Protein 9JOC (pdb70)

InterPro domains:
  IPR029455 Hypothetical glycosyl hydrolase family 15 [PF14885] (112-393)

Radius of gyration: 20.1 Å; Cα contacts (8 Å, |Δi|>4): 739; chains: 1; bounding box: 51×43×49 Å

Sequence (366 aa):
IDYSNYPEFSWDTMPLYMHVRKNTAYTDEEINYLASFPLITLEKSQAQNTYGSTEEGTLATASAIKLKNNNKAKVLYYRNVVINWGNYKNDDEFISKNPSALLKNQNNELVYMPNGSTPFFDITKSFVQEYWLKSVEDMVATPNIDGTFIDANIKVLVPSFFSSKVGVNKQAEIENSYFSMMSRRLKESLSNNLILANIIRVRPEFEENGLEYLGYFNGSYLEGFDSEAFGMSNAEYLVEGIEATQKAAQSGKIITMTLGLGEAIDNNTGIDDQREDVDLNDEELNKRVDYLLAIFLICAEKYSYVYLHDGYLATNSAVWLHQFDQYKKALGAPLGKAIKNGYIYTRKFENLDVWLNLETQTATLTWK

Foldseek 3Di:
DDCPLAWDFDLFFAQAEAEFAALAADDLLLLLVLLVHREYEYDANHRCNHQVARLRNLVVSLVSSCVNPVRRAYAYEDEPWWQDDRHVVSVVVCVVCVVQWDAAPVRDFDADPPDRTTIGLLLDVVNLVVRLCVQLVSCPDDRHQYYEYEDPVCLQVQCNCCVPHRNVSSVSSNVSVVVSLQVCLVSNVRGFYEYAFAFDDPSDPLRRPVPPVSGLAYEYACQQPDAPPDDSLVSNVSSLVSLLVRQVVRGAYEYEDELAAFDDDRPRDDTDGDADDDDPVVSVFSVLLVVLSQVLRHDTNYHYHHWRDRHLVRTPCRVHDDPSRVATRAAWPDHWDDDPSWIWTDHPFWIKIYHSVVSGIDIDGD

Structure (mmCIF, N/CA/C/O backbone):
data_9JOC
#
_entry.id   9JOC
#
_cell.length_a   84.449
_cell.length_b   84.449
_cell.length_c   93.114
_cell.angle_alpha   90.00
_cell.angle_beta   90.00
_cell.angle_gamma   120.00
#
_symmetry.space_group_name_H-M   'P 63'
#
loop_
_entity.id
_entity.type
_entity.pdbx_description
1 polymer endo-1.3-fucanase
2 water water
#
loop_
_atom_site.group_PDB
_atom_site.id
_atom_site.type_symbol
_atom_site.label_atom_id
_atom_site.label_alt_id
_atom_site.label_comp_id
_atom_site.label_asym_id
_atom_site.label_entity_id
_atom_site.label_seq_id
_atom_site.pdbx_PDB_ins_code
_atom_site.Cartn_x
_atom_site.Cartn_y
_atom_site.Cartn_z
_atom_site.occupancy
_atom_site.B_iso_or_equiv
_atom_site.auth_seq_id
_atom_site.auth_comp_id
_atom_site.auth_asym_id
_atom_site.auth_atom_id
_atom_site.pdbx_PDB_model_num
ATOM 1 N N . ILE A 1 23 ? 37.443 22.939 -1.363 1.00 54.09 23 ILE A N 1
ATOM 2 C CA . ILE A 1 23 ? 37.044 21.734 -2.088 1.00 52.50 23 ILE A CA 1
ATOM 3 C C . ILE A 1 23 ? 36.187 22.109 -3.297 1.00 53.52 23 ILE A C 1
ATOM 4 O O . ILE A 1 23 ? 35.291 22.959 -3.213 1.00 51.89 23 ILE A O 1
ATOM 19 N N . ASP A 1 24 ? 36.501 21.470 -4.421 1.00 48.21 24 ASP A N 1
ATOM 20 C CA . ASP A 1 24 ? 35.699 21.548 -5.635 1.00 45.36 24 ASP A CA 1
ATOM 21 C C . ASP A 1 24 ? 34.547 20.559 -5.571 1.00 42.64 24 ASP A C 1
ATOM 22 O O . ASP A 1 24 ? 34.770 19.342 -5.554 1.00 40.64 24 ASP A O 1
ATOM 31 N N . TYR A 1 25 ? 33.318 21.074 -5.576 1.00 37.89 25 TYR A N 1
ATOM 32 C CA . TYR A 1 25 ? 32.120 20.243 -5.506 1.00 33.42 25 TYR A CA 1
ATOM 33 C C . TYR A 1 25 ? 31.415 20.074 -6.851 1.00 31.49 25 TYR A C 1
ATOM 34 O O . TYR A 1 25 ? 30.348 19.457 -6.896 1.00 29.79 25 TYR A O 1
ATOM 52 N N . SER A 1 26 ? 32.005 20.561 -7.951 1.00 30.39 26 SER A N 1
ATOM 53 C CA . SER A 1 26 ? 31.270 20.636 -9.218 1.00 31.53 26 SER A CA 1
ATOM 54 C C . SER A 1 26 ? 30.849 19.266 -9.759 1.00 29.33 26 SER A C 1
ATOM 55 O O . SER A 1 26 ? 29.826 19.164 -10.444 1.00 32.43 26 SER A O 1
ATOM 63 N N . ASN A 1 27 ? 31.598 18.208 -9.467 1.00 29.33 27 ASN A N 1
ATOM 64 C CA . ASN A 1 27 ? 31.297 16.885 -10.010 1.00 27.20 27 ASN A CA 1
ATOM 65 C C . ASN A 1 27 ? 30.563 15.993 -9.021 1.00 21.91 27 ASN A C 1
ATOM 66 O O . ASN A 1 27 ? 30.362 14.800 -9.293 1.00 21.36 27 ASN A O 1
ATOM 77 N N . TYR A 1 28 ? 30.152 16.551 -7.890 1.00 22.18 28 TYR A N 1
ATOM 78 C CA . TYR A 1 28 ? 29.548 15.771 -6.841 1.00 18.70 28 TYR A CA 1
ATOM 79 C C . TYR A 1 28 ? 28.104 15.409 -7.202 1.00 17.45 28 TYR A C 1
ATOM 80 O O . TYR A 1 28 ? 27.463 16.067 -8.038 1.00 19.00 28 TYR A O 1
ATOM 98 N N . PRO A 1 29 ? 27.569 14.386 -6.560 1.00 15.81 29 PRO A N 1
ATOM 99 C CA . PRO A 1 29 ? 26.171 13.986 -6.775 1.00 15.20 29 PRO A CA 1
ATOM 100 C C . PRO A 1 29 ? 25.202 15.009 -6.186 1.00 15.28 29 PRO A C 1
ATOM 101 O O . PRO A 1 29 ? 25.565 15.904 -5.416 1.00 16.71 29 PRO A O 1
ATOM 112 N N . GLU A 1 30 ? 23.941 14.885 -6.610 1.00 15.64 30 GLU A N 1
ATOM 113 C CA . GLU A 1 30 ? 22.881 15.660 -5.977 1.00 14.82 30 GLU A CA 1
ATOM 114 C C . GLU A 1 30 ? 22.813 15.268 -4.506 1.00 14.14 30 GLU A C 1
ATOM 115 O O . GLU A 1 30 ? 23.093 14.131 -4.142 1.00 14.44 30 GLU A O 1
ATOM 127 N N . PHE A 1 31 ? 22.402 16.228 -3.690 1.00 14.99 31 PHE A N 1
ATOM 128 C CA . PHE A 1 31 ? 22.216 15.975 -2.275 1.00 14.29 31 PHE A CA 1
ATOM 129 C C . PHE A 1 31 ? 21.114 16.872 -1.744 1.00 17.02 31 PHE A C 1
ATOM 130 O O . PHE A 1 31 ? 21.093 18.065 -2.003 1.00 17.75 31 PHE A O 1
ATOM 147 N N . SER A 1 32 ? 20.244 16.278 -0.925 1.00 16.97 32 SER A N 1
ATOM 148 C CA . SER A 1 32 ? 19.218 17.021 -0.220 1.00 17.47 32 SER A CA 1
ATOM 149 C C . SER A 1 32 ? 19.006 16.384 1.137 1.00 15.93 32 SER A C 1
ATOM 150 O O . SER A 1 32 ? 19.037 15.170 1.266 1.00 17.13 32 SER A O 1
ATOM 158 N N . TRP A 1 33 ? 18.768 17.228 2.130 1.00 15.98 33 TRP A N 1
ATOM 159 C CA . TRP A 1 33 ? 18.346 16.767 3.457 1.00 15.82 33 TRP A CA 1
ATOM 160 C C . TRP A 1 33 ? 16.842 16.536 3.546 1.00 17.67 33 TRP A C 1
ATOM 161 O O . TRP A 1 33 ? 16.349 16.165 4.620 1.00 17.31 33 TRP A O 1
ATOM 182 N N . ASP A 1 34 ? 16.084 16.780 2.475 1.00 16.29 34 ASP A N 1
ATOM 183 C CA . ASP A 1 34 ? 14.626 16.765 2.601 1.00 18.00 34 ASP A CA 1
ATOM 184 C C . ASP A 1 34 ? 14.121 15.428 3.127 1.00 17.03 34 ASP A C 1
ATOM 185 O O . ASP A 1 34 ? 13.211 15.396 3.967 1.00 16.98 34 ASP A O 1
ATOM 194 N N . THR A 1 35 ? 14.682 14.325 2.628 1.00 16.69 35 THR A N 1
ATOM 195 C CA . THR A 1 35 ? 14.425 12.970 3.114 1.00 15.33 35 THR A CA 1
ATOM 196 C C . THR A 1 35 ? 15.767 12.240 3.139 1.00 14.66 35 THR A C 1
ATOM 197 O O . THR A 1 35 ? 16.780 12.770 2.689 1.00 15.49 35 THR A O 1
ATOM 208 N N . MET A 1 36 ? 15.777 11.016 3.636 1.00 13.97 36 MET A N 1
ATOM 209 C CA . MET A 1 36 ? 17.023 10.270 3.798 1.00 14.10 36 MET A CA 1
ATOM 210 C C . MET A 1 36 ? 17.887 10.291 2.538 1.00 13.27 36 MET A C 1
ATOM 211 O O . MET A 1 36 ? 17.402 9.927 1.460 1.00 14.79 36 MET A O 1
ATOM 225 N N . PRO A 1 37 ? 19.160 10.681 2.631 1.00 12.76 37 PRO A N 1
ATOM 226 C CA . PRO A 1 37 ? 20.056 10.584 1.463 1.00 12.12 37 PRO A CA 1
ATOM 227 C C . PRO A 1 37 ? 20.538 9.157 1.295 1.00 12.18 37 PRO A C 1
ATOM 228 O O . PRO A 1 37 ? 21.176 8.609 2.191 1.00 13.01 37 PRO A O 1
ATOM 239 N N . LEU A 1 38 ? 20.242 8.550 0.137 1.00 12.86 38 LEU A N 1
ATOM 240 C CA . LEU A 1 38 ? 20.418 7.114 -0.090 1.00 11.72 38 LEU A CA 1
ATOM 241 C C . LEU A 1 38 ? 21.511 6.809 -1.109 1.00 13.02 38 LEU A C 1
ATOM 242 O O . LEU A 1 38 ? 21.647 7.514 -2.116 1.00 14.00 38 LEU A O 1
ATOM 258 N N . TYR A 1 39 ? 22.227 5.712 -0.852 1.00 11.85 39 TYR A N 1
ATOM 259 C CA . TYR A 1 39 ? 23.285 5.177 -1.736 1.00 11.33 39 TYR A CA 1
ATOM 260 C C . TYR A 1 39 ? 22.803 3.815 -2.232 1.00 13.00 39 TYR A C 1
ATOM 261 O O . TYR A 1 39 ? 22.111 3.134 -1.494 1.00 12.83 39 TYR A O 1
ATOM 279 N N . MET A 1 40 ? 23.186 3.444 -3.444 1.00 11.21 40 MET A N 1
ATOM 280 C CA . MET A 1 40 ? 22.875 2.106 -3.990 1.00 11.89 40 MET A CA 1
ATOM 281 C C . MET A 1 40 ? 24.191 1.475 -4.421 1.00 10.93 40 MET A C 1
ATOM 282 O O . MET A 1 40 ? 24.990 2.177 -4.885 1.00 12.62 40 MET A O 1
ATOM 296 N N . HIS A 1 41 ? 24.388 0.199 -4.149 1.00 11.45 41 HIS A N 1
ATOM 297 C CA . HIS A 1 41 ? 25.643 -0.549 -4.405 1.00 10.62 41 HIS A CA 1
ATOM 298 C C . HIS A 1 41 ? 25.132 -1.929 -4.766 1.00 11.99 41 HIS A C 1
ATOM 299 O O . HIS A 1 41 ? 24.703 -2.616 -3.895 1.00 12.36 41 HIS A O 1
ATOM 313 N N . VAL A 1 42 ? 25.236 -2.316 -6.027 1.00 11.36 42 VAL A N 1
ATOM 314 C CA . VAL A 1 42 ? 24.446 -3.488 -6.475 1.00 11.85 42 VAL A CA 1
ATOM 315 C C . VAL A 1 42 ? 25.006 -4.210 -7.678 1.00 11.18 42 VAL A C 1
ATOM 316 O O . VAL A 1 42 ? 25.647 -3.595 -8.449 1.00 11.78 42 VAL A O 1
ATOM 329 N N . ARG A 1 43 ? 24.664 -5.469 -7.784 1.00 11.64 43 ARG A N 1
ATOM 330 C CA . ARG A 1 43 ? 24.991 -6.262 -8.971 1.00 11.51 43 ARG A CA 1
ATOM 331 C C . ARG A 1 43 ? 23.820 -7.200 -9.199 1.00 12.15 43 ARG A C 1
ATOM 332 O O . ARG A 1 43 ? 23.031 -7.312 -8.363 1.00 12.20 43 ARG A O 1
ATOM 353 N N . LYS A 1 44 ? 23.761 -7.808 -10.351 1.00 12.47 44 LYS A N 1
ATOM 354 C CA . LYS A 1 44 ? 22.738 -8.745 -10.775 1.00 13.46 44 LYS A CA 1
ATOM 355 C C . LYS A 1 44 ? 23.391 -9.601 -11.849 1.00 12.32 44 LYS A C 1
ATOM 356 O O . LYS A 1 44 ? 24.266 -9.116 -12.580 1.00 14.20 44 LYS A O 1
ATOM 375 N N . ASN A 1 45 ? 23.028 -10.878 -11.917 1.00 14.23 45 ASN A N 1
ATOM 376 C CA . ASN A 1 45 ? 23.671 -11.746 -12.907 1.00 15.41 45 ASN A CA 1
ATOM 377 C C . ASN A 1 45 ? 23.150 -11.520 -14.311 1.00 14.05 45 ASN A C 1
ATOM 378 O O . ASN A 1 45 ? 23.818 -11.914 -15.281 1.00 16.23 45 ASN A O 1
ATOM 389 N N . THR A 1 46 ? 21.984 -10.913 -14.451 1.00 15.98 46 THR A N 1
ATOM 390 C CA . THR A 1 46 ? 21.360 -10.635 -15.745 1.00 16.85 46 THR A CA 1
ATOM 391 C C . THR A 1 46 ? 21.001 -9.156 -15.790 1.00 15.25 46 THR A C 1
ATOM 392 O O . THR A 1 46 ? 21.116 -8.432 -14.790 1.00 15.73 46 THR A O 1
ATOM 403 N N . ALA A 1 47 ? 20.511 -8.704 -16.943 1.00 17.51 47 ALA A N 1
ATOM 404 C CA . ALA A 1 47 ? 20.158 -7.301 -17.093 1.00 16.41 47 ALA A CA 1
ATOM 405 C C . ALA A 1 47 ? 19.049 -6.900 -16.123 1.00 16.56 47 ALA A C 1
ATOM 406 O O . ALA A 1 47 ? 18.171 -7.697 -15.782 1.00 17.83 47 ALA A O 1
ATOM 413 N N . TYR A 1 48 ? 19.071 -5.631 -15.714 1.00 17.45 48 TYR A N 1
ATOM 414 C CA . TYR A 1 48 ? 17.986 -5.080 -14.905 1.00 17.28 48 TYR A CA 1
ATOM 415 C C . TYR A 1 48 ? 16.725 -4.916 -15.757 1.00 19.72 48 TYR A C 1
ATOM 416 O O . TYR A 1 48 ? 16.793 -4.593 -16.947 1.00 19.83 48 TYR A O 1
ATOM 434 N N . THR A 1 49 ? 15.550 -5.124 -15.146 1.00 19.38 49 THR A N 1
ATOM 435 C CA . THR A 1 49 ? 14.297 -4.832 -15.833 1.00 17.92 49 THR A CA 1
ATOM 436 C C . THR A 1 49 ? 14.096 -3.320 -15.925 1.00 19.24 49 THR A C 1
ATOM 437 O O . THR A 1 49 ? 14.770 -2.541 -15.258 1.00 19.13 49 THR A O 1
ATOM 448 N N . ASP A 1 50 ? 13.121 -2.896 -16.733 1.00 21.24 50 ASP A N 1
ATOM 449 C CA . ASP A 1 50 ? 12.808 -1.469 -16.801 1.00 22.53 50 ASP A CA 1
ATOM 450 C C . ASP A 1 50 ? 12.439 -0.921 -15.423 1.00 22.22 50 ASP A C 1
ATOM 451 O O . ASP A 1 50 ? 12.870 0.173 -15.047 1.00 20.50 50 ASP A O 1
ATOM 460 N N . GLU A 1 51 ? 11.635 -1.670 -14.656 1.00 20.35 51 GLU A N 1
ATOM 461 C CA . GLU A 1 51 ? 11.278 -1.255 -13.303 1.00 19.86 51 GLU A CA 1
ATOM 462 C C . GLU A 1 51 ? 12.522 -1.101 -12.434 1.00 19.29 51 GLU A C 1
ATOM 463 O O . GLU A 1 51 ? 12.628 -0.152 -11.633 1.00 19.07 51 GLU A O 1
ATOM 475 N N . GLU A 1 52 ? 13.463 -2.039 -12.549 1.00 18.95 52 GLU A N 1
ATOM 476 C CA . GLU A 1 52 ? 14.696 -1.971 -11.769 1.00 16.64 52 GLU A CA 1
ATOM 477 C C . GLU A 1 52 ? 15.554 -0.785 -12.185 1.00 15.57 52 GLU A C 1
ATOM 478 O O . GLU A 1 52 ? 16.149 -0.126 -11.331 1.00 15.41 52 GLU A O 1
ATOM 490 N N . ILE A 1 53 ? 15.629 -0.489 -13.485 1.00 18.08 53 ILE A N 1
ATOM 491 C CA . ILE A 1 53 ? 16.357 0.698 -13.924 1.00 17.73 53 ILE A CA 1
ATOM 492 C C . ILE A 1 53 ? 15.719 1.965 -13.356 1.00 19.02 53 ILE A C 1
ATOM 493 O O . ILE A 1 53 ? 16.422 2.882 -12.905 1.00 17.15 53 ILE A O 1
ATOM 509 N N . ASN A 1 54 ? 14.393 2.039 -13.361 1.00 19.38 54 ASN A N 1
ATOM 510 C CA . ASN A 1 54 ? 13.743 3.204 -12.760 1.00 19.73 54 ASN A CA 1
ATOM 511 C C . ASN A 1 54 ? 14.086 3.337 -11.287 1.00 17.87 54 ASN A C 1
ATOM 512 O O . ASN A 1 54 ? 14.324 4.444 -10.792 1.00 20.38 54 ASN A O 1
ATOM 523 N N . TYR A 1 55 ? 14.130 2.214 -10.576 1.00 16.88 55 TYR A N 1
ATOM 524 C CA . TYR A 1 55 ? 14.517 2.222 -9.177 1.00 17.63 55 TYR A CA 1
ATOM 525 C C . TYR A 1 55 ? 15.947 2.725 -9.020 1.00 17.56 55 TYR A C 1
ATOM 526 O O . TYR A 1 55 ? 16.216 3.627 -8.227 1.00 16.61 55 TYR A O 1
ATOM 544 N N . LEU A 1 56 ? 16.885 2.174 -9.786 1.00 15.91 56 LEU A N 1
ATOM 545 C CA . LEU A 1 56 ? 18.263 2.630 -9.697 1.00 15.20 56 LEU A CA 1
ATOM 546 C C . LEU A 1 56 ? 18.375 4.131 -9.952 1.00 17.02 56 LEU A C 1
ATOM 547 O O . LEU A 1 56 ? 19.119 4.835 -9.261 1.00 15.46 56 LEU A O 1
ATOM 563 N N . ALA A 1 57 ? 17.695 4.629 -10.977 1.00 17.14 57 ALA A N 1
ATOM 564 C CA . ALA A 1 57 ? 17.797 6.026 -11.374 1.00 16.77 57 ALA A CA 1
ATOM 565 C C . ALA A 1 57 ? 17.256 6.980 -10.322 1.00 18.62 57 ALA A C 1
ATOM 566 O O . ALA A 1 57 ? 17.506 8.189 -10.418 1.00 20.18 57 ALA A O 1
ATOM 573 N N . SER A 1 58 ? 16.534 6.470 -9.326 1.00 17.38 58 SER A N 1
ATOM 574 C CA . SER A 1 58 ? 16.019 7.301 -8.249 1.00 18.39 58 SER A CA 1
ATOM 575 C C . SER A 1 58 ? 17.048 7.580 -7.163 1.00 15.97 58 SER A C 1
ATOM 576 O O . SER A 1 58 ? 16.771 8.389 -6.266 1.00 19.46 58 SER A O 1
ATOM 584 N N . PHE A 1 59 ? 18.214 6.920 -7.183 1.00 15.19 59 PHE A N 1
ATOM 585 C CA . PHE A 1 59 ? 19.293 7.137 -6.225 1.00 16.61 59 PHE A CA 1
ATOM 586 C C . PHE A 1 59 ? 20.263 8.196 -6.729 1.00 15.55 59 PHE A C 1
ATOM 587 O O . PHE A 1 59 ? 20.589 8.232 -7.937 1.00 17.63 59 PHE A O 1
ATOM 604 N N . PRO A 1 60 ? 20.766 9.071 -5.855 1.00 14.09 60 PRO A N 1
ATOM 605 C CA . PRO A 1 60 ? 21.706 10.104 -6.327 1.00 14.56 60 PRO A CA 1
ATOM 606 C C . PRO A 1 60 ? 23.068 9.545 -6.685 1.00 13.44 60 PRO A C 1
ATOM 607 O O . PRO A 1 60 ? 23.773 10.145 -7.513 1.00 15.39 60 PRO A O 1
ATOM 618 N N . LEU A 1 61 ? 23.454 8.413 -6.102 1.00 13.77 61 LEU A N 1
ATOM 619 C CA . LEU A 1 61 ? 24.790 7.859 -6.270 1.00 13.18 61 LEU A CA 1
ATOM 620 C C . LEU A 1 61 ? 24.645 6.346 -6.246 1.00 14.29 61 LEU A C 1
ATOM 621 O O . LEU A 1 61 ? 24.110 5.771 -5.288 1.00 13.40 61 LEU A O 1
ATOM 637 N N . ILE A 1 62 ? 25.161 5.705 -7.291 1.00 13.05 62 ILE A N 1
ATOM 638 C CA . ILE A 1 62 ? 25.030 4.278 -7.540 1.00 12.64 62 ILE A CA 1
ATOM 639 C C . ILE A 1 62 ? 26.403 3.740 -7.894 1.00 12.62 62 ILE A C 1
ATOM 640 O O . ILE A 1 62 ? 27.029 4.240 -8.846 1.00 14.33 62 ILE A O 1
ATOM 656 N N . THR A 1 63 ? 26.845 2.702 -7.203 1.00 11.62 63 THR A N 1
ATOM 657 C CA . THR A 1 63 ? 28.003 1.934 -7.610 1.00 10.64 63 THR A CA 1
ATOM 658 C C . THR A 1 63 ? 27.549 0.622 -8.214 1.00 11.65 63 THR A C 1
ATOM 659 O O . THR A 1 63 ? 26.782 -0.141 -7.603 1.00 11.94 63 THR A O 1
ATOM 670 N N . LEU A 1 64 ? 28.016 0.361 -9.435 1.00 10.84 64 LEU A N 1
ATOM 671 C CA . LEU A 1 64 ? 27.794 -0.924 -10.099 1.00 11.18 64 LEU A CA 1
ATOM 672 C C . LEU A 1 64 ? 28.940 -1.847 -9.731 1.00 11.42 64 LEU A C 1
ATOM 673 O O . LEU A 1 64 ? 30.088 -1.607 -10.112 1.00 12.82 64 LEU A O 1
ATOM 689 N N . GLU A 1 65 ? 28.620 -2.865 -8.932 1.00 10.71 65 GLU A N 1
ATOM 690 C CA . GLU A 1 65 ? 29.580 -3.827 -8.426 1.00 11.39 65 GLU A CA 1
ATOM 691 C C . GLU A 1 65 ? 30.154 -4.723 -9.531 1.00 10.68 65 GLU A C 1
ATOM 692 O O . GLU A 1 65 ? 29.746 -4.682 -10.707 1.00 11.76 65 GLU A O 1
ATOM 704 N N . LYS A 1 66 ? 31.103 -5.581 -9.131 1.00 10.88 66 LYS A N 1
ATOM 705 C CA . LYS A 1 66 ? 31.696 -6.592 -9.997 1.00 12.04 66 LYS A CA 1
ATOM 706 C C . LYS A 1 66 ? 30.627 -7.564 -10.482 1.00 11.22 66 LYS A C 1
ATOM 707 O O . LYS A 1 66 ? 29.502 -7.603 -9.975 1.00 12.07 66 LYS A O 1
ATOM 726 N N . SER A 1 67 ? 30.973 -8.345 -11.500 1.00 12.06 67 SER A N 1
ATOM 727 C CA . SER A 1 67 ? 30.078 -9.339 -12.091 1.00 12.76 67 SER A CA 1
ATOM 728 C C . SER A 1 67 ? 28.730 -8.704 -12.374 1.00 12.14 67 SER A C 1
ATOM 729 O O . SER A 1 67 ? 27.694 -9.035 -11.799 1.00 14.22 67 SER A O 1
ATOM 737 N N . GLN A 1 68 ? 28.763 -7.725 -13.270 1.00 12.67 68 GLN A N 1
ATOM 738 C CA . GLN A 1 68 ? 27.621 -6.859 -13.533 1.00 12.68 68 GLN A CA 1
ATOM 739 C C . GLN A 1 68 ? 26.872 -7.324 -14.772 1.00 13.86 68 GLN A C 1
ATOM 740 O O . GLN A 1 68 ? 27.277 -7.031 -15.898 1.00 14.43 68 GLN A O 1
ATOM 754 N N . ALA A 1 69 ? 25.752 -8.009 -14.553 1.00 13.88 69 ALA A N 1
ATOM 755 C CA . ALA A 1 69 ? 24.869 -8.492 -15.622 1.00 15.82 69 ALA A CA 1
ATOM 756 C C . ALA A 1 69 ? 25.631 -9.338 -16.631 1.00 15.93 69 ALA A C 1
ATOM 757 O O . ALA A 1 69 ? 25.313 -9.370 -17.824 1.00 16.08 69 ALA A O 1
ATOM 764 N N . GLN A 1 70 ? 26.617 -10.085 -16.134 1.00 16.92 70 GLN A N 1
ATOM 765 C CA . GLN A 1 70 ? 27.531 -10.767 -17.032 1.00 16.64 70 GLN A CA 1
ATOM 766 C C . GLN A 1 70 ? 26.880 -11.921 -17.770 1.00 18.80 70 GLN A C 1
ATOM 767 O O . GLN A 1 70 ? 27.328 -12.267 -18.860 1.00 18.76 70 GLN A O 1
ATOM 781 N N . ASN A 1 71 ? 25.859 -12.557 -17.200 1.00 17.10 71 ASN A N 1
ATOM 782 C CA . ASN A 1 71 ? 25.225 -13.665 -17.918 1.00 17.16 71 ASN A CA 1
ATOM 783 C C . ASN A 1 71 ? 24.376 -13.180 -19.090 1.00 19.54 71 ASN A C 1
ATOM 784 O O . ASN A 1 71 ? 24.089 -13.974 -20.000 1.00 18.99 71 ASN A O 1
ATOM 795 N N . THR A 1 72 ? 23.981 -11.905 -19.112 1.00 18.77 72 THR A N 1
ATOM 796 C CA . THR A 1 72 ? 23.259 -11.320 -20.235 1.00 20.04 72 THR A CA 1
ATOM 797 C C . THR A 1 72 ? 24.190 -10.686 -21.269 1.00 20.30 72 THR A C 1
ATOM 798 O O . THR A 1 72 ? 24.009 -10.879 -22.479 1.00 21.87 72 THR A O 1
ATOM 809 N N . TYR A 1 73 ? 25.197 -9.947 -20.824 1.00 19.66 73 TYR A N 1
ATOM 810 C CA . TYR A 1 73 ? 26.028 -9.182 -21.730 1.00 20.35 73 TYR A CA 1
ATOM 811 C C . TYR A 1 73 ? 27.366 -9.836 -22.023 1.00 18.70 73 TYR A C 1
ATOM 812 O O . TYR A 1 73 ? 28.070 -9.379 -22.934 1.00 22.96 73 TYR A O 1
ATOM 830 N N . GLY A 1 74 ? 27.707 -10.904 -21.313 1.00 18.67 74 GLY A N 1
ATOM 831 C CA . GLY A 1 74 ? 28.927 -11.638 -21.553 1.00 18.33 74 GLY A CA 1
ATOM 832 C C . GLY A 1 74 ? 30.110 -11.220 -20.717 1.00 19.28 74 GLY A C 1
ATOM 833 O O . GLY A 1 74 ? 31.111 -11.952 -20.680 1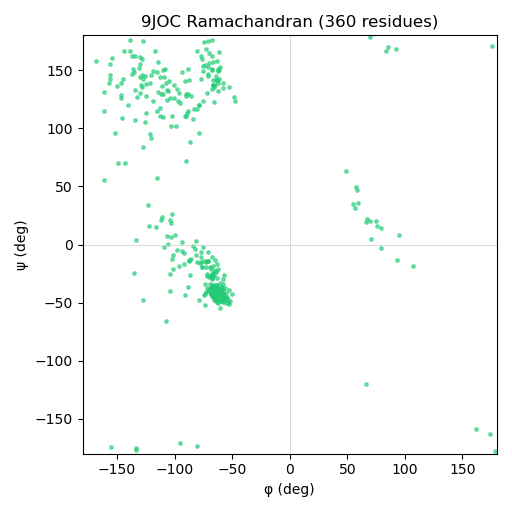.00 22.01 74 GLY A O 1
ATOM 837 N N . SER A 1 75 ? 30.031 -10.073 -20.052 1.00 16.64 75 SER A N 1
ATOM 838 C CA . SER A 1 75 ? 31.165 -9.526 -19.309 1.00 16.63 75 SER A CA 1
ATOM 839 C C . SER A 1 75 ? 30.649 -8.392 -18.439 1.00 15.47 75 SER A C 1
ATOM 840 O O . SER A 1 75 ? 29.640 -7.750 -18.742 1.00 15.34 75 SER A O 1
ATOM 848 N N . THR A 1 76 ? 31.411 -8.109 -17.400 1.00 13.83 76 THR A N 1
ATOM 849 C CA . THR A 1 76 ? 31.129 -6.964 -16.542 1.00 13.74 76 THR A CA 1
ATOM 850 C C . THR A 1 76 ? 31.297 -5.655 -17.295 1.00 13.06 76 THR A C 1
ATOM 851 O O . THR A 1 76 ? 30.544 -4.702 -17.061 1.00 13.15 76 THR A O 1
ATOM 862 N N . GLU A 1 77 ? 32.284 -5.573 -18.189 1.00 13.00 77 GLU A N 1
ATOM 863 C CA . GLU A 1 77 ? 32.494 -4.310 -18.888 1.00 14.59 77 GLU A CA 1
ATOM 864 C C . GLU A 1 77 ? 31.258 -3.956 -19.711 1.00 15.76 77 GLU A C 1
ATOM 865 O O . GLU A 1 77 ? 30.741 -2.831 -19.646 1.00 15.87 77 GLU A O 1
ATOM 877 N N . GLU A 1 78 ? 30.742 -4.926 -20.461 1.00 16.42 78 GLU A N 1
ATOM 878 C CA . GLU A 1 78 ? 29.569 -4.654 -21.281 1.00 15.94 78 GLU A CA 1
ATOM 879 C C . GLU A 1 78 ? 28.310 -4.493 -20.447 1.00 17.08 78 GLU A C 1
ATOM 880 O O . GLU A 1 78 ? 27.472 -3.642 -20.755 1.00 17.39 78 GLU A O 1
ATOM 892 N N . GLY A 1 79 ? 28.158 -5.275 -19.384 1.00 15.43 79 GLY A N 1
ATOM 893 C CA . GLY A 1 79 ? 26.978 -5.121 -18.549 1.00 15.11 79 GLY A CA 1
ATOM 894 C C . GLY A 1 79 ? 26.940 -3.789 -17.828 1.00 16.27 79 GLY A C 1
ATOM 895 O O . GLY A 1 79 ? 25.875 -3.208 -17.634 1.00 15.49 79 GLY A O 1
ATOM 899 N N . THR A 1 80 ? 28.105 -3.290 -17.424 1.00 13.80 80 THR A N 1
ATOM 900 C CA . THR A 1 80 ? 28.209 -1.972 -16.811 1.00 15.18 80 THR A CA 1
ATOM 901 C C . THR A 1 80 ? 27.798 -0.896 -17.803 1.00 14.45 80 THR A C 1
ATOM 902 O O . THR A 1 80 ? 27.022 0.004 -17.463 1.00 15.28 80 THR A O 1
ATOM 913 N N . LEU A 1 81 ? 28.334 -0.957 -19.024 1.00 15.50 81 LEU A N 1
ATOM 914 C CA . LEU A 1 81 ? 28.005 0.050 -20.028 1.00 15.82 81 LEU A CA 1
ATOM 915 C C . LEU A 1 81 ? 26.521 0.055 -20.341 1.00 16.55 81 LEU A C 1
ATOM 916 O O . LEU A 1 81 ? 25.904 1.123 -20.426 1.00 18.40 81 LEU A O 1
ATOM 932 N N . ALA A 1 82 ? 25.914 -1.122 -20.459 1.00 15.78 82 ALA A N 1
ATOM 933 C CA . ALA A 1 82 ? 24.493 -1.183 -20.79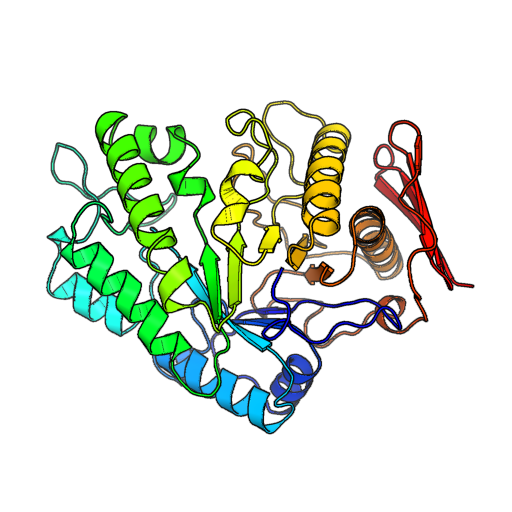1 1.00 17.77 82 ALA A CA 1
ATOM 934 C C . ALA A 1 82 ? 23.648 -0.653 -19.649 1.00 16.93 82 ALA A C 1
ATOM 935 O O . ALA A 1 82 ? 22.682 0.083 -19.876 1.00 18.68 82 ALA A O 1
ATOM 942 N N . THR A 1 83 ? 23.990 -1.032 -18.415 1.00 15.40 83 THR A N 1
ATOM 943 C CA . THR A 1 83 ? 23.230 -0.590 -17.251 1.00 16.45 83 THR A CA 1
ATOM 944 C C . THR A 1 83 ? 23.342 0.922 -17.088 1.00 15.95 83 THR A C 1
ATOM 945 O O . THR A 1 83 ? 22.337 1.610 -16.850 1.00 16.13 83 THR A O 1
ATOM 956 N N . ALA A 1 84 ? 24.565 1.453 -17.205 1.00 15.29 84 ALA A N 1
ATOM 957 C CA . ALA A 1 84 ? 24.756 2.885 -17.006 1.00 16.74 84 ALA A CA 1
ATOM 958 C C . ALA A 1 84 ? 23.993 3.678 -18.048 1.00 16.47 84 ALA A C 1
ATOM 959 O O . ALA A 1 84 ? 23.405 4.714 -17.737 1.00 16.54 84 ALA A O 1
ATOM 966 N N . SER A 1 85 ? 24.007 3.220 -19.300 1.00 16.18 85 SER A N 1
ATOM 967 C CA . SER A 1 85 ? 23.245 3.895 -20.345 1.00 19.27 85 SER A CA 1
ATOM 968 C C . SER A 1 85 ? 21.767 3.950 -20.001 1.00 17.82 85 SER A C 1
ATOM 969 O O . SER A 1 85 ? 21.122 4.996 -20.148 1.00 19.21 85 SER A O 1
ATOM 977 N N . ALA A 1 86 ? 21.211 2.827 -19.543 1.00 17.67 86 ALA A N 1
ATOM 978 C CA . ALA A 1 86 ? 19.785 2.786 -19.239 1.00 18.63 86 ALA A CA 1
ATOM 979 C C . ALA A 1 86 ? 19.436 3.693 -18.056 1.00 17.87 86 ALA A C 1
ATOM 980 O O . ALA A 1 86 ? 18.402 4.370 -18.079 1.00 19.77 86 ALA A O 1
ATOM 987 N N . ILE A 1 87 ? 20.275 3.715 -17.013 1.00 16.67 87 ILE A N 1
ATOM 988 C CA . ILE A 1 87 ? 20.056 4.613 -15.881 1.00 17.55 87 ILE A CA 1
ATOM 989 C C . ILE A 1 87 ? 20.028 6.060 -16.344 1.00 17.84 87 ILE A C 1
ATOM 990 O O . ILE A 1 87 ? 19.136 6.837 -15.978 1.00 18.42 87 ILE A O 1
ATOM 1006 N N . LYS A 1 88 ? 21.016 6.454 -17.145 1.00 18.04 88 LYS A N 1
ATOM 1007 C CA . LYS A 1 88 ? 21.131 7.854 -17.520 1.00 18.72 88 LYS A CA 1
ATOM 1008 C C . LYS A 1 88 ? 19.976 8.277 -18.407 1.00 22.12 88 LYS A C 1
ATOM 1009 O O . LYS A 1 88 ? 19.577 9.443 -18.389 1.00 22.94 88 LYS A O 1
ATOM 1028 N N . LEU A 1 89 ? 19.421 7.356 -19.185 1.00 20.97 89 LEU A N 1
ATOM 1029 C CA . LEU A 1 89 ? 18.284 7.730 -20.012 1.00 21.39 89 LEU A CA 1
ATOM 1030 C C . LEU A 1 89 ? 17.064 8.037 -19.156 1.00 24.79 89 LEU A C 1
ATOM 1031 O O . LEU A 1 89 ? 16.187 8.791 -19.591 1.00 26.87 89 LEU A O 1
ATOM 1047 N N . LYS A 1 90 ? 16.980 7.474 -17.952 1.00 24.18 90 LYS A N 1
ATOM 1048 C CA . LYS A 1 90 ? 15.862 7.763 -17.052 1.00 22.55 90 LYS A CA 1
ATOM 1049 C C . LYS A 1 90 ? 16.131 8.973 -16.170 1.00 25.75 90 LYS A C 1
ATOM 1050 O O . LYS A 1 90 ? 15.215 9.747 -15.879 1.00 29.16 90 LYS A O 1
ATOM 1069 N N . ASN A 1 91 ? 17.370 9.149 -15.738 1.00 23.88 91 ASN A N 1
ATOM 1070 C CA . ASN A 1 91 ? 17.780 10.262 -14.880 1.00 22.33 91 ASN A CA 1
ATOM 1071 C C . ASN A 1 91 ? 19.244 10.586 -15.127 1.00 22.11 91 ASN A C 1
ATOM 1072 O O . ASN A 1 91 ? 20.112 9.936 -14.567 1.00 20.70 91 ASN A O 1
ATOM 1083 N N . ASN A 1 92 ? 19.467 11.567 -15.992 1.00 21.12 92 ASN A N 1
ATOM 1084 C CA A ASN A 1 92 ? 20.877 11.982 -16.254 0.70 22.69 92 ASN A CA 1
ATOM 1085 C CA B ASN A 1 92 ? 20.867 11.988 -16.265 0.30 22.58 92 ASN A CA 1
ATOM 1086 C C . ASN A 1 92 ? 21.663 12.635 -15.080 1.00 22.49 92 ASN A C 1
ATOM 1087 O O . ASN A 1 92 ? 22.962 12.758 -15.057 1.00 25.66 92 ASN A O 1
ATOM 1108 N N . LYS A 1 93 ? 20.897 12.957 -14.009 1.00 21.77 93 LYS A N 1
ATOM 1109 C CA . LYS A 1 93 ? 21.551 13.554 -12.855 1.00 21.93 93 LYS A CA 1
ATOM 1110 C C . LYS A 1 93 ? 22.076 12.515 -11.876 1.00 22.73 93 LYS A C 1
ATOM 1111 O O . LYS A 1 93 ? 22.860 12.877 -10.991 1.00 21.87 93 LYS A O 1
ATOM 1130 N N . ALA A 1 94 ? 21.661 11.254 -11.987 1.00 17.49 94 ALA A N 1
ATOM 1131 C CA . ALA A 1 94 ? 22.199 10.204 -11.138 1.00 17.69 94 ALA A CA 1
ATOM 1132 C C . ALA A 1 94 ? 23.664 9.973 -11.460 1.00 17.46 94 ALA A C 1
ATOM 1133 O O . ALA A 1 94 ? 24.055 9.953 -12.631 1.00 20.11 94 ALA A O 1
ATOM 1140 N N . LYS A 1 95 ? 24.494 9.811 -10.435 1.00 14.50 95 LYS A N 1
ATOM 1141 C CA . LYS A 1 95 ? 25.905 9.543 -10.619 1.00 14.75 95 LYS A CA 1
ATOM 1142 C C . LYS A 1 95 ? 26.151 8.042 -10.544 1.00 15.44 95 LYS A C 1
ATOM 1143 O O . LYS A 1 95 ? 25.715 7.390 -9.584 1.00 15.54 95 LYS A O 1
ATOM 1162 N N . VAL A 1 96 ? 26.873 7.503 -11.521 1.00 14.13 96 VAL A N 1
ATOM 1163 C CA . VAL A 1 96 ? 27.111 6.073 -11.652 1.00 13.88 96 VAL A CA 1
ATOM 1164 C C . VAL A 1 96 ? 28.606 5.821 -11.567 1.00 14.18 96 VAL A C 1
ATOM 1165 O O . VAL A 1 96 ? 29.392 6.383 -12.345 1.00 14.50 96 VAL A O 1
ATOM 1178 N N . LEU A 1 97 ? 29.014 4.972 -10.631 1.00 11.92 97 LEU A N 1
ATOM 1179 C CA . LEU A 1 97 ? 30.415 4.627 -10.437 1.00 11.79 97 LEU A CA 1
ATOM 1180 C C . LEU A 1 97 ? 30.704 3.202 -10.876 1.00 11.57 97 LEU A C 1
ATOM 1181 O O . LEU A 1 97 ? 29.902 2.288 -10.657 1.00 13.10 97 LEU A O 1
ATOM 1197 N N . TYR A 1 98 ? 31.885 3.005 -11.433 1.00 12.17 98 TYR A N 1
ATOM 1198 C CA . TYR A 1 98 ? 32.375 1.689 -11.840 1.00 11.16 98 TYR A CA 1
ATOM 1199 C C . TYR A 1 98 ? 33.238 1.086 -10.743 1.00 11.18 98 TYR A C 1
ATOM 1200 O O . TYR A 1 98 ? 34.283 1.640 -10.391 1.00 12.37 98 TYR A O 1
ATOM 1218 N N . TYR A 1 99 ? 32.854 -0.088 -10.257 1.00 11.40 99 TYR A N 1
ATOM 1219 C CA . TYR A 1 99 ? 33.679 -0.819 -9.283 1.00 10.41 99 TYR A CA 1
ATOM 1220 C C . TYR A 1 99 ? 34.999 -1.228 -9.923 1.00 11.30 99 TYR A C 1
ATOM 1221 O O . TYR A 1 99 ? 35.029 -1.743 -11.046 1.00 11.08 99 TYR A O 1
ATOM 1239 N N . ARG A 1 100 ? 36.095 -1.075 -9.194 1.00 10.72 100 ARG A N 1
ATOM 1240 C CA . ARG A 1 100 ? 37.335 -1.715 -9.605 1.00 10.70 100 ARG A CA 1
ATOM 1241 C C . ARG A 1 100 ? 38.141 -2.130 -8.392 1.00 10.85 100 ARG A C 1
ATOM 1242 O O . ARG A 1 100 ? 38.369 -1.328 -7.477 1.00 11.36 100 ARG A O 1
ATOM 1263 N N . ASN A 1 101 ? 38.550 -3.380 -8.354 1.00 10.22 101 ASN A N 1
ATOM 1264 C CA . ASN A 1 101 ? 39.387 -3.895 -7.267 1.00 9.93 101 ASN A CA 1
ATOM 1265 C C . ASN A 1 101 ? 40.840 -3.652 -7.634 1.00 9.99 101 ASN A C 1
ATOM 1266 O O . ASN A 1 101 ? 41.270 -4.019 -8.732 1.00 11.18 101 ASN A O 1
ATOM 1277 N N . VAL A 1 102 ? 41.612 -3.053 -6.733 1.00 10.53 102 VAL A N 1
ATOM 1278 C CA . 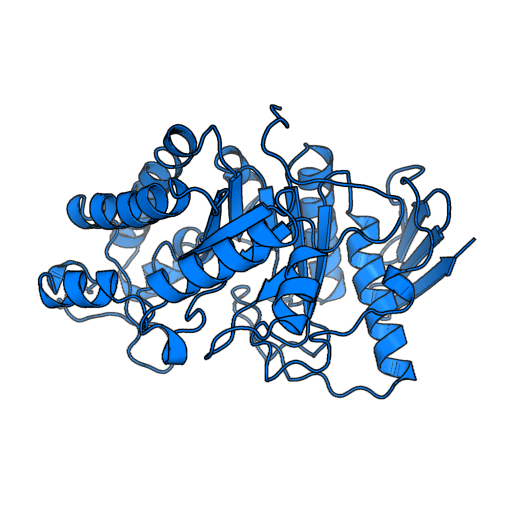VAL A 1 102 ? 42.981 -2.651 -7.048 1.00 11.02 102 VAL A CA 1
ATOM 1279 C C . VAL A 1 102 ? 43.947 -3.823 -7.060 1.00 11.31 102 VAL A C 1
ATOM 1280 O O . VAL A 1 102 ? 45.028 -3.698 -7.650 1.00 12.68 102 VAL A O 1
ATOM 1293 N N . VAL A 1 103 ? 43.607 -4.947 -6.432 1.00 10.94 103 VAL A N 1
ATOM 1294 C CA . VAL A 1 103 ? 44.538 -6.072 -6.380 1.00 10.76 103 VAL A CA 1
ATOM 1295 C C . VAL A 1 103 ? 43.950 -7.443 -6.663 1.00 11.81 103 VAL A C 1
ATOM 1296 O O . VAL A 1 103 ? 44.713 -8.341 -7.033 1.00 12.62 103 VAL A O 1
ATOM 1309 N N . ILE A 1 104 ? 42.655 -7.678 -6.457 1.00 11.26 104 ILE A N 1
ATOM 1310 C CA . ILE A 1 104 ? 42.088 -9.012 -6.621 1.00 11.65 104 ILE A CA 1
ATOM 1311 C C . ILE A 1 104 ? 41.626 -9.186 -8.062 1.00 11.53 104 ILE A C 1
ATOM 1312 O O . ILE A 1 104 ? 40.869 -8.362 -8.591 1.00 12.31 104 ILE A O 1
ATOM 1328 N N . ASN A 1 105 ? 42.053 -10.289 -8.694 1.00 11.67 105 ASN A N 1
ATOM 1329 C CA . ASN A 1 105 ? 41.705 -10.628 -10.081 1.00 11.36 105 ASN A CA 1
ATOM 1330 C C . ASN A 1 105 ? 40.432 -11.473 -10.098 1.00 11.32 105 ASN A C 1
ATOM 1331 O O . ASN A 1 105 ? 40.460 -12.668 -10.322 1.00 13.07 105 ASN A O 1
ATOM 1342 N N . TRP A 1 106 ? 39.293 -10.822 -9.811 1.00 11.85 106 TRP A N 1
ATOM 1343 C CA . TRP A 1 106 ? 38.008 -11.487 -9.894 1.00 11.98 106 TRP A CA 1
ATOM 1344 C C . TRP A 1 106 ? 37.707 -11.940 -11.323 1.00 12.79 106 TRP A C 1
ATOM 1345 O O . TRP A 1 106 ? 38.249 -11.399 -12.294 1.00 13.46 106 TRP A O 1
ATOM 1366 N N . GLY A 1 107 ? 36.830 -12.916 -11.442 1.00 13.60 107 GLY A N 1
ATOM 1367 C CA . GLY A 1 107 ? 36.325 -13.321 -12.744 1.00 13.75 107 GLY A CA 1
ATOM 1368 C C . GLY A 1 107 ? 35.332 -12.345 -13.331 1.00 14.61 107 GLY A C 1
ATOM 1369 O O . GLY A 1 107 ? 34.951 -11.336 -12.748 1.00 15.09 107 GLY A O 1
ATOM 1373 N N . ASN A 1 108 ? 34.954 -12.644 -14.563 1.00 13.37 108 ASN A N 1
ATOM 1374 C CA . ASN A 1 108 ? 33.869 -12.005 -15.303 1.00 14.50 108 ASN A CA 1
ATOM 1375 C C . ASN A 1 108 ? 34.242 -10.662 -15.914 1.00 13.78 108 ASN A C 1
ATOM 1376 O O . ASN A 1 108 ? 33.342 -9.943 -16.402 1.00 17.04 108 ASN A O 1
ATOM 1387 N N . TYR A 1 109 ? 35.504 -10.320 -15.986 1.00 12.43 109 TYR A N 1
ATOM 1388 C CA . TYR A 1 109 ? 35.981 -9.195 -16.795 1.00 12.22 109 TYR A CA 1
ATOM 1389 C C . TYR A 1 109 ? 36.603 -9.774 -18.071 1.00 12.69 109 TYR A C 1
ATOM 1390 O O . TYR A 1 109 ? 37.658 -10.412 -18.014 1.00 13.83 109 TYR A O 1
ATOM 1408 N N . LYS A 1 110 ? 35.969 -9.564 -19.216 1.00 13.20 110 LYS A N 1
ATOM 1409 C CA . LYS A 1 110 ? 36.507 -10.155 -20.434 1.00 14.39 110 LYS A CA 1
ATOM 1410 C C . LYS A 1 110 ? 37.913 -9.646 -20.729 1.00 14.40 110 LYS A C 1
ATOM 1411 O O . LYS A 1 110 ? 38.769 -10.411 -21.198 1.00 14.52 110 LYS A O 1
ATOM 1430 N N . ASN A 1 111 ? 38.176 -8.371 -20.476 1.00 13.17 111 ASN A N 1
ATOM 1431 C CA . ASN A 1 111 ? 39.478 -7.837 -20.834 1.00 13.61 111 ASN A CA 1
ATOM 1432 C C . ASN A 1 111 ? 40.541 -8.345 -19.885 1.00 12.28 111 ASN A C 1
ATOM 1433 O O . ASN A 1 111 ? 41.685 -8.592 -20.291 1.00 13.20 111 ASN A O 1
ATOM 1444 N N . ASP A 1 112 ? 40.179 -8.546 -18.614 1.00 12.70 112 ASP A N 1
ATOM 1445 C CA . ASP A 1 112 ? 41.143 -9.073 -17.658 1.00 11.81 112 ASP A CA 1
ATOM 1446 C C . ASP A 1 112 ? 41.476 -10.520 -17.981 1.00 12.35 112 ASP A C 1
ATOM 1447 O O . ASP A 1 112 ? 42.640 -10.922 -17.921 1.00 12.89 112 ASP A O 1
ATOM 1456 N N . ASP A 1 113 ? 40.463 -11.303 -18.342 1.00 13.22 113 ASP A N 1
ATOM 1457 C CA . ASP A 1 113 ? 40.699 -12.698 -18.685 1.00 14.21 113 ASP A CA 1
ATOM 1458 C C . ASP A 1 113 ? 41.662 -12.786 -19.865 1.00 14.08 113 ASP A C 1
ATOM 1459 O O . ASP A 1 113 ? 42.582 -13.609 -19.883 1.00 14.91 113 ASP A O 1
ATOM 1468 N N . GLU A 1 114 ? 41.462 -11.942 -20.875 1.00 14.11 114 GLU A N 1
ATOM 1469 C CA . GLU A 1 114 ? 42.350 -11.952 -22.024 1.00 13.46 114 GLU A CA 1
ATOM 1470 C C . GLU A 1 114 ? 43.764 -11.513 -21.640 1.00 13.39 114 GLU A C 1
ATOM 1471 O O . GLU A 1 114 ? 44.748 -12.139 -22.061 1.00 14.82 114 GLU A O 1
ATOM 1483 N N . PHE A 1 115 ? 43.881 -10.444 -20.864 1.00 13.47 115 PHE A N 1
ATOM 1484 C CA . PHE A 1 115 ? 45.177 -9.950 -20.415 1.00 12.66 115 PHE A CA 1
ATOM 1485 C C . PHE A 1 115 ? 45.957 -10.999 -19.626 1.00 13.58 115 PHE A C 1
ATOM 1486 O O . PHE A 1 115 ? 47.151 -11.230 -19.867 1.00 13.44 115 PHE A O 1
ATOM 1503 N N . ILE A 1 116 ? 45.296 -11.652 -18.670 1.00 12.28 116 ILE A N 1
ATOM 1504 C CA . ILE A 1 116 ? 45.953 -12.667 -17.862 1.00 12.75 116 ILE A CA 1
ATOM 1505 C C . ILE A 1 116 ? 46.325 -13.894 -18.684 1.00 13.87 116 ILE A C 1
ATOM 1506 O O . ILE A 1 116 ? 47.395 -14.492 -18.478 1.00 15.37 116 ILE A O 1
ATOM 1522 N N . SER A 1 117 ? 45.475 -14.287 -19.628 1.00 14.29 117 SER A N 1
ATOM 1523 C CA . SER A 1 117 ? 45.794 -15.429 -20.488 1.00 15.57 117 SER A CA 1
ATOM 1524 C C . SER A 1 117 ? 47.086 -15.198 -21.267 1.00 16.61 117 SER A C 1
ATOM 1525 O O . SER A 1 117 ? 47.854 -16.136 -21.498 1.00 18.73 117 SER A O 1
ATOM 1533 N N . LYS A 1 118 ? 47.338 -13.963 -21.692 1.00 15.08 118 LYS A N 1
ATOM 1534 C CA . LYS A 1 118 ? 48.538 -13.643 -22.452 1.00 16.01 118 LYS A CA 1
ATOM 1535 C C . LYS A 1 118 ? 49.731 -13.333 -21.569 1.00 14.39 118 LYS A C 1
ATOM 1536 O O . LYS A 1 118 ? 50.866 -13.293 -22.056 1.00 16.41 118 LYS A O 1
ATOM 1555 N N . ASN A 1 119 ? 49.510 -13.132 -20.276 1.00 13.43 119 ASN A N 1
ATOM 1556 C CA . ASN A 1 119 ? 50.529 -12.644 -19.352 1.00 14.54 119 ASN A CA 1
ATOM 1557 C C . ASN A 1 119 ? 50.375 -13.328 -17.995 1.00 14.44 119 ASN A C 1
ATOM 1558 O O . ASN A 1 119 ? 50.019 -12.686 -17.004 1.00 13.93 119 ASN A O 1
ATOM 1569 N N . PRO A 1 120 ? 50.685 -14.622 -17.909 1.00 14.27 120 PRO A N 1
ATOM 1570 C CA . PRO A 1 120 ? 50.623 -15.300 -16.602 1.00 17.45 120 PRO A CA 1
ATOM 1571 C C . PRO A 1 120 ? 51.501 -14.638 -15.566 1.00 15.45 120 PRO A C 1
ATOM 1572 O O . PRO A 1 120 ? 51.191 -14.708 -14.362 1.00 16.09 120 PRO A O 1
ATOM 1583 N N . SER A 1 121 ? 52.572 -13.946 -15.961 1.00 16.17 121 SER A N 1
ATOM 1584 C CA . SER A 1 121 ? 53.436 -13.248 -15.028 1.00 16.92 121 SER A CA 1
ATOM 1585 C C . SER A 1 121 ? 52.788 -12.012 -14.404 1.00 16.70 121 SER A C 1
ATOM 1586 O O . SER A 1 121 ? 53.383 -11.395 -13.528 1.00 18.85 121 SER A O 1
ATOM 1594 N N . ALA A 1 122 ? 51.597 -11.618 -14.850 1.00 12.93 122 ALA A N 1
ATOM 1595 C CA . ALA A 1 122 ? 50.925 -10.463 -14.289 1.00 12.47 122 ALA A CA 1
ATOM 1596 C C . ALA A 1 122 ? 50.338 -10.731 -12.909 1.00 13.11 122 ALA A C 1
ATOM 1597 O O . ALA A 1 122 ? 49.930 -9.781 -12.237 1.00 14.64 122 ALA A O 1
ATOM 1604 N N . LEU A 1 123 ? 50.238 -11.989 -12.510 1.00 12.37 123 LEU A N 1
ATOM 1605 C CA . LEU A 1 123 ? 49.659 -12.388 -11.239 1.00 12.22 123 LEU A CA 1
ATOM 1606 C C . LEU A 1 123 ? 50.736 -12.541 -10.169 1.00 13.00 123 LEU A C 1
ATOM 1607 O O . LEU A 1 123 ? 51.887 -12.891 -10.457 1.00 14.36 123 LEU A O 1
ATOM 1623 N N . LEU A 1 124 ? 50.349 -12.258 -8.931 1.00 12.03 124 LEU A N 1
ATOM 1624 C CA . LEU A 1 124 ? 51.269 -12.281 -7.811 1.00 12.52 124 LEU A CA 1
ATOM 1625 C C . LEU A 1 124 ? 51.662 -13.698 -7.430 1.00 11.57 124 LEU A C 1
ATOM 1626 O O . LEU A 1 124 ? 50.817 -14.563 -7.221 1.00 12.55 124 LEU A O 1
ATOM 1642 N N . LYS A 1 125 ? 52.957 -13.921 -7.300 1.00 12.95 125 LYS A N 1
ATOM 1643 C CA . LYS A 1 125 ? 53.531 -15.207 -6.964 1.00 13.46 125 LYS A CA 1
ATOM 1644 C C . LYS A 1 125 ? 54.536 -15.068 -5.837 1.00 16.02 125 LYS A C 1
ATOM 1645 O O . LYS A 1 125 ? 55.163 -14.015 -5.665 1.00 16.66 125 LYS A O 1
ATOM 1664 N N . ASN A 1 126 ? 54.684 -16.140 -5.076 1.00 14.78 126 ASN A N 1
ATOM 1665 C CA . ASN A 1 126 ? 55.644 -16.197 -3.977 1.00 15.22 126 ASN A CA 1
ATOM 1666 C C . ASN A 1 126 ? 57.052 -16.488 -4.489 1.00 16.45 126 ASN A C 1
ATOM 1667 O O . ASN A 1 126 ? 57.330 -16.507 -5.693 1.00 16.02 126 ASN A O 1
ATOM 1678 N N . GLN A 1 127 ? 57.996 -16.700 -3.559 1.00 18.23 127 GLN A N 1
ATOM 1679 C CA . GLN A 1 127 ? 59.389 -16.886 -3.944 1.00 19.84 127 GLN A CA 1
ATOM 1680 C C . GLN A 1 127 ? 59.625 -18.194 -4.667 1.00 18.19 127 GLN A C 1
ATOM 1681 O O . GLN A 1 127 ? 60.658 -18.336 -5.342 1.00 19.11 127 GLN A O 1
ATOM 1695 N N . ASN A 1 128 ? 58.721 -19.175 -4.530 1.00 19.44 128 ASN A N 1
ATOM 1696 C CA . ASN A 1 128 ? 58.735 -20.391 -5.333 1.00 21.62 128 ASN A CA 1
ATOM 1697 C C . ASN A 1 128 ? 58.096 -20.203 -6.691 1.00 21.10 128 ASN A C 1
ATOM 1698 O O . ASN A 1 128 ? 58.001 -21.165 -7.475 1.00 22.54 128 ASN A O 1
ATOM 1709 N N . ASN A 1 129 ? 57.679 -18.979 -6.989 1.00 18.02 129 ASN A N 1
ATOM 1710 C CA . ASN A 1 129 ? 56.962 -18.637 -8.206 1.00 17.76 129 ASN A CA 1
ATOM 1711 C C . ASN A 1 129 ? 55.651 -19.400 -8.351 1.00 17.19 129 ASN A C 1
ATOM 1712 O O . ASN A 1 129 ? 55.224 -19.717 -9.460 1.00 20.61 129 ASN A O 1
ATOM 1723 N N . GLU A 1 130 ? 54.984 -19.641 -7.246 1.00 18.87 130 GLU A N 1
ATOM 1724 C CA . GLU A 1 130 ? 53.626 -20.172 -7.320 1.00 20.65 130 GLU A CA 1
ATOM 1725 C C . GLU A 1 130 ? 52.618 -19.112 -6.884 1.00 16.92 130 GLU A C 1
ATOM 1726 O O . GLU A 1 130 ? 52.898 -18.217 -6.084 1.00 15.75 130 GLU A O 1
ATOM 1738 N N . LEU A 1 131 ? 51.442 -19.216 -7.461 1.00 14.57 131 LEU A N 1
ATOM 1739 C CA . LEU A 1 131 ? 50.404 -18.250 -7.217 1.00 14.53 131 LEU A CA 1
ATOM 1740 C C . LEU A 1 131 ? 49.962 -18.266 -5.766 1.00 14.09 131 LEU A C 1
ATOM 1741 O O . LEU A 1 131 ? 49.929 -19.314 -5.115 1.00 16.55 131 LEU A O 1
ATOM 1757 N N . VAL A 1 132 ? 49.634 -17.086 -5.270 1.00 14.67 132 VAL A N 1
ATOM 1758 C CA . VAL A 1 132 ? 48.986 -16.925 -3.975 1.00 15.63 132 VAL A CA 1
ATOM 1759 C C . VAL A 1 132 ? 47.554 -16.506 -4.245 1.00 16.34 132 VAL A C 1
ATOM 1760 O O . VAL A 1 132 ? 47.246 -15.886 -5.261 1.00 14.87 132 VAL A O 1
ATOM 1773 N N . TYR A 1 133 ? 46.661 -16.876 -3.334 1.00 16.50 133 TYR A N 1
ATOM 1774 C CA . TYR A 1 133 ? 45.241 -16.757 -3.599 1.00 16.68 133 TYR A CA 1
ATOM 1775 C C . TYR A 1 133 ? 44.461 -16.208 -2.416 1.00 18.96 133 TYR A C 1
ATOM 1776 O O . TYR A 1 133 ? 44.924 -16.213 -1.278 1.00 19.75 133 TYR A O 1
ATOM 1794 N N . MET A 1 134 ? 43.257 -15.739 -2.729 1.00 17.25 134 MET A N 1
ATOM 1795 C CA . MET A 1 134 ? 42.235 -15.491 -1.720 1.00 18.65 134 MET A CA 1
ATOM 1796 C C . MET A 1 134 ? 41.780 -16.800 -1.095 1.00 21.07 134 MET A C 1
ATOM 1797 O O . MET A 1 134 ? 41.936 -17.874 -1.680 1.00 21.71 134 MET A O 1
ATOM 1811 N N . PRO A 1 135 ? 41.225 -16.739 0.115 1.00 25.08 135 PRO A N 1
ATOM 1812 C CA . PRO A 1 135 ? 40.812 -17.969 0.790 1.00 25.53 135 PRO A CA 1
ATOM 1813 C C . PRO A 1 135 ? 39.766 -18.716 -0.019 1.00 25.77 135 PRO A C 1
ATOM 1814 O O . PRO A 1 135 ? 38.987 -18.121 -0.770 1.00 31.72 135 PRO A O 1
ATOM 1825 N N . ASN A 1 136 ? 39.733 -20.032 0.177 1.00 37.04 136 ASN A N 1
ATOM 1826 C CA . ASN A 1 136 ? 38.636 -20.873 -0.305 1.00 46.03 136 ASN A CA 1
ATOM 1827 C C . ASN A 1 136 ? 38.457 -20.771 -1.812 1.00 44.46 136 ASN A C 1
ATOM 1828 O O . ASN A 1 136 ? 37.346 -20.617 -2.323 1.00 49.18 136 ASN A O 1
ATOM 1839 N N . GLY A 1 137 ? 39.564 -20.859 -2.529 1.00 33.50 137 GLY A N 1
ATOM 1840 C CA . GLY A 1 137 ? 39.451 -20.974 -3.960 1.00 37.54 137 GLY A CA 1
ATOM 1841 C C . GLY A 1 137 ? 40.747 -20.613 -4.647 1.00 36.12 137 GLY A C 1
ATOM 1842 O O . GLY A 1 137 ? 41.823 -20.658 -4.060 1.00 34.29 137 GLY A O 1
ATOM 1846 N N . SER A 1 138 ? 40.601 -20.274 -5.910 1.00 28.08 138 SER A N 1
ATOM 1847 C CA . SER A 1 138 ? 41.719 -19.982 -6.770 1.00 26.16 138 SER A CA 1
ATOM 1848 C C . SER A 1 138 ? 41.600 -18.587 -7.362 1.00 17.84 138 SER A C 1
ATOM 1849 O O . SER A 1 138 ? 41.994 -18.382 -8.502 1.00 21.86 138 SER A O 1
ATOM 1857 N N . THR A 1 139 ? 41.041 -17.622 -6.620 1.00 19.17 139 THR A N 1
ATOM 1858 C CA . THR A 1 139 ? 41.051 -16.230 -7.078 1.00 17.49 139 THR A CA 1
ATOM 1859 C C . THR A 1 139 ? 42.414 -15.616 -6.762 1.00 16.26 139 THR A C 1
ATOM 1860 O O . THR A 1 139 ? 42.788 -15.527 -5.579 1.00 16.36 139 THR A O 1
ATOM 1871 N N . PRO A 1 140 ? 43.178 -15.224 -7.756 1.00 13.94 140 PRO A N 1
ATOM 1872 C CA . PRO A 1 140 ? 44.524 -14.692 -7.524 1.00 13.36 140 PRO A CA 1
ATOM 1873 C C . PRO A 1 140 ? 44.541 -13.170 -7.468 1.00 11.85 140 PRO A C 1
ATOM 1874 O O . PRO A 1 140 ? 43.480 -12.529 -7.492 1.00 13.20 140 PRO A O 1
ATOM 1885 N N . PHE A 1 141 ? 45.740 -12.589 -7.453 1.00 11.96 141 PHE A N 1
ATOM 1886 C CA . PHE A 1 141 ? 45.928 -11.158 -7.317 1.00 11.27 141 PHE A CA 1
ATOM 1887 C C . PHE A 1 141 ? 46.779 -10.622 -8.457 1.00 11.55 141 PHE A C 1
ATOM 1888 O O . PHE A 1 141 ? 47.700 -11.293 -8.949 1.00 12.22 141 PHE A O 1
ATOM 1905 N N . PHE A 1 142 ? 46.480 -9.409 -8.901 1.00 11.84 142 PHE A N 1
ATOM 1906 C CA . PHE A 1 142 ? 47.381 -8.703 -9.798 1.00 11.88 142 PHE A CA 1
ATOM 1907 C C . PHE A 1 142 ? 48.673 -8.348 -9.077 1.00 12.40 142 PHE A C 1
ATOM 1908 O O . PHE A 1 142 ? 48.638 -7.836 -7.965 1.00 14.15 142 PHE A O 1
ATOM 1925 N N . ASP A 1 143 ? 49.808 -8.526 -9.726 1.00 11.20 143 ASP A N 1
ATOM 1926 C CA . ASP A 1 143 ? 51.084 -8.034 -9.200 1.00 10.92 143 ASP A CA 1
ATOM 1927 C C . ASP A 1 143 ? 51.259 -6.604 -9.651 1.00 11.23 143 ASP A C 1
ATOM 1928 O O . ASP A 1 143 ? 51.841 -6.309 -10.691 1.00 11.46 143 ASP A O 1
ATOM 1937 N N . ILE A 1 144 ? 50.749 -5.687 -8.851 1.00 11.49 144 ILE A N 1
ATOM 1938 C CA . ILE A 1 144 ? 50.730 -4.281 -9.203 1.00 10.31 144 ILE A CA 1
ATOM 1939 C C . ILE A 1 144 ? 52.089 -3.631 -9.074 1.00 10.01 144 ILE A C 1
ATOM 1940 O O . ILE A 1 144 ? 52.240 -2.440 -9.380 1.00 12.54 144 ILE A O 1
ATOM 1956 N N . THR A 1 145 ? 53.107 -4.388 -8.618 1.00 11.54 145 THR A N 1
ATOM 1957 C CA . THR A 1 145 ? 54.462 -3.832 -8.661 1.00 11.92 145 THR A CA 1
ATOM 1958 C C . THR A 1 145 ? 55.031 -3.753 -10.078 1.00 11.44 145 THR A C 1
ATOM 1959 O O . THR A 1 145 ? 56.041 -3.090 -10.287 1.00 13.49 145 THR A O 1
ATOM 1970 N N . LYS A 1 146 ? 54.414 -4.43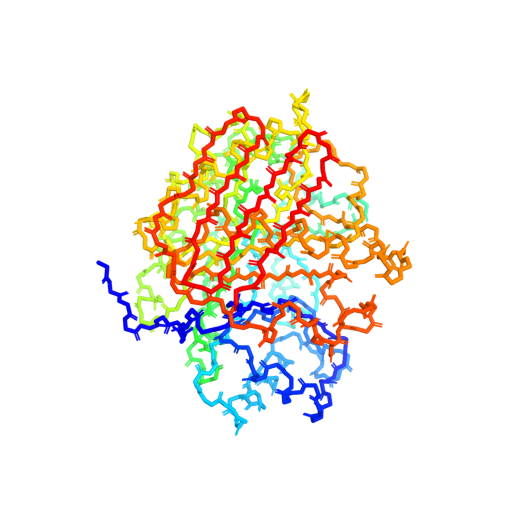1 -11.049 1.00 11.86 146 LYS A N 1
ATOM 1971 C CA . LYS A 1 146 ? 54.910 -4.464 -12.423 1.00 11.61 146 LYS A CA 1
ATOM 1972 C C . LYS A 1 146 ? 54.280 -3.317 -13.198 1.00 11.92 146 LYS A C 1
ATOM 1973 O O . LYS A 1 146 ? 53.056 -3.177 -13.231 1.00 11.85 146 LYS A O 1
ATOM 1992 N N . SER A 1 147 ? 55.110 -2.524 -13.849 1.00 12.72 147 SER A N 1
ATOM 1993 C CA . SER A 1 147 ? 54.584 -1.346 -14.527 1.00 12.86 147 SER A CA 1
ATOM 1994 C C . SER A 1 147 ? 53.549 -1.701 -15.605 1.00 12.22 147 SER A C 1
ATOM 1995 O O . SER A 1 147 ? 52.558 -0.984 -15.770 1.00 13.17 147 SER A O 1
ATOM 2003 N N . PHE A 1 148 ? 53.735 -2.809 -16.333 1.00 12.02 148 PHE A N 1
ATOM 2004 C CA . PHE A 1 148 ? 52.740 -3.141 -17.365 1.00 12.12 148 PHE A CA 1
ATOM 2005 C C . PHE A 1 148 ? 51.406 -3.520 -16.762 1.00 11.08 148 PHE A C 1
ATOM 2006 O O . PHE A 1 148 ? 50.352 -3.338 -17.382 1.00 11.89 148 PHE A O 1
ATOM 2023 N N . VAL A 1 149 ? 51.408 -4.040 -15.538 1.00 10.94 149 VAL A N 1
ATOM 2024 C CA . VAL A 1 149 ? 50.168 -4.336 -14.828 1.00 10.88 149 VAL A CA 1
ATOM 2025 C C . VAL A 1 149 ? 49.525 -3.052 -14.339 1.00 11.45 149 VAL A C 1
ATOM 2026 O O . VAL A 1 149 ? 48.309 -2.871 -14.468 1.00 11.65 149 VAL A O 1
ATOM 2039 N N . GLN A 1 150 ? 50.326 -2.136 -13.795 1.00 11.87 150 GLN A N 1
ATOM 2040 C CA . GLN A 1 150 ? 49.813 -0.818 -13.410 1.00 11.72 150 GLN A CA 1
ATOM 2041 C C . GLN A 1 150 ? 49.135 -0.140 -14.583 1.00 12.37 150 GLN A C 1
ATOM 2042 O O . GLN A 1 150 ? 48.026 0.391 -14.443 1.00 12.57 150 GLN A O 1
ATOM 2056 N N . GLU A 1 151 ? 49.784 -0.158 -15.751 1.00 12.79 151 GLU A N 1
ATOM 2057 C CA . GLU A 1 151 ? 49.242 0.544 -16.903 1.00 13.44 151 GLU A CA 1
ATOM 2058 C C . GLU A 1 151 ? 47.966 -0.125 -17.371 1.00 12.34 151 GLU A C 1
ATOM 2059 O O . GLU A 1 151 ? 46.977 0.551 -17.683 1.00 13.68 151 GLU A O 1
ATOM 207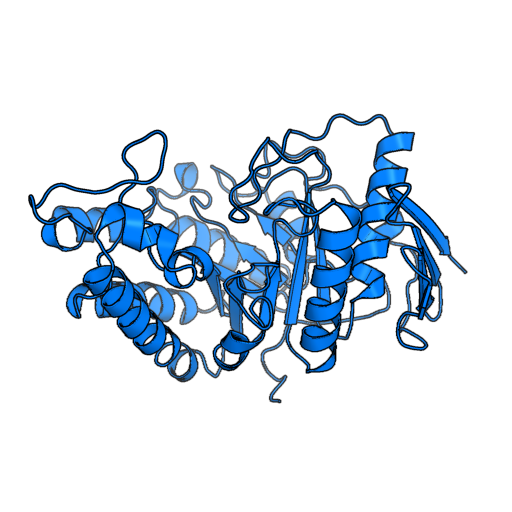1 N N . TYR A 1 152 ? 47.966 -1.464 -17.438 1.00 12.14 152 TYR A N 1
ATOM 2072 C CA . TYR A 1 152 ? 46.747 -2.193 -17.790 1.00 11.89 152 TYR A CA 1
ATOM 2073 C C . TYR A 1 152 ? 45.596 -1.767 -16.881 1.00 12.07 152 TYR A C 1
ATOM 2074 O O . TYR A 1 152 ? 44.500 -1.427 -17.347 1.00 12.98 152 TYR A O 1
ATOM 2092 N N . TRP A 1 153 ? 45.835 -1.795 -15.569 1.00 11.56 153 TRP A N 1
ATOM 2093 C CA . TRP A 1 153 ? 44.781 -1.528 -14.592 1.00 12.17 153 TRP A CA 1
ATOM 2094 C C . TRP A 1 153 ? 44.307 -0.089 -14.678 1.00 10.98 153 TRP A C 1
ATOM 2095 O O . TRP A 1 153 ? 43.101 0.185 -14.754 1.00 11.23 153 TRP A O 1
ATOM 2116 N N . LEU A 1 154 ? 45.239 0.850 -14.714 1.00 11.40 154 LEU A N 1
ATOM 2117 C CA . LEU A 1 154 ? 44.884 2.260 -14.787 1.00 11.29 154 LEU A CA 1
ATOM 2118 C C . LEU A 1 154 ? 44.046 2.545 -16.016 1.00 13.22 154 LEU A C 1
ATOM 2119 O O . LEU A 1 154 ? 43.026 3.240 -15.948 1.00 13.82 154 LEU A O 1
ATOM 2135 N N . LYS A 1 155 ? 44.485 2.060 -17.174 1.00 12.59 155 LYS A N 1
ATOM 2136 C CA . LYS A 1 155 ? 43.724 2.303 -18.393 1.00 14.07 155 LYS A CA 1
ATOM 2137 C C . LYS A 1 155 ? 42.359 1.642 -18.343 1.00 13.43 155 LYS A C 1
ATOM 2138 O O . LYS A 1 155 ? 41.396 2.190 -18.903 1.00 14.59 155 LYS A O 1
ATOM 2157 N N . SER A 1 156 ? 42.239 0.481 -17.719 1.00 13.05 156 SER A N 1
ATOM 2158 C CA . SER A 1 156 ? 40.931 -0.158 -17.635 1.00 13.72 156 SER A CA 1
ATOM 2159 C C . SER A 1 156 ? 39.949 0.753 -16.902 1.00 14.54 156 SER A C 1
ATOM 2160 O O . SER A 1 156 ? 38.797 0.935 -17.338 1.00 17.88 156 SER A O 1
ATOM 2168 N N . VAL A 1 157 ? 40.417 1.429 -15.862 1.00 12.74 157 VAL A N 1
ATOM 2169 C CA . VAL A 1 157 ? 39.566 2.358 -15.116 1.00 13.12 157 VAL A CA 1
ATOM 2170 C C . VAL A 1 157 ? 39.320 3.626 -15.916 1.00 13.79 157 VAL A C 1
ATOM 2171 O O . VAL A 1 157 ? 38.173 4.059 -16.108 1.00 13.95 157 VAL A O 1
ATOM 2184 N N . GLU A 1 158 ? 40.394 4.255 -16.403 1.00 13.47 158 GLU A N 1
ATOM 2185 C CA . GLU A 1 158 ? 40.269 5.514 -17.118 1.00 15.26 158 GLU A CA 1
ATOM 2186 C C . GLU A 1 158 ? 39.411 5.370 -18.363 1.00 14.93 158 GLU A C 1
ATOM 2187 O O . GLU A 1 158 ? 38.570 6.231 -18.658 1.00 15.50 158 GLU A O 1
ATOM 2199 N N . ASP A 1 159 ? 39.610 4.293 -19.116 1.00 14.50 159 ASP A N 1
ATOM 2200 C CA . ASP A 1 159 ? 38.849 4.122 -20.360 1.00 16.61 159 ASP A CA 1
ATOM 2201 C C . ASP A 1 159 ? 37.372 3.916 -20.050 1.00 16.12 159 ASP A C 1
ATOM 2202 O O . ASP A 1 159 ? 36.505 4.412 -20.784 1.00 18.72 159 ASP A O 1
ATOM 2211 N N . MET A 1 160 ? 37.042 3.237 -18.941 1.00 15.25 160 MET A N 1
ATOM 2212 C CA . MET A 1 160 ? 35.626 3.042 -18.626 1.00 14.42 160 MET A CA 1
ATOM 2213 C C . MET A 1 160 ? 35.021 4.362 -18.120 1.00 15.37 160 MET A C 1
ATOM 2214 O O . MET A 1 160 ? 33.906 4.729 -18.494 1.00 15.89 160 MET A O 1
ATOM 2228 N N . VAL A 1 161 ? 35.739 5.100 -17.263 1.00 14.74 161 VAL A N 1
ATOM 2229 C CA . VAL A 1 161 ? 35.199 6.357 -16.751 1.00 15.73 161 VAL A CA 1
ATOM 2230 C C . VAL A 1 161 ? 35.053 7.386 -17.867 1.00 15.94 161 VAL A C 1
ATOM 2231 O O . VAL A 1 161 ? 34.190 8.264 -17.793 1.00 17.52 161 VAL A O 1
ATOM 2244 N N . ALA A 1 162 ? 35.854 7.284 -18.931 1.00 15.63 162 ALA A N 1
ATOM 2245 C CA . ALA A 1 162 ? 35.782 8.243 -20.013 1.00 17.71 162 ALA A CA 1
ATOM 2246 C C . ALA A 1 162 ? 34.524 8.100 -20.846 1.00 17.50 162 ALA A C 1
ATOM 2247 O O . ALA A 1 162 ? 34.218 9.018 -21.616 1.00 20.22 162 ALA A O 1
ATOM 2254 N N . THR A 1 163 ? 33.791 6.991 -20.716 1.00 17.20 163 THR A N 1
ATOM 2255 C CA . THR A 1 163 ? 32.564 6.791 -21.483 1.00 18.45 163 THR A CA 1
ATOM 2256 C C . THR A 1 163 ? 31.437 7.677 -20.940 1.00 19.80 163 THR A C 1
ATOM 2257 O O . THR A 1 163 ? 31.498 8.178 -19.815 1.00 17.68 163 THR A O 1
ATOM 2268 N N . PRO A 1 164 ? 30.443 8.036 -21.779 1.00 20.17 164 PRO A N 1
ATOM 2269 C CA . PRO A 1 164 ? 29.516 9.094 -21.395 1.00 20.87 164 PRO A CA 1
ATOM 2270 C C . PRO A 1 164 ? 28.615 8.857 -20.190 1.00 19.72 164 PRO A C 1
ATOM 2271 O O . PRO A 1 164 ? 28.228 9.841 -19.646 1.00 24.51 164 PRO A O 1
ATOM 2282 N N . ASN A 1 165 ? 28.356 7.607 -19.816 1.00 17.57 165 ASN A N 1
ATOM 2283 C CA . ASN A 1 165 ? 27.371 7.339 -18.771 1.00 17.82 165 ASN A CA 1
ATOM 2284 C C . ASN A 1 165 ? 27.969 6.913 -17.448 1.00 16.37 165 ASN A C 1
ATOM 2285 O O . ASN A 1 165 ? 27.218 6.549 -16.543 1.00 17.01 165 ASN A O 1
ATOM 2296 N N . ILE A 1 166 ? 29.281 6.957 -17.305 1.00 15.14 166 ILE A N 1
ATOM 2297 C CA . ILE A 1 166 ? 29.964 6.615 -16.068 1.00 14.30 166 ILE A CA 1
ATOM 2298 C C . ILE A 1 166 ? 30.612 7.890 -15.547 1.00 15.32 166 ILE A C 1
ATOM 2299 O O . ILE A 1 166 ? 31.282 8.608 -16.306 1.00 15.57 166 ILE A O 1
ATOM 2315 N N . ASP A 1 167 ? 30.409 8.184 -14.256 1.00 14.35 167 ASP A N 1
ATOM 2316 C CA . ASP A 1 167 ? 30.875 9.427 -13.660 1.00 14.56 167 ASP A CA 1
ATOM 2317 C C . ASP A 1 167 ? 32.132 9.264 -12.834 1.00 14.17 167 ASP A C 1
ATOM 2318 O O . ASP A 1 167 ? 32.745 10.273 -12.467 1.00 15.61 167 ASP A O 1
ATOM 2327 N N . GLY A 1 168 ? 32.531 8.045 -12.528 1.00 13.57 168 GLY A N 1
ATOM 2328 C CA . GLY A 1 168 ? 33.695 7.841 -11.695 1.00 13.05 168 GLY A CA 1
ATOM 2329 C C . GLY A 1 168 ? 33.855 6.376 -11.359 1.00 12.79 168 GLY A C 1
ATOM 2330 O O . GLY A 1 168 ? 33.277 5.495 -12.015 1.00 12.43 168 GLY A O 1
ATOM 2334 N N . THR A 1 169 ? 34.668 6.132 -10.330 1.00 12.21 169 THR A N 1
ATOM 2335 C CA . THR A 1 169 ? 35.037 4.787 -9.967 1.00 12.27 169 THR A CA 1
ATOM 2336 C C . THR A 1 169 ? 34.954 4.621 -8.459 1.00 10.92 169 THR A C 1
ATOM 2337 O O . THR A 1 169 ? 35.124 5.582 -7.696 1.00 12.08 169 THR A O 1
ATOM 2348 N N . PHE A 1 170 ? 34.679 3.386 -8.050 1.00 10.90 170 PHE A N 1
ATOM 2349 C CA . PHE A 1 170 ? 34.761 2.978 -6.661 1.00 10.83 170 PHE A CA 1
ATOM 2350 C C . PHE A 1 170 ? 35.910 1.984 -6.587 1.00 11.17 170 PHE A C 1
ATOM 2351 O O . PHE A 1 170 ? 35.855 0.916 -7.208 1.00 11.51 170 PHE A O 1
ATOM 2368 N N . ILE A 1 171 ? 36.949 2.324 -5.832 1.00 10.45 171 ILE A N 1
ATOM 2369 C CA . ILE A 1 171 ? 38.147 1.519 -5.699 1.00 10.32 171 ILE A CA 1
ATOM 2370 C C . ILE A 1 171 ? 38.053 0.676 -4.443 1.00 10.39 171 ILE A C 1
ATOM 2371 O O . ILE A 1 171 ? 37.878 1.200 -3.337 1.00 11.14 171 ILE A O 1
ATOM 2387 N N . ASP A 1 172 ? 38.183 -0.631 -4.597 1.00 10.60 172 ASP A N 1
ATOM 2388 C CA . ASP A 1 172 ? 38.085 -1.593 -3.510 1.00 11.12 172 ASP A CA 1
ATOM 2389 C C . ASP A 1 172 ? 39.426 -2.283 -3.283 1.00 10.27 172 ASP A C 1
ATOM 2390 O O . ASP A 1 172 ? 40.286 -2.329 -4.153 1.00 10.32 172 ASP A O 1
ATOM 2399 N N . ALA A 1 173 ? 39.588 -2.793 -2.069 1.00 10.94 173 ALA A N 1
ATOM 2400 C CA . ALA A 1 173 ? 40.747 -3.534 -1.564 1.00 9.78 173 ALA A CA 1
ATOM 2401 C C . ALA A 1 173 ? 41.936 -2.654 -1.241 1.00 11.55 173 ALA A C 1
ATOM 2402 O O . ALA A 1 173 ? 43.057 -3.162 -1.014 1.00 11.99 173 ALA A O 1
ATOM 2409 N N . ASN A 1 174 ? 41.733 -1.351 -1.122 1.00 10.99 174 ASN A N 1
ATOM 2410 C CA . ASN A 1 174 ? 42.735 -0.484 -0.505 1.00 11.03 174 ASN A CA 1
ATOM 2411 C C . ASN A 1 174 ? 43.201 -1.031 0.836 1.00 11.68 174 ASN A C 1
ATOM 2412 O O . ASN A 1 174 ? 44.386 -0.971 1.161 1.00 12.35 174 ASN A O 1
ATOM 2423 N N . ILE A 1 175 ? 42.272 -1.524 1.643 1.00 11.20 175 ILE A N 1
ATOM 2424 C CA . ILE A 1 175 ? 42.602 -1.973 2.988 1.00 12.17 175 ILE A CA 1
ATOM 2425 C C . ILE A 1 175 ? 43.489 -3.203 2.935 1.00 11.77 175 ILE A C 1
ATOM 2426 O O . ILE A 1 175 ? 44.391 -3.368 3.750 1.00 12.54 175 ILE A O 1
ATOM 2442 N N . LYS A 1 176 ? 43.264 -4.076 1.960 1.00 12.14 176 LYS A N 1
ATOM 2443 C CA . LYS A 1 176 ? 44.122 -5.247 1.781 1.00 12.55 176 LYS A CA 1
ATOM 2444 C C . LYS A 1 176 ? 45.552 -4.862 1.425 1.00 11.99 176 LYS A C 1
ATOM 2445 O O . LYS A 1 176 ? 46.502 -5.530 1.859 1.00 13.87 176 LYS A O 1
ATOM 2464 N N . VAL A 1 177 ? 45.735 -3.790 0.654 1.00 11.71 177 VAL A N 1
ATOM 2465 C CA . VAL A 1 177 ? 47.077 -3.277 0.381 1.00 12.31 177 VAL A CA 1
ATOM 2466 C C . VAL A 1 177 ? 47.704 -2.681 1.624 1.00 13.00 177 VAL A C 1
ATOM 2467 O O . VAL A 1 177 ? 48.892 -2.883 1.882 1.00 13.73 177 VAL A O 1
ATOM 2480 N N . LEU A 1 178 ? 46.941 -1.917 2.393 1.00 12.11 178 LEU A N 1
ATOM 2481 C CA . LEU A 1 178 ? 47.486 -1.029 3.408 1.00 14.04 178 LEU A CA 1
ATOM 2482 C C . LEU A 1 178 ? 47.607 -1.656 4.788 1.00 14.22 178 LEU A C 1
ATOM 2483 O O . LEU A 1 178 ? 48.354 -1.124 5.619 1.00 15.92 178 LEU A O 1
ATOM 2499 N N . VAL A 1 179 ? 46.934 -2.774 5.058 1.00 13.44 179 VAL A N 1
ATOM 2500 C CA . VAL A 1 179 ? 47.147 -3.534 6.301 1.00 13.58 179 VAL A CA 1
ATOM 2501 C C . VAL A 1 179 ? 48.343 -4.436 6.029 1.00 14.43 179 VAL A C 1
ATOM 2502 O O . VAL A 1 179 ? 48.221 -5.354 5.201 1.00 14.02 179 VAL A O 1
ATOM 2515 N N . PRO A 1 180 ? 49.522 -4.187 6.602 1.00 14.97 180 PRO A N 1
ATOM 2516 C CA . PRO A 1 180 ? 50.717 -4.874 6.072 1.00 15.77 180 PRO A CA 1
ATOM 2517 C C . PRO A 1 180 ? 50.644 -6.385 6.153 1.00 17.11 180 PRO A C 1
ATOM 2518 O O . PRO A 1 180 ? 51.153 -7.059 5.251 1.00 16.38 180 PRO A O 1
ATOM 2529 N N . SER A 1 181 ? 50.002 -6.950 7.175 1.00 16.30 181 SER A N 1
ATOM 2530 C CA . SER A 1 181 ? 49.970 -8.398 7.308 1.00 15.90 181 SER A CA 1
ATOM 2531 C C . SER A 1 181 ? 49.202 -9.086 6.194 1.00 16.54 181 SER A C 1
ATOM 2532 O O . SER A 1 181 ? 49.424 -10.277 5.955 1.00 17.04 181 SER A O 1
ATOM 2540 N N . PHE A 1 182 ? 48.283 -8.396 5.511 1.00 14.75 182 PHE A N 1
ATOM 2541 C CA . PHE A 1 182 ? 47.473 -9.094 4.520 1.00 15.37 182 PHE A CA 1
ATOM 2542 C C . PHE A 1 182 ? 48.364 -9.689 3.433 1.00 14.73 182 PHE A C 1
ATOM 2543 O O . PHE A 1 182 ? 48.294 -10.886 3.138 1.00 15.55 182 PHE A O 1
ATOM 2560 N N . PHE A 1 183 ? 49.213 -8.863 2.799 1.00 13.73 183 PHE A N 1
ATOM 2561 C CA . PHE A 1 183 ? 50.160 -9.399 1.834 1.00 14.07 183 PHE A CA 1
ATOM 2562 C C . PHE A 1 183 ? 51.455 -9.888 2.451 1.00 13.52 183 PHE A C 1
ATOM 2563 O O . PHE A 1 183 ? 52.090 -10.791 1.894 1.00 13.57 183 PHE A O 1
ATOM 2580 N N . SER A 1 184 ? 51.886 -9.368 3.593 1.00 14.58 184 SER A N 1
ATOM 2581 C CA . SER A 1 184 ? 53.167 -9.859 4.097 1.00 15.75 184 SER A CA 1
ATOM 2582 C C . SER A 1 184 ? 53.055 -11.318 4.511 1.00 16.06 184 SER A C 1
ATOM 2583 O O . SER A 1 184 ? 54.021 -12.063 4.369 1.00 17.52 184 SER A O 1
ATOM 2591 N N . SER A 1 185 ? 51.873 -11.764 4.936 1.00 16.04 185 SER A N 1
ATOM 2592 C CA . SER A 1 185 ? 51.657 -13.167 5.253 1.00 18.02 185 SER A CA 1
ATOM 2593 C C . SER A 1 185 ? 51.644 -14.067 4.027 1.00 18.26 185 SER A C 1
ATOM 2594 O O . SER A 1 185 ? 51.750 -15.295 4.179 1.00 20.58 185 SER A O 1
ATOM 2602 N N . LYS A 1 186 ? 51.530 -13.505 2.830 1.00 16.51 186 LYS A N 1
ATOM 2603 C CA . LYS A 1 186 ? 51.492 -14.255 1.589 1.00 14.74 186 LYS A CA 1
ATOM 2604 C C . LYS A 1 186 ? 52.800 -14.184 0.823 1.00 15.43 186 LYS A C 1
ATOM 2605 O O . LYS A 1 186 ? 53.232 -15.191 0.250 1.00 17.92 186 LYS A O 1
ATOM 2624 N N . VAL A 1 187 ? 53.441 -13.013 0.787 1.00 14.45 187 VAL A N 1
ATOM 2625 C CA . VAL A 1 187 ? 54.587 -12.767 -0.083 1.00 14.48 187 VAL A CA 1
ATOM 2626 C C . VAL A 1 187 ? 55.731 -12.077 0.647 1.00 15.12 187 VAL A C 1
ATOM 2627 O O . VAL A 1 187 ? 56.733 -11.719 0.014 1.00 15.21 187 VAL A O 1
ATOM 2640 N N . GLY A 1 188 ? 55.615 -11.853 1.955 1.00 14.91 188 GLY A N 1
ATOM 2641 C CA . GLY A 1 188 ? 56.684 -11.286 2.746 1.00 14.69 188 GLY A CA 1
ATOM 2642 C C . GLY A 1 188 ? 56.630 -9.769 2.868 1.00 14.12 188 GLY A C 1
ATOM 2643 O O . GLY A 1 188 ? 55.915 -9.056 2.159 1.00 14.42 188 GLY A O 1
ATOM 2647 N N . VAL A 1 189 ? 57.454 -9.282 3.781 1.00 14.53 189 VAL A N 1
ATOM 2648 C CA . VAL A 1 189 ? 57.485 -7.877 4.134 1.00 15.45 189 VAL A CA 1
ATOM 2649 C C . VAL A 1 189 ? 57.980 -7.015 2.978 1.00 14.96 189 VAL A C 1
ATOM 2650 O O . VAL A 1 189 ? 57.409 -5.946 2.703 1.00 14.96 189 VAL A O 1
ATOM 2663 N N . ASN A 1 190 ? 59.054 -7.427 2.303 1.00 14.35 190 ASN A N 1
ATOM 2664 C CA . ASN A 1 190 ? 59.591 -6.603 1.219 1.00 14.53 190 ASN A CA 1
ATOM 2665 C C . ASN A 1 190 ? 58.570 -6.403 0.111 1.00 14.85 190 ASN A C 1
ATOM 2666 O O . ASN A 1 190 ? 58.361 -5.282 -0.383 1.00 14.66 190 ASN A O 1
ATOM 2677 N N . LYS A 1 191 ? 57.943 -7.493 -0.320 1.00 13.12 191 LYS A N 1
ATOM 2678 C CA . LYS A 1 191 ? 56.980 -7.413 -1.407 1.00 12.58 191 LYS A CA 1
ATOM 2679 C C . LYS A 1 191 ? 55.746 -6.635 -0.987 1.00 13.48 191 LYS A C 1
ATOM 2680 O O . LYS A 1 191 ? 55.206 -5.871 -1.789 1.00 12.73 191 LYS A O 1
ATOM 2699 N N . GLN A 1 192 ? 55.283 -6.780 0.255 1.00 13.07 192 GLN A N 1
ATOM 2700 C CA . GLN A 1 192 ? 54.160 -5.951 0.682 1.00 12.80 192 GLN A CA 1
ATOM 2701 C C . GLN A 1 192 ? 54.499 -4.470 0.563 1.00 12.67 192 GLN A C 1
ATOM 2702 O O . GLN A 1 192 ? 53.657 -3.657 0.144 1.00 12.56 192 GLN A O 1
ATOM 2716 N N . ALA A 1 193 ? 55.721 -4.094 0.944 1.00 13.65 193 ALA A N 1
ATOM 2717 C CA . ALA A 1 193 ? 56.089 -2.683 0.887 1.00 13.91 193 ALA A CA 1
ATOM 2718 C C . ALA A 1 193 ? 56.118 -2.188 -0.558 1.00 13.88 193 ALA A C 1
ATOM 2719 O O . ALA A 1 193 ? 55.710 -1.048 -0.838 1.00 14.28 193 ALA A O 1
ATOM 2726 N N . GLU A 1 194 ? 56.542 -3.041 -1.497 1.00 13.37 194 GLU A N 1
ATOM 2727 C CA . GLU A 1 194 ? 56.565 -2.671 -2.904 1.00 12.27 194 GLU A CA 1
ATOM 2728 C C . GLU A 1 194 ? 55.156 -2.572 -3.457 1.00 12.89 194 GLU A C 1
ATOM 2729 O O . GLU A 1 194 ? 54.843 -1.646 -4.218 1.00 13.05 194 GLU A O 1
ATOM 2741 N N . ILE A 1 195 ? 54.275 -3.492 -3.071 1.00 11.82 195 ILE A N 1
ATOM 2742 C CA . ILE A 1 195 ? 52.874 -3.394 -3.462 1.00 11.34 195 ILE A CA 1
ATOM 2743 C C . ILE A 1 195 ? 52.288 -2.068 -2.992 1.00 11.59 195 ILE A C 1
ATOM 2744 O O . ILE A 1 195 ? 51.584 -1.381 -3.738 1.00 12.54 195 ILE A O 1
ATOM 2760 N N . GLU A 1 196 ? 52.540 -1.702 -1.737 1.00 12.02 196 GLU A N 1
ATOM 2761 C CA . GLU A 1 196 ? 52.030 -0.444 -1.205 1.00 12.37 196 GLU A CA 1
ATOM 2762 C C . GLU A 1 196 ? 52.575 0.769 -1.946 1.00 12.95 196 GLU A C 1
ATOM 2763 O O . GLU A 1 196 ? 51.812 1.689 -2.268 1.00 12.87 196 GLU A O 1
ATOM 2775 N N . ASN A 1 197 ? 53.876 0.800 -2.232 1.00 12.57 197 ASN A N 1
ATOM 2776 C CA . ASN A 1 197 ? 54.435 1.906 -3.007 1.00 13.47 197 ASN A CA 1
ATOM 2777 C C . ASN A 1 197 ? 53.744 2.020 -4.366 1.00 12.59 197 ASN A C 1
ATOM 2778 O O . ASN A 1 197 ? 53.409 3.117 -4.831 1.00 13.31 197 ASN A O 1
ATOM 2789 N N . SER A 1 198 ? 53.564 0.897 -5.032 1.00 12.00 198 SER A N 1
ATOM 2790 C CA . SER A 1 198 ? 52.930 0.906 -6.348 1.00 12.03 198 SER A CA 1
ATOM 2791 C C . SER A 1 198 ? 51.483 1.363 -6.257 1.00 12.43 198 SER A C 1
ATOM 2792 O O . SER A 1 198 ? 50.988 2.114 -7.118 1.00 13.13 198 SER A O 1
ATOM 2800 N N . TYR A 1 199 ? 50.768 0.909 -5.222 1.00 12.05 199 TYR A N 1
ATOM 2801 C CA . TYR A 1 199 ? 49.399 1.351 -4.960 1.00 12.31 199 TYR A CA 1
ATOM 2802 C C . TYR A 1 199 ? 49.319 2.865 -4.897 1.00 12.06 199 TYR A C 1
ATOM 2803 O O . TYR A 1 199 ? 48.461 3.493 -5.546 1.00 12.42 199 TYR A O 1
ATOM 2821 N N . PHE A 1 200 ? 50.199 3.497 -4.115 1.00 11.79 200 PHE A N 1
ATOM 2822 C CA . PHE A 1 200 ? 50.112 4.952 -4.018 1.00 12.84 200 PHE A CA 1
ATOM 2823 C C . PHE A 1 200 ? 50.446 5.641 -5.333 1.00 12.34 200 PHE A C 1
ATOM 2824 O O . PHE A 1 200 ? 49.871 6.682 -5.644 1.00 14.73 200 PHE A O 1
ATOM 2841 N N . SER A 1 201 ? 51.385 5.101 -6.102 1.00 12.46 201 SER A N 1
ATOM 2842 C CA . SER A 1 201 ? 51.646 5.644 -7.430 1.00 14.02 201 SER A CA 1
ATOM 2843 C C . SER A 1 201 ? 50.405 5.565 -8.289 1.00 13.11 201 SER A C 1
ATOM 2844 O O . SER A 1 201 ? 50.058 6.527 -8.979 1.00 13.92 201 SER A O 1
ATOM 2852 N N . MET A 1 202 ? 49.694 4.444 -8.231 1.00 12.83 202 MET A N 1
ATOM 2853 C CA . MET A 1 202 ? 48.439 4.297 -9.006 1.00 12.02 202 MET A CA 1
ATOM 2854 C C . MET A 1 202 ? 47.377 5.267 -8.536 1.00 12.61 202 MET A C 1
ATOM 2855 O O . MET A 1 202 ? 46.680 5.859 -9.364 1.00 13.05 202 MET A O 1
ATOM 2869 N N . MET A 1 203 ? 47.211 5.435 -7.228 1.00 12.30 203 MET A N 1
ATOM 2870 C CA . MET A 1 203 ? 46.167 6.335 -6.751 1.00 11.92 203 MET A CA 1
ATOM 2871 C C . MET A 1 203 ? 46.513 7.771 -7.081 1.00 12.62 203 MET A C 1
ATOM 2872 O O . MET A 1 203 ? 45.616 8.568 -7.352 1.00 13.67 203 MET A O 1
ATOM 2886 N N . SER A 1 204 ? 47.800 8.140 -7.068 1.00 13.53 204 SER A N 1
ATOM 2887 C CA . SER A 1 204 ? 48.197 9.475 -7.493 1.00 13.97 204 SER A CA 1
ATOM 2888 C C . SER A 1 204 ? 47.835 9.714 -8.950 1.00 14.68 204 SER A C 1
ATOM 2889 O O . SER A 1 204 ? 47.368 10.796 -9.315 1.00 15.57 204 SER A O 1
ATOM 2897 N N A ARG A 1 205 ? 48.064 8.715 -9.808 0.49 15.13 205 ARG A N 1
ATOM 2898 N N B ARG A 1 205 ? 48.060 8.708 -9.798 0.51 15.12 205 ARG A N 1
ATOM 2899 C CA A ARG A 1 205 ? 47.714 8.901 -11.213 0.49 15.67 205 ARG A CA 1
ATOM 2900 C CA B ARG A 1 205 ? 47.723 8.838 -11.210 0.51 15.59 205 ARG A CA 1
ATOM 2901 C C A ARG A 1 205 ? 46.207 9.056 -11.375 0.49 15.97 205 ARG A C 1
ATOM 2902 C C B ARG A 1 205 ? 46.222 9.028 -11.390 0.51 15.97 205 ARG A C 1
ATOM 2903 O O A ARG A 1 205 ? 45.749 9.938 -12.108 0.49 16.52 205 ARG A O 1
ATOM 2904 O O B ARG A 1 205 ? 45.782 9.916 -12.125 0.51 16.51 205 ARG A O 1
ATOM 2945 N N . LEU A 1 206 ? 45.435 8.210 -10.703 1.00 14.25 206 LEU A N 1
ATOM 2946 C CA . LEU A 1 206 ? 43.934 8.317 -10.843 1.00 14.21 206 LEU A CA 1
ATOM 2947 C C . LEU A 1 206 ? 43.472 9.648 -10.269 1.00 16.84 206 LEU A C 1
ATOM 2948 O O . LEU A 1 206 ? 42.553 10.144 -10.743 1.00 16.12 206 LEU A O 1
ATOM 2965 N N . LYS A 1 207 ? 44.074 10.161 -9.225 1.00 15.14 207 LYS A N 1
ATOM 2966 C CA . LYS A 1 207 ? 43.655 11.455 -8.695 1.00 16.68 207 LYS A CA 1
ATOM 2967 C C . LYS A 1 207 ? 43.762 12.548 -9.756 1.00 17.81 207 LYS A C 1
ATOM 2968 O O . LYS A 1 207 ? 42.902 13.432 -9.843 1.00 18.96 207 LYS A O 1
ATOM 2987 N N . GLU A 1 208 ? 44.813 12.504 -10.581 1.00 16.90 208 GLU A N 1
ATOM 2988 C CA . GLU A 1 208 ? 44.999 13.474 -11.645 1.00 19.82 208 GLU A CA 1
ATOM 2989 C C . GLU A 1 208 ? 44.121 13.153 -12.855 1.00 18.45 208 GLU A C 1
ATOM 2990 O O . GLU A 1 208 ? 43.435 14.029 -13.386 1.00 20.11 208 GLU A O 1
ATOM 3002 N N . SER A 1 209 ? 44.111 11.899 -13.306 1.00 17.14 209 SER A N 1
ATOM 3003 C CA . SER A 1 209 ? 43.393 11.615 -14.547 1.00 17.69 209 SER A CA 1
ATOM 3004 C C . SER A 1 209 ? 41.882 11.684 -14.372 1.00 16.97 209 SER A C 1
ATOM 3005 O O . SER A 1 209 ? 41.158 11.994 -15.332 1.00 18.35 209 SER A O 1
ATOM 3013 N N . LEU A 1 210 ? 41.388 11.426 -13.164 1.00 16.29 210 LEU A N 1
ATOM 3014 C CA . LEU A 1 210 ? 39.969 11.485 -12.836 1.00 14.98 210 LEU A CA 1
ATOM 3015 C C . LEU A 1 210 ? 39.588 12.748 -12.088 1.00 15.21 210 LEU A C 1
ATOM 3016 O O . LEU A 1 210 ? 38.569 12.778 -11.397 1.00 15.70 210 LEU A O 1
ATOM 3032 N N . SER A 1 211 ? 40.348 13.832 -12.275 1.00 17.29 211 SER A N 1
ATOM 3033 C CA . SER A 1 211 ? 40.085 15.064 -11.527 1.00 18.60 211 SER A CA 1
ATOM 3034 C C . SER A 1 211 ? 38.758 15.730 -11.888 1.00 18.43 211 SER A C 1
ATOM 3035 O O . SER A 1 211 ? 38.255 16.536 -11.095 1.00 22.11 211 SER A O 1
ATOM 3043 N N . ASN A 1 212 ? 38.171 15.408 -13.036 1.00 17.78 212 ASN A N 1
ATOM 3044 C CA . ASN A 1 212 ? 36.849 15.902 -13.422 1.00 21.62 212 ASN A CA 1
ATOM 3045 C C . ASN A 1 212 ? 35.769 14.845 -13.246 1.00 18.52 212 ASN A C 1
ATOM 3046 O O . ASN A 1 212 ? 34.678 14.958 -13.830 1.00 20.59 212 ASN A O 1
ATOM 3057 N N . ASN A 1 213 ? 36.055 13.823 -12.458 1.00 15.79 213 ASN A N 1
ATOM 3058 C CA . ASN A 1 213 ? 35.186 12.702 -12.184 1.00 15.55 213 ASN A CA 1
ATOM 3059 C C . ASN A 1 213 ? 35.202 12.455 -10.680 1.00 14.73 213 ASN A C 1
ATOM 3060 O O . ASN A 1 213 ? 35.810 13.208 -9.902 1.00 16.91 213 ASN A O 1
ATOM 3071 N N . LEU A 1 214 ? 34.527 11.392 -10.251 1.00 14.16 214 LEU A N 1
ATOM 3072 C CA . LEU A 1 214 ? 34.472 11.018 -8.849 1.00 13.04 214 LEU A CA 1
ATOM 3073 C C . LEU A 1 214 ? 35.306 9.778 -8.582 1.00 13.42 214 LEU A C 1
ATOM 3074 O O . LEU A 1 214 ? 35.291 8.814 -9.349 1.00 14.01 214 LEU A O 1
ATOM 3090 N N . ILE A 1 215 ? 36.023 9.798 -7.470 1.00 13.02 215 ILE A N 1
ATOM 3091 C CA . ILE A 1 215 ? 36.762 8.640 -6.977 1.00 13.59 215 ILE A CA 1
ATOM 3092 C C . ILE A 1 215 ? 36.307 8.378 -5.545 1.00 11.33 215 ILE A C 1
ATOM 3093 O O . ILE A 1 215 ? 36.579 9.184 -4.639 1.00 12.52 215 ILE A O 1
ATOM 3109 N N . LEU A 1 216 ? 35.649 7.257 -5.338 1.00 11.94 216 LEU A N 1
ATOM 3110 C CA . LEU A 1 216 ? 35.214 6.808 -4.022 1.00 11.85 216 LEU A CA 1
ATOM 3111 C C . LEU A 1 216 ? 36.044 5.587 -3.669 1.00 11.79 216 LEU A C 1
ATOM 3112 O O . LEU A 1 216 ? 36.259 4.731 -4.523 1.00 14.02 216 LEU A O 1
ATOM 3128 N N . ALA A 1 217 ? 36.533 5.491 -2.439 1.00 12.25 217 ALA A N 1
ATOM 3129 C CA . ALA A 1 217 ? 37.357 4.357 -2.062 1.00 11.74 217 ALA A CA 1
ATOM 3130 C C . ALA A 1 217 ? 36.861 3.723 -0.769 1.00 11.48 217 ALA A C 1
ATOM 3131 O O . ALA A 1 217 ? 36.419 4.419 0.158 1.00 12.22 217 ALA A O 1
ATOM 3138 N N . ASN A 1 218 ? 36.973 2.402 -0.694 1.00 12.06 218 ASN A N 1
ATOM 3139 C CA . ASN A 1 218 ? 36.685 1.671 0.555 1.00 11.96 218 ASN A CA 1
ATOM 3140 C C . ASN A 1 218 ? 37.893 1.825 1.468 1.00 11.34 218 ASN A C 1
ATOM 3141 O O . ASN A 1 218 ? 38.843 1.058 1.374 1.00 12.01 218 ASN A O 1
ATOM 3152 N N . ILE A 1 219 ? 37.838 2.804 2.376 1.00 11.82 219 ILE A N 1
ATOM 3153 C CA . ILE A 1 219 ? 39.011 3.219 3.150 1.00 13.65 219 ILE A CA 1
ATOM 3154 C C . ILE A 1 219 ? 38.789 3.245 4.662 1.00 11.94 219 ILE A C 1
ATOM 3155 O O . ILE A 1 219 ? 39.644 2.779 5.411 1.00 14.79 219 ILE A O 1
ATOM 3171 N N . ILE A 1 220 ? 37.698 3.832 5.134 1.00 10.88 220 ILE A N 1
ATOM 3172 C CA . ILE A 1 220 ? 37.536 4.023 6.572 1.00 11.68 220 ILE A CA 1
ATOM 3173 C C . ILE A 1 220 ? 37.102 2.716 7.212 1.00 12.56 220 ILE A C 1
ATOM 3174 O O . ILE A 1 220 ? 36.046 2.164 6.893 1.00 12.25 220 ILE A O 1
ATOM 3190 N N . ARG A 1 221 ? 37.921 2.225 8.146 1.00 12.31 221 ARG A N 1
ATOM 3191 C CA . ARG A 1 221 ? 37.639 1.000 8.903 1.00 11.60 221 ARG A CA 1
ATOM 3192 C C . ARG A 1 221 ? 38.520 1.060 10.132 1.00 12.64 221 ARG A C 1
ATOM 3193 O O . ARG A 1 221 ? 39.719 1.338 10.026 1.00 13.81 221 ARG A O 1
ATOM 3214 N N . VAL A 1 222 ? 37.932 0.815 11.294 1.00 12.29 222 VAL A N 1
ATOM 3215 C CA . VAL A 1 222 ? 38.698 0.846 12.537 1.00 13.36 222 VAL A CA 1
ATOM 3216 C C . VAL A 1 222 ? 39.709 -0.294 12.524 1.00 14.31 222 VAL A C 1
ATOM 3217 O O . VAL A 1 222 ? 39.347 -1.466 12.410 1.00 15.01 222 VAL A O 1
ATOM 3230 N N . ARG A 1 223 ? 40.997 0.056 12.669 1.00 14.20 223 ARG A N 1
ATOM 3231 C CA . ARG A 1 223 ? 42.133 -0.885 12.531 1.00 16.65 223 ARG A CA 1
ATOM 3232 C C . ARG A 1 223 ? 43.207 -0.429 13.501 1.00 15.34 223 ARG A C 1
ATOM 3233 O O . ARG A 1 223 ? 43.516 0.766 13.521 1.00 16.20 223 ARG A O 1
ATOM 3254 N N . PRO A 1 224 ? 43.880 -1.346 14.208 1.00 17.01 224 PRO A N 1
ATOM 3255 C CA . PRO A 1 224 ? 45.038 -0.922 15.014 1.00 16.47 224 PRO A CA 1
ATOM 3256 C C . PRO A 1 224 ? 46.201 -0.449 14.171 1.00 17.72 224 PRO A C 1
ATOM 3257 O O . PRO A 1 224 ? 46.994 0.384 14.628 1.00 20.08 224 PRO A O 1
ATOM 3268 N N . GLU A 1 2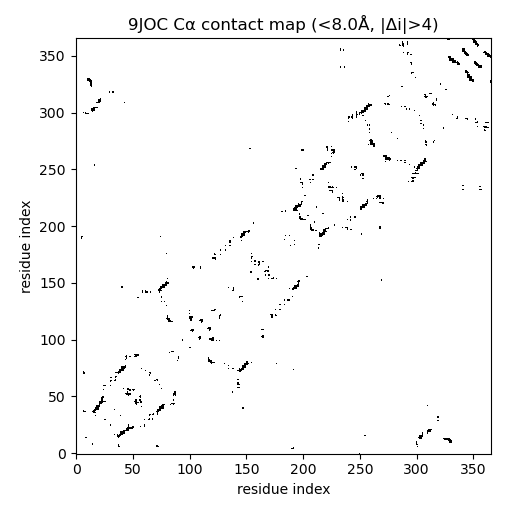25 ? 46.303 -0.909 12.923 1.00 17.02 225 GLU A N 1
ATOM 3269 C CA . GLU A 1 225 ? 47.419 -0.504 12.078 1.00 18.59 225 GLU A CA 1
ATOM 3270 C C . GLU A 1 225 ? 47.269 0.898 11.515 1.00 20.99 225 GLU A C 1
ATOM 3271 O O . GLU A 1 225 ? 48.255 1.437 10.995 1.00 26.05 225 GLU A O 1
ATOM 3283 N N . PHE A 1 226 ? 46.073 1.480 11.573 1.00 17.65 226 PHE A N 1
ATOM 3284 C CA . PHE A 1 226 ? 45.804 2.793 10.984 1.00 17.12 226 PHE A CA 1
ATOM 3285 C C . PHE A 1 226 ? 45.598 3.779 12.136 1.00 18.66 226 PHE A C 1
ATOM 3286 O O . PHE A 1 226 ? 44.558 3.745 12.816 1.00 17.15 226 PHE A O 1
ATOM 3303 N N . GLU A 1 227 ? 46.556 4.685 12.330 1.00 21.04 227 GLU A N 1
ATOM 3304 C CA . GLU A 1 227 ? 46.456 5.645 13.422 1.00 21.72 227 GLU A CA 1
ATOM 3305 C C . GLU A 1 227 ? 45.163 6.445 13.357 1.00 21.06 227 GLU A C 1
ATOM 3306 O O . GLU A 1 227 ? 44.557 6.755 14.388 1.00 20.78 227 GLU A O 1
ATOM 3318 N N . GLU A 1 228 ? 44.715 6.787 12.155 1.00 16.75 228 GLU A N 1
ATOM 3319 C CA . GLU A 1 228 ? 43.494 7.562 11.984 1.00 17.83 228 GLU A CA 1
ATOM 3320 C C . GLU A 1 228 ? 42.369 6.753 11.328 1.00 16.11 228 GLU A C 1
ATOM 3321 O O . GLU A 1 228 ? 41.426 7.340 10.786 1.00 16.66 228 GLU A O 1
ATOM 3333 N N . ASN A 1 229 ? 42.437 5.415 11.377 1.00 15.30 229 ASN A N 1
ATOM 3334 C CA . ASN A 1 229 ? 41.354 4.543 10.909 1.00 13.88 229 ASN A CA 1
ATOM 3335 C C . ASN A 1 229 ? 40.949 4.777 9.453 1.00 13.11 229 ASN A C 1
ATOM 3336 O O . ASN A 1 229 ? 39.802 4.539 9.078 1.00 13.62 229 ASN A O 1
ATOM 3347 N N . GLY A 1 230 ? 41.928 5.181 8.647 1.00 14.09 230 GLY A N 1
ATOM 3348 C CA . GLY A 1 230 ? 41.783 5.353 7.216 1.00 13.25 230 GLY A CA 1
ATOM 3349 C C . GLY A 1 230 ? 41.737 6.794 6.783 1.00 15.87 230 GLY A C 1
ATOM 3350 O O . GLY A 1 230 ? 41.962 7.087 5.609 1.00 15.20 230 GLY A O 1
ATOM 3354 N N . LEU A 1 231 ? 41.459 7.713 7.689 1.00 14.90 231 LEU A N 1
ATOM 3355 C CA . LEU A 1 231 ? 41.400 9.125 7.318 1.00 15.92 231 LEU A CA 1
ATOM 3356 C C . LEU A 1 231 ? 42.705 9.607 6.712 1.00 16.05 231 LEU A C 1
ATOM 3357 O O . LEU A 1 231 ? 42.703 10.558 5.912 1.00 16.91 231 LEU A O 1
ATOM 3373 N N . GLU A 1 232 ? 43.830 9.010 7.109 1.00 15.09 232 GLU A N 1
ATOM 3374 C CA . GLU A 1 232 ? 45.138 9.435 6.623 1.00 16.63 232 GLU A CA 1
ATOM 3375 C C . GLU A 1 232 ? 45.325 9.155 5.142 1.00 16.46 232 GLU A C 1
ATOM 3376 O O . GLU A 1 232 ? 46.296 9.659 4.570 1.00 18.94 232 GLU A O 1
ATOM 3388 N N . TYR A 1 233 ? 44.433 8.393 4.515 1.00 15.78 233 TYR A N 1
ATOM 3389 C CA . TYR A 1 233 ? 44.520 8.084 3.089 1.00 15.50 233 TYR A CA 1
ATOM 3390 C C . TYR A 1 233 ? 43.514 8.840 2.244 1.00 16.19 233 TYR A C 1
ATOM 3391 O O . TYR A 1 233 ? 43.512 8.683 1.011 1.00 17.74 233 TYR A O 1
ATOM 3409 N N . LEU A 1 234 ? 42.674 9.696 2.829 1.00 15.21 234 LEU A N 1
ATOM 3410 C CA . LEU A 1 234 ? 41.562 10.262 2.072 1.00 17.71 234 LEU A CA 1
ATOM 3411 C C . LEU A 1 234 ? 41.964 11.371 1.120 1.00 18.10 234 LEU A C 1
ATOM 3412 O O . LEU A 1 234 ? 41.145 11.779 0.281 1.00 17.56 234 LEU A O 1
ATOM 3428 N N . GLY A 1 235 ? 43.191 11.875 1.193 1.00 18.11 235 GLY A N 1
ATOM 3429 C CA . GLY A 1 235 ? 43.590 12.918 0.271 1.00 19.23 235 GLY A CA 1
ATOM 3430 C C . GLY A 1 235 ? 43.569 12.490 -1.182 1.00 18.00 235 GLY A C 1
ATOM 3431 O O . GLY A 1 235 ? 43.514 13.344 -2.071 1.00 19.66 235 GLY A O 1
ATOM 3435 N N . TYR A 1 236 ? 43.620 11.175 -1.452 1.00 16.21 236 TYR A N 1
ATOM 3436 C CA . TYR A 1 236 ? 43.604 10.682 -2.801 1.00 16.34 236 TYR A CA 1
ATOM 3437 C C . TYR A 1 236 ? 42.220 10.694 -3.419 1.00 16.02 236 TYR A C 1
ATOM 3438 O O . TYR A 1 236 ? 42.108 10.562 -4.649 1.00 15.73 236 TYR A O 1
ATOM 3456 N N . PHE A 1 237 ? 41.162 10.828 -2.622 1.00 13.30 237 PHE A N 1
ATOM 3457 C CA . PHE A 1 237 ? 39.825 10.451 -3.043 1.00 12.15 237 PHE A CA 1
ATOM 3458 C C . PHE A 1 237 ? 38.829 11.557 -2.774 1.00 13.73 237 PHE A C 1
ATOM 3459 O O . PHE A 1 237 ? 39.055 12.427 -1.939 1.00 15.68 237 PHE A O 1
ATOM 3476 N N . ASN A 1 238 ? 37.683 11.492 -3.446 1.00 12.13 238 ASN A N 1
ATOM 3477 C CA . ASN A 1 238 ? 36.583 12.399 -3.127 1.00 12.71 238 ASN A CA 1
ATOM 3478 C C . ASN A 1 238 ? 35.783 11.955 -1.917 1.00 12.43 238 ASN A C 1
ATOM 3479 O O . ASN A 1 238 ? 35.025 12.765 -1.362 1.00 13.82 238 ASN A O 1
ATOM 3490 N N . GLY A 1 239 ? 35.938 10.709 -1.491 1.00 12.59 239 GLY A N 1
ATOM 3491 C CA . GLY A 1 239 ? 35.251 10.262 -0.289 1.00 13.57 239 GLY A CA 1
ATOM 3492 C C . GLY A 1 239 ? 35.529 8.808 -0.013 1.00 12.32 239 GLY A C 1
ATOM 3493 O O . GLY A 1 239 ? 36.279 8.130 -0.730 1.00 12.98 239 GLY A O 1
ATOM 3497 N N . SER A 1 240 ? 34.888 8.332 1.047 1.00 12.05 240 SER A N 1
ATOM 3498 C CA . SER A 1 240 ? 35.032 6.948 1.473 1.00 11.80 240 SER A CA 1
ATOM 3499 C C . SER A 1 240 ? 33.697 6.239 1.497 1.00 11.11 240 SER A C 1
ATOM 3500 O O . SER A 1 240 ? 32.703 6.786 1.978 1.00 11.61 240 SER A O 1
ATOM 3508 N N . TYR A 1 241 ? 33.722 5.005 1.032 1.00 11.10 241 TYR A N 1
ATOM 3509 C CA . TYR A 1 241 ? 32.700 4.008 1.295 1.00 10.78 241 TYR A CA 1
ATOM 3510 C C . TYR A 1 241 ? 33.131 3.322 2.610 1.00 12.37 241 TYR A C 1
ATOM 3511 O O . TYR A 1 241 ? 34.324 3.257 2.951 1.00 11.53 241 TYR A O 1
ATOM 3529 N N . LEU A 1 242 ? 32.149 2.847 3.354 1.00 10.85 242 LEU A N 1
ATOM 3530 C CA . LEU A 1 242 ? 32.379 2.121 4.602 1.00 10.86 242 LEU A CA 1
ATOM 3531 C C . LEU A 1 242 ? 31.630 0.807 4.574 1.00 11.15 242 LEU A C 1
ATOM 3532 O O . LEU A 1 242 ? 30.452 0.766 4.205 1.00 11.70 242 LEU A O 1
ATOM 3548 N N . GLU A 1 243 ? 32.309 -0.252 5.013 1.00 10.42 243 GLU A N 1
ATOM 3549 C CA . GLU A 1 243 ? 31.681 -1.530 5.321 1.00 10.90 243 GLU A CA 1
ATOM 3550 C C . GLU A 1 243 ? 32.293 -2.076 6.604 1.00 10.67 243 GLU A C 1
ATOM 3551 O O . GLU A 1 243 ? 33.312 -1.581 7.107 1.00 11.53 243 GLU A O 1
ATOM 3563 N N . GLY A 1 244 ? 31.641 -3.091 7.161 1.00 10.93 244 GLY A N 1
ATOM 3564 C CA . GLY A 1 244 ? 32.092 -3.647 8.421 1.00 11.00 244 GLY A CA 1
ATOM 3565 C C . GLY A 1 244 ? 31.977 -2.710 9.591 1.00 11.83 244 GLY A C 1
ATOM 3566 O O . GLY A 1 244 ? 32.637 -2.917 10.604 1.00 12.30 244 GLY A O 1
ATOM 3570 N N . PHE A 1 245 ? 31.157 -1.674 9.473 1.00 11.51 245 PHE A N 1
ATOM 3571 C CA . PHE A 1 245 ? 31.139 -0.594 10.458 1.00 11.11 245 PHE A CA 1
ATOM 3572 C C . PHE A 1 245 ? 30.717 -1.106 11.827 1.00 11.66 245 PHE A C 1
ATOM 3573 O O . PHE A 1 245 ? 31.183 -0.614 12.868 1.00 12.32 245 PHE A O 1
ATOM 3590 N N . ASP A 1 246 ? 29.815 -2.082 11.836 1.00 11.81 246 ASP A N 1
ATOM 3591 C CA . ASP A 1 246 ? 29.321 -2.700 13.049 1.00 12.25 246 ASP A CA 1
ATOM 3592 C C . ASP A 1 246 ? 29.932 -4.074 13.285 1.00 12.17 246 ASP A C 1
ATOM 3593 O O . ASP A 1 246 ? 29.349 -4.884 14.024 1.00 14.18 246 ASP A O 1
ATOM 3602 N N . SER A 1 247 ? 31.086 -4.364 12.683 1.00 12.77 247 SER A N 1
ATOM 3603 C CA . SER A 1 247 ? 31.686 -5.700 12.732 1.00 12.59 247 SER A CA 1
ATOM 3604 C C . SER A 1 247 ? 33.069 -5.635 13.367 1.00 14.77 247 SER A C 1
ATOM 3605 O O . SER A 1 247 ? 34.089 -5.438 12.700 1.00 13.92 247 SER A O 1
ATOM 3613 N N . GLU A 1 248 ? 33.084 -5.828 14.677 1.00 14.03 248 GLU A N 1
ATOM 3614 C CA . GLU A 1 248 ? 34.258 -5.589 15.486 1.00 13.47 248 GLU A CA 1
ATOM 3615 C C . GLU A 1 248 ? 35.289 -6.708 15.343 1.00 13.32 248 GLU A C 1
ATOM 3616 O O . GLU A 1 248 ? 34.990 -7.825 14.920 1.00 15.28 248 GLU A O 1
ATOM 3628 N N . ALA A 1 249 ? 36.513 -6.388 15.740 1.00 14.64 249 ALA A N 1
ATOM 3629 C CA . ALA A 1 249 ? 37.626 -7.324 15.795 1.00 14.63 249 ALA A CA 1
ATOM 3630 C C . ALA A 1 249 ? 38.608 -6.801 16.835 1.00 15.22 249 ALA A C 1
ATOM 3631 O O . ALA A 1 249 ? 38.317 -5.829 17.539 1.00 15.86 249 ALA A O 1
ATOM 3638 N N . PHE A 1 250 ? 39.761 -7.452 16.949 1.00 16.74 250 PHE A N 1
ATOM 3639 C CA . PHE A 1 250 ? 40.861 -6.967 17.767 1.00 16.90 250 PHE A CA 1
ATOM 3640 C C . PHE A 1 250 ? 40.520 -6.998 19.244 1.00 17.94 250 PHE A C 1
ATOM 3641 O O . PHE A 1 250 ? 41.155 -6.298 20.037 1.00 20.70 250 PHE A O 1
ATOM 3658 N N . GLY A 1 251 ? 39.557 -7.821 19.637 1.00 17.65 251 GLY A N 1
ATOM 3659 C CA . GLY A 1 251 ? 39.142 -7.892 21.025 1.00 17.77 251 GLY A CA 1
ATOM 3660 C C . GLY A 1 251 ? 38.228 -6.783 21.456 1.00 17.55 251 GLY A C 1
ATOM 3661 O O . GLY A 1 251 ? 37.789 -6.772 22.616 1.00 18.56 251 GLY A O 1
ATOM 3665 N N . MET A 1 252 ? 37.936 -5.831 20.573 1.00 15.30 252 MET A N 1
ATOM 3666 C CA . MET A 1 252 ? 37.022 -4.750 20.932 1.00 14.99 252 MET A CA 1
ATOM 3667 C C . MET A 1 252 ? 35.585 -5.209 21.053 1.00 16.04 252 MET A C 1
ATOM 3668 O O . MET A 1 252 ? 35.109 -6.072 20.317 1.00 16.36 252 MET A O 1
ATOM 3682 N N . SER A 1 253 ? 34.869 -4.573 21.965 1.00 14.73 253 SER A N 1
ATOM 3683 C CA . SER A 1 253 ? 33.437 -4.779 22.030 1.00 14.93 253 SER A CA 1
ATOM 3684 C C . SER A 1 253 ? 32.788 -4.130 20.813 1.00 13.84 253 SER A C 1
ATOM 3685 O O . SER A 1 253 ? 33.325 -3.213 20.187 1.00 13.70 253 SER A O 1
ATOM 3693 N N . ASN A 1 254 ? 31.607 -4.625 20.467 1.00 14.18 254 ASN A N 1
ATOM 3694 C CA . ASN A 1 254 ? 30.835 -4.018 19.393 1.00 13.41 254 ASN A CA 1
ATOM 3695 C C . ASN A 1 254 ? 30.619 -2.526 19.633 1.00 12.97 254 ASN A C 1
ATOM 3696 O O . ASN A 1 254 ? 30.785 -1.712 18.727 1.00 12.42 254 ASN A O 1
ATOM 3707 N N . ALA A 1 255 ? 30.261 -2.144 20.856 1.00 13.31 255 ALA A N 1
ATOM 3708 C CA . ALA A 1 255 ? 30.000 -0.733 21.146 1.00 13.05 255 ALA A CA 1
ATOM 3709 C C . ALA A 1 255 ? 31.259 0.112 20.984 1.00 12.97 255 ALA A C 1
ATOM 3710 O O . ALA A 1 255 ? 31.210 1.188 20.378 1.00 12.54 255 ALA A O 1
ATOM 3717 N N . GLU A 1 256 ? 32.393 -0.351 21.503 1.00 13.48 256 GLU A N 1
ATOM 3718 C CA . GLU A 1 256 ? 33.633 0.411 21.358 1.00 13.55 256 GLU A CA 1
ATOM 3719 C C . GLU A 1 256 ? 34.050 0.526 19.907 1.00 13.02 256 GLU A C 1
ATOM 3720 O O . GLU A 1 256 ? 34.574 1.558 19.478 1.00 12.85 256 GLU A O 1
ATOM 3732 N N . TYR A 1 257 ? 33.822 -0.531 19.121 1.00 12.85 257 TYR A N 1
ATOM 3733 C CA . TYR A 1 257 ? 34.168 -0.494 17.695 1.00 12.42 257 TYR A CA 1
ATOM 3734 C C . TYR A 1 257 ? 33.369 0.579 16.980 1.00 11.79 257 TYR A C 1
ATOM 3735 O O . TYR A 1 257 ? 33.917 1.363 16.199 1.00 11.84 257 TYR A O 1
ATOM 3753 N N . LEU A 1 258 ? 32.072 0.659 17.283 1.00 11.61 258 LEU A N 1
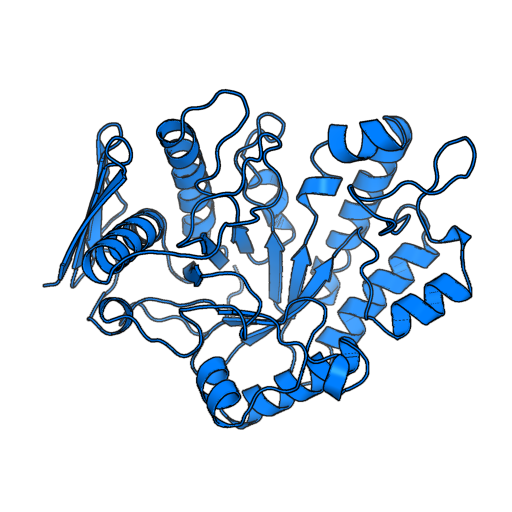ATOM 3754 C CA . LEU A 1 258 ? 31.206 1.676 16.692 1.00 11.15 258 LEU A CA 1
ATOM 3755 C C . LEU A 1 258 ? 31.549 3.074 17.202 1.00 11.24 258 LEU A C 1
ATOM 3756 O O . LEU A 1 258 ? 31.550 4.028 16.416 1.00 11.96 258 LEU A O 1
ATOM 3772 N N . VAL A 1 259 ? 31.872 3.235 18.484 1.00 11.73 259 VAL A N 1
ATOM 3773 C CA . VAL A 1 259 ? 32.312 4.542 18.979 1.00 11.98 259 VAL A CA 1
ATOM 3774 C C . VAL A 1 259 ? 33.450 5.059 18.107 1.00 11.92 259 VAL A C 1
ATOM 3775 O O . VAL A 1 259 ? 33.458 6.206 17.658 1.00 12.10 259 VAL A O 1
ATOM 3788 N N . GLU A 1 260 ? 34.444 4.215 17.862 1.00 12.07 260 GLU A N 1
ATOM 3789 C CA . GLU A 1 260 ? 35.614 4.662 17.126 1.00 13.89 260 GLU A CA 1
ATOM 3790 C C . GLU A 1 260 ? 35.291 4.926 15.661 1.00 13.12 260 GLU A C 1
ATOM 3791 O O . GLU A 1 260 ? 35.787 5.895 15.072 1.00 13.02 260 GLU A O 1
ATOM 3803 N N . GLY A 1 261 ? 34.448 4.113 15.056 1.00 11.51 261 GLY A N 1
ATOM 3804 C CA . GLY A 1 261 ? 34.085 4.366 13.670 1.00 12.05 261 GLY A CA 1
ATOM 3805 C C . GLY A 1 261 ? 33.257 5.624 13.503 1.00 11.36 261 GLY A C 1
ATOM 3806 O O . GLY A 1 261 ? 33.394 6.358 12.513 1.00 12.03 261 GLY A O 1
ATOM 3810 N N . ILE A 1 262 ? 32.367 5.892 14.461 1.00 10.64 262 ILE A N 1
ATOM 3811 C CA . ILE A 1 262 ? 31.565 7.100 14.425 1.00 10.62 262 ILE A CA 1
ATOM 3812 C C . ILE A 1 262 ? 32.474 8.314 14.437 1.00 10.97 262 ILE A C 1
ATOM 3813 O O . ILE A 1 262 ? 32.286 9.263 13.660 1.00 12.18 262 ILE A O 1
ATOM 3829 N N . GLU A 1 263 ? 33.475 8.315 15.314 1.00 11.90 263 GLU A N 1
ATOM 3830 C CA . GLU A 1 263 ? 34.356 9.464 15.403 1.00 12.51 263 GLU A CA 1
ATOM 3831 C C . GLU A 1 263 ? 35.077 9.707 14.082 1.00 13.00 263 GLU A C 1
ATOM 3832 O O . GLU A 1 263 ? 35.181 10.852 13.618 1.00 14.55 263 GLU A O 1
ATOM 3844 N N . ALA A 1 264 ? 35.591 8.646 13.454 1.00 12.75 264 ALA A N 1
ATOM 3845 C CA . ALA A 1 264 ? 36.310 8.800 12.187 1.00 13.35 264 ALA A CA 1
ATOM 3846 C C . ALA A 1 264 ? 35.381 9.323 11.104 1.00 12.78 264 ALA A C 1
ATOM 3847 O O . ALA A 1 264 ? 35.769 10.189 10.299 1.00 13.33 264 ALA A O 1
ATOM 3854 N N . THR A 1 265 ? 34.165 8.775 11.026 1.00 11.42 265 THR A N 1
ATOM 3855 C CA . THR A 1 265 ? 33.231 9.161 9.983 1.00 11.46 265 THR A CA 1
ATOM 3856 C C . THR A 1 265 ? 32.776 10.596 10.141 1.00 12.29 265 THR A C 1
ATOM 3857 O O . THR A 1 265 ? 32.674 11.324 9.153 1.00 12.35 265 THR A O 1
ATOM 3868 N N . GLN A 1 266 ? 32.493 11.028 11.364 1.00 11.67 266 GLN A N 1
ATOM 3869 C CA . GLN A 1 266 ? 32.177 12.425 11.631 1.00 11.48 266 GLN A CA 1
ATOM 3870 C C . GLN A 1 266 ? 33.278 13.335 11.115 1.00 12.62 266 GLN A C 1
ATOM 3871 O O . GLN A 1 266 ? 33.013 14.344 10.451 1.00 13.26 266 GLN A O 1
ATOM 3885 N N . LYS A 1 267 ? 34.536 12.995 11.413 1.00 13.17 267 LYS A N 1
ATOM 3886 C CA . LYS A 1 267 ? 35.638 13.842 10.965 1.00 14.02 267 LYS A CA 1
ATOM 3887 C C . LYS A 1 267 ? 35.701 13.906 9.446 1.00 13.46 267 LYS A C 1
ATOM 3888 O O . LYS A 1 267 ? 35.865 14.985 8.871 1.00 14.53 267 LYS A O 1
ATOM 3907 N N . ALA A 1 268 ? 35.557 12.770 8.777 1.00 13.18 268 ALA A N 1
ATOM 3908 C CA . ALA A 1 268 ? 35.624 12.758 7.322 1.00 13.32 268 ALA A CA 1
ATOM 3909 C C . ALA A 1 268 ? 34.467 13.542 6.717 1.00 12.60 268 ALA A C 1
ATOM 3910 O O . ALA A 1 268 ? 34.676 14.380 5.829 1.00 14.08 268 ALA A O 1
ATOM 3917 N N . ALA A 1 269 ? 33.246 13.301 7.200 1.00 11.90 269 ALA A N 1
ATOM 3918 C CA . ALA A 1 269 ? 32.085 14.001 6.664 1.00 12.91 269 ALA A CA 1
ATOM 3919 C C . ALA A 1 269 ? 32.192 15.499 6.883 1.00 14.29 269 ALA A C 1
ATOM 3920 O O . ALA A 1 269 ? 31.863 16.298 5.993 1.00 14.86 269 ALA A O 1
ATOM 3927 N N . GLN A 1 270 ? 32.648 15.914 8.057 1.00 13.44 270 GLN A N 1
ATOM 3928 C CA . GLN A 1 270 ? 32.757 17.336 8.362 1.00 13.66 270 GLN A CA 1
ATOM 3929 C C . GLN A 1 270 ? 33.831 18.009 7.533 1.00 16.67 270 GLN A C 1
ATOM 3930 O O . GLN A 1 270 ? 33.794 19.237 7.356 1.00 19.08 270 GLN A O 1
ATOM 3944 N N . SER A 1 271 ? 34.781 17.244 7.004 1.00 16.10 271 SER A N 1
ATOM 3945 C CA . SER A 1 271 ? 35.805 17.798 6.129 1.00 16.51 271 SER A CA 1
ATOM 3946 C C . SER A 1 271 ? 35.328 17.947 4.691 1.00 16.02 271 SER A C 1
ATOM 3947 O O . SER A 1 271 ? 36.083 18.464 3.859 1.00 19.74 271 SER A O 1
ATOM 3955 N N . GLY A 1 272 ? 34.113 17.512 4.369 1.00 15.67 272 GLY A N 1
ATOM 3956 C CA . GLY A 1 272 ? 33.563 17.669 3.043 1.00 17.05 272 GLY A CA 1
ATOM 3957 C C . GLY A 1 272 ? 33.737 16.479 2.124 1.00 15.11 272 GLY A C 1
ATOM 3958 O O . GLY A 1 272 ? 33.429 16.593 0.929 1.00 17.11 272 GLY A O 1
ATOM 3962 N N . LYS A 1 273 ? 34.210 15.359 2.643 1.00 14.59 273 LYS A N 1
ATOM 3963 C CA . LYS A 1 273 ? 34.342 14.139 1.859 1.00 13.72 273 LYS A CA 1
ATOM 3964 C C . LYS A 1 273 ? 32.985 13.479 1.690 1.00 14.01 273 LYS A C 1
ATOM 3965 O O . LYS A 1 273 ? 32.164 13.474 2.605 1.00 14.17 273 LYS A O 1
ATOM 3984 N N . ILE A 1 274 ? 32.750 12.909 0.515 1.00 13.62 274 ILE A N 1
ATOM 3985 C CA . ILE A 1 274 ? 31.592 12.042 0.329 1.00 12.36 274 ILE A CA 1
ATOM 3986 C C . ILE A 1 274 ? 31.728 10.843 1.256 1.00 11.88 274 ILE A C 1
ATOM 3987 O O . ILE A 1 274 ? 32.823 10.287 1.431 1.00 12.69 274 ILE A O 1
ATOM 4003 N N . ILE A 1 275 ? 30.619 10.440 1.863 1.00 11.81 275 ILE A N 1
ATOM 4004 C CA . ILE A 1 275 ? 30.549 9.229 2.683 1.00 11.60 275 ILE A CA 1
ATOM 4005 C C . ILE A 1 275 ? 29.436 8.372 2.127 1.00 11.12 275 ILE A C 1
ATOM 4006 O O . ILE A 1 275 ? 28.314 8.853 1.958 1.00 12.39 275 ILE A O 1
ATOM 4022 N N . THR A 1 276 ? 29.736 7.116 1.845 1.00 10.89 276 THR A N 1
ATOM 4023 C CA . THR A 1 276 ? 28.695 6.149 1.450 1.00 11.33 276 THR A CA 1
ATOM 4024 C C . THR A 1 276 ? 28.743 5.014 2.465 1.00 11.54 276 THR A C 1
ATOM 4025 O O . THR A 1 276 ? 29.588 4.109 2.394 1.00 11.84 276 THR A O 1
ATOM 4036 N N . MET A 1 277 ? 27.886 5.114 3.468 1.00 11.65 277 MET A N 1
ATOM 4037 C CA . MET A 1 277 ? 27.937 4.191 4.595 1.00 10.90 277 MET A CA 1
ATOM 4038 C C . MET A 1 277 ? 27.018 3.020 4.264 1.00 11.17 277 MET A C 1
ATOM 4039 O O . MET A 1 277 ? 25.793 3.171 4.237 1.00 12.38 277 MET A O 1
ATOM 4053 N N . THR A 1 278 ? 27.595 1.849 4.028 1.00 11.39 278 THR A N 1
ATOM 4054 C CA . THR A 1 278 ? 26.803 0.635 3.905 1.00 10.98 278 THR A CA 1
ATOM 4055 C C . THR A 1 278 ? 26.635 0.060 5.311 1.00 11.65 278 THR A C 1
ATOM 4056 O O . THR A 1 278 ? 27.553 0.148 6.128 1.00 12.37 278 THR A O 1
ATOM 4067 N N . LEU A 1 279 ? 25.448 -0.466 5.593 1.00 11.14 279 LEU A N 1
ATOM 4068 C CA . LEU A 1 279 ? 25.167 -1.119 6.865 1.00 11.02 279 LEU A CA 1
ATOM 4069 C C . LEU A 1 279 ? 24.315 -2.337 6.584 1.00 11.00 279 LEU A C 1
ATOM 4070 O O . LEU A 1 279 ? 23.229 -2.221 6.023 1.00 11.90 279 LEU A O 1
ATOM 4086 N N . GLY A 1 280 ? 24.808 -3.513 6.945 1.00 11.35 280 GLY A N 1
ATOM 4087 C CA . GLY A 1 280 ? 24.073 -4.732 6.707 1.00 12.27 280 GLY A CA 1
ATOM 4088 C C . GLY A 1 280 ? 22.914 -4.927 7.663 1.00 12.07 280 GLY A C 1
ATOM 4089 O O . GLY A 1 280 ? 23.081 -4.922 8.900 1.00 12.48 280 GLY A O 1
ATOM 4093 N N . LEU A 1 281 ? 21.724 -5.092 7.117 1.00 12.47 281 LEU A N 1
ATOM 4094 C CA . LEU A 1 281 ? 20.561 -5.407 7.928 1.00 12.98 281 LEU A CA 1
ATOM 4095 C C . LEU A 1 281 ? 20.720 -6.760 8.594 1.00 13.59 281 LEU A C 1
ATOM 4096 O O . LEU A 1 281 ? 20.286 -6.950 9.739 1.00 15.54 281 LEU A O 1
ATOM 4112 N N . GLY A 1 282 ? 21.282 -7.747 7.882 1.00 15.21 282 GLY A N 1
ATOM 4113 C CA . GLY A 1 282 ? 21.491 -9.061 8.465 1.00 14.66 282 GLY A CA 1
ATOM 4114 C C . GLY A 1 282 ? 22.736 -9.074 9.318 1.00 14.35 282 GLY A C 1
ATOM 4115 O O . GLY A 1 282 ? 23.568 -8.186 9.263 1.00 13.84 282 GLY A O 1
ATOM 4119 N N . GLU A 1 283 ? 22.865 -10.130 10.107 1.00 15.81 283 GLU A N 1
ATOM 4120 C CA . GLU A 1 283 ? 23.980 -10.230 11.039 1.00 15.23 283 GLU A CA 1
ATOM 4121 C C . GLU A 1 283 ? 25.291 -10.480 10.314 1.00 15.29 283 GLU A C 1
ATOM 4122 O O . GLU A 1 283 ? 25.325 -11.094 9.259 1.00 17.35 283 GLU A O 1
ATOM 4134 N N . ALA A 1 284 ? 26.397 -10.042 10.914 1.00 16.28 284 ALA A N 1
ATOM 4135 C CA . ALA A 1 284 ? 27.703 -10.353 10.352 1.00 17.13 284 ALA A CA 1
ATOM 4136 C C . ALA A 1 284 ? 27.971 -11.849 10.417 1.00 17.60 284 ALA A C 1
ATOM 4137 O O . ALA A 1 284 ? 27.733 -12.492 11.441 1.00 20.71 284 ALA A O 1
ATOM 4144 N N . ILE A 1 285 ? 28.482 -12.408 9.322 1.00 18.00 285 ILE A N 1
ATOM 4145 C CA . ILE A 1 285 ? 29.108 -13.727 9.394 1.00 23.71 285 ILE A CA 1
ATOM 4146 C C . ILE A 1 285 ? 30.340 -13.622 10.283 1.00 22.85 285 ILE A C 1
ATOM 4147 O O . ILE A 1 285 ? 31.051 -12.615 10.262 1.00 20.56 285 ILE A O 1
ATOM 4163 N N . ASP A 1 286 ? 30.591 -14.651 11.088 1.00 25.63 286 ASP A N 1
ATOM 4164 C CA . ASP A 1 286 ? 31.779 -14.682 11.933 1.00 28.41 286 ASP A CA 1
ATOM 4165 C C . ASP A 1 286 ? 33.027 -14.308 11.145 1.00 24.27 286 ASP A C 1
ATOM 4166 O O . ASP A 1 286 ? 33.348 -14.931 10.126 1.00 27.28 286 ASP A O 1
ATOM 4175 N N . ASN A 1 287 ? 33.714 -13.276 11.633 1.00 24.11 287 ASN A N 1
ATOM 4176 C CA . ASN A 1 287 ? 34.876 -12.693 10.969 1.00 25.14 287 ASN A CA 1
ATOM 4177 C C . ASN A 1 287 ? 35.642 -11.880 12.004 1.00 25.12 287 ASN A C 1
ATOM 4178 O O . ASN A 1 287 ? 35.128 -10.880 12.509 1.00 25.77 287 ASN A O 1
ATOM 4189 N N . ASN A 1 288 ? 36.868 -12.304 12.314 1.00 25.81 288 ASN A N 1
ATOM 4190 C CA . ASN A 1 288 ? 37.702 -11.610 13.291 1.00 27.70 288 ASN A CA 1
ATOM 4191 C C . ASN A 1 288 ? 38.897 -10.943 12.625 1.00 27.50 288 ASN A C 1
ATOM 4192 O O . ASN A 1 288 ? 39.908 -10.670 13.275 1.00 25.64 288 ASN A O 1
ATOM 4203 N N . THR A 1 289 ? 38.788 -10.649 11.330 1.00 23.81 289 THR A N 1
ATOM 4204 C CA . THR A 1 289 ? 39.913 -10.118 10.583 1.00 25.95 289 THR A CA 1
ATOM 4205 C C . THR A 1 289 ? 39.886 -8.604 10.474 1.00 18.90 289 THR A C 1
ATOM 4206 O O . THR A 1 289 ? 40.916 -8.012 10.110 1.00 22.36 289 THR A O 1
ATOM 4217 N N . GLY A 1 290 ? 38.744 -7.971 10.706 1.00 19.31 290 GLY A N 1
ATOM 4218 C CA . GLY A 1 290 ? 38.633 -6.549 10.504 1.00 17.98 290 GLY A CA 1
ATOM 4219 C C . GLY A 1 290 ? 38.680 -6.112 9.056 1.00 16.82 290 GLY A C 1
ATOM 4220 O O . GLY A 1 290 ? 38.936 -4.939 8.775 1.00 16.76 290 GLY A O 1
ATOM 4224 N N . ILE A 1 291 ? 38.406 -7.027 8.126 1.00 15.93 291 ILE A N 1
ATOM 4225 C CA . ILE A 1 291 ? 38.385 -6.754 6.690 1.00 16.34 291 ILE A CA 1
ATOM 4226 C C . ILE A 1 291 ? 37.122 -7.425 6.154 1.00 17.10 291 ILE A C 1
ATOM 4227 O O . ILE A 1 291 ? 36.668 -8.450 6.683 1.00 17.28 291 ILE A O 1
ATOM 4243 N N . ASP A 1 292 ? 36.537 -6.830 5.111 1.00 13.86 292 ASP A N 1
ATOM 4244 C CA . ASP A 1 292 ? 35.329 -7.350 4.441 1.00 13.43 292 ASP A CA 1
ATOM 4245 C C . ASP A 1 292 ? 34.107 -7.216 5.330 1.00 12.93 292 ASP A C 1
ATOM 4246 O O . ASP A 1 292 ? 34.188 -6.706 6.459 1.00 13.79 292 ASP A O 1
ATOM 4255 N N . ASP A 1 293 ? 32.943 -7.621 4.841 1.00 13.23 293 ASP A N 1
ATOM 4256 C CA . ASP A 1 293 ? 31.715 -7.509 5.631 1.00 12.31 293 ASP A CA 1
ATOM 4257 C C . ASP A 1 293 ? 30.625 -8.425 5.092 1.00 13.55 293 ASP A C 1
ATOM 4258 O O . ASP A 1 293 ? 29.505 -7.984 4.815 1.00 13.11 293 ASP A O 1
ATOM 4267 N N . GLN A 1 294 ? 30.936 -9.709 4.992 1.00 16.28 294 GLN A N 1
ATOM 4268 C CA . GLN A 1 294 ? 29.948 -10.681 4.546 1.00 17.28 294 GLN A CA 1
ATOM 4269 C C . GLN A 1 294 ? 28.869 -10.800 5.615 1.00 14.91 294 GLN A C 1
ATOM 4270 O O . GLN A 1 294 ? 29.164 -10.879 6.808 1.00 16.06 294 GLN A O 1
ATOM 4284 N N . ARG A 1 295 ? 27.606 -10.780 5.187 1.00 15.27 295 ARG A N 1
ATOM 4285 C CA . ARG A 1 295 ? 26.478 -10.822 6.110 1.00 14.76 295 ARG A CA 1
ATOM 4286 C C . ARG A 1 295 ? 25.623 -12.057 5.869 1.00 15.19 295 ARG A C 1
ATOM 4287 O O . ARG A 1 295 ? 25.507 -12.556 4.745 1.00 16.43 295 ARG A O 1
ATOM 4308 N N . GLU A 1 296 ? 25.006 -12.537 6.938 1.00 14.00 296 GLU A N 1
ATOM 4309 C CA . GLU A 1 296 ? 23.922 -13.506 6.819 1.00 14.86 296 GLU A CA 1
ATOM 4310 C C . GLU A 1 296 ? 22.710 -12.853 6.168 1.00 14.50 296 GLU A C 1
ATOM 4311 O O . GLU A 1 296 ? 22.490 -11.649 6.275 1.00 13.64 296 GLU A O 1
ATOM 4323 N N . ASP A 1 297 ? 21.918 -13.668 5.477 1.00 15.37 297 ASP A N 1
ATOM 4324 C CA . ASP A 1 297 ? 20.674 -13.158 4.919 1.00 15.32 297 ASP A CA 1
ATOM 4325 C C . ASP A 1 297 ? 19.799 -12.595 6.032 1.00 16.18 297 ASP A C 1
ATOM 4326 O O . ASP A 1 297 ? 19.715 -13.175 7.124 1.00 16.14 297 ASP A O 1
ATOM 4335 N N . VAL A 1 298 ? 19.149 -11.466 5.778 1.00 16.13 298 VAL A N 1
ATOM 4336 C CA . VAL A 1 298 ? 18.277 -10.909 6.816 1.00 16.53 298 VAL A CA 1
ATOM 4337 C C . VAL A 1 298 ? 17.100 -11.853 7.013 1.00 18.49 298 VAL A C 1
ATOM 4338 O O . VAL A 1 298 ? 16.605 -12.478 6.076 1.00 18.83 298 VAL A O 1
ATOM 4351 N N . ASP A 1 299 ? 16.694 -12.014 8.277 1.00 17.75 299 ASP A N 1
ATOM 4352 C CA . ASP A 1 299 ? 15.666 -12.950 8.694 1.00 21.53 299 ASP A CA 1
ATOM 4353 C C . ASP A 1 299 ? 14.959 -12.379 9.914 1.00 22.42 299 ASP A C 1
ATOM 4354 O O . ASP A 1 299 ? 15.111 -12.888 11.029 1.00 31.43 299 ASP A O 1
ATOM 4363 N N . LEU A 1 300 ? 14.195 -11.323 9.688 1.00 21.54 300 LEU A N 1
ATOM 4364 C CA . LEU A 1 300 ? 13.560 -10.565 10.761 1.00 19.71 300 LEU A CA 1
ATOM 4365 C C . LEU A 1 300 ? 12.077 -10.438 10.471 1.00 24.81 300 LEU A C 1
ATOM 4366 O O . LEU A 1 300 ? 11.681 -10.271 9.315 1.00 24.72 300 LEU A O 1
ATOM 4382 N N . ASN A 1 301 ? 11.246 -10.505 11.511 1.00 19.36 301 ASN A N 1
ATOM 4383 C CA . ASN A 1 301 ? 9.831 -10.172 11.339 1.00 19.34 301 ASN A CA 1
ATOM 4384 C C . ASN A 1 301 ? 9.689 -8.658 11.119 1.00 18.48 301 ASN A C 1
ATOM 4385 O O . ASN A 1 301 ? 10.655 -7.898 11.184 1.00 17.63 301 ASN A O 1
ATOM 4396 N N . ASP A 1 302 ? 8.463 -8.209 10.843 1.00 20.63 302 ASP A N 1
ATOM 4397 C CA . ASP A 1 302 ? 8.293 -6.811 10.426 1.00 23.21 302 ASP A CA 1
ATOM 4398 C C . ASP A 1 302 ? 8.683 -5.845 11.537 1.00 20.76 302 ASP A C 1
ATOM 4399 O O . ASP A 1 302 ? 9.289 -4.795 11.279 1.00 20.94 302 ASP A O 1
ATOM 4408 N N . GLU A 1 303 ? 8.327 -6.177 12.769 1.00 20.89 303 GLU A N 1
ATOM 4409 C CA . GLU A 1 303 ? 8.634 -5.302 13.898 1.00 20.93 303 GLU A CA 1
ATOM 4410 C C . GLU A 1 303 ? 10.141 -5.225 14.122 1.00 19.10 303 GLU A C 1
ATOM 4411 O O . GLU A 1 303 ? 10.704 -4.138 14.320 1.00 18.86 303 GLU A O 1
ATOM 4423 N N . GLU A 1 304 ? 10.815 -6.368 14.070 1.00 16.98 304 GLU A N 1
ATOM 4424 C CA . GLU A 1 304 ? 12.257 -6.396 14.269 1.00 16.48 304 GLU A CA 1
ATOM 4425 C C . GLU A 1 304 ? 12.979 -5.712 13.117 1.00 16.35 304 GLU A C 1
ATOM 4426 O O . GLU A 1 304 ? 14.017 -5.080 13.313 1.00 15.93 304 GLU A O 1
ATOM 4438 N N . LEU A 1 305 ? 12.475 -5.868 11.888 1.00 15.12 305 LEU A N 1
ATOM 4439 C CA . LEU A 1 305 ? 13.106 -5.199 10.759 1.00 15.45 305 LEU A CA 1
ATOM 4440 C C . LEU A 1 305 ? 13.026 -3.686 10.922 1.00 15.91 305 LEU A C 1
ATOM 4441 O O . LEU A 1 305 ? 14.009 -2.970 10.673 1.00 15.32 305 LEU A O 1
ATOM 4457 N N . ASN A 1 306 ? 11.872 -3.179 11.347 1.00 16.06 306 ASN A N 1
ATOM 4458 C CA . ASN A 1 306 ? 11.753 -1.740 11.550 1.00 18.59 306 ASN A CA 1
ATOM 4459 C C . ASN A 1 306 ? 12.694 -1.255 12.651 1.00 15.23 306 ASN A C 1
ATOM 4460 O O . ASN A 1 306 ? 13.270 -0.162 12.550 1.00 15.76 306 ASN A O 1
ATOM 4471 N N . LYS A 1 307 ? 12.867 -2.041 13.722 1.00 13.84 307 LYS A N 1
ATOM 4472 C CA . LYS A 1 307 ? 13.813 -1.649 14.771 1.00 14.36 307 LYS A CA 1
ATOM 4473 C C . LYS A 1 307 ? 15.235 -1.628 14.248 1.00 13.80 307 LYS A C 1
ATOM 4474 O O . LYS A 1 307 ? 16.018 -0.736 14.584 1.00 14.08 307 LYS A O 1
ATOM 4493 N N . ARG A 1 308 ? 15.597 -2.596 13.401 1.00 12.80 308 ARG A N 1
ATOM 4494 C CA . ARG A 1 308 ? 16.936 -2.643 12.820 1.00 12.60 308 ARG A CA 1
ATOM 4495 C C . ARG A 1 308 ? 17.173 -1.459 11.896 1.00 12.57 308 ARG A C 1
ATOM 4496 O O . ARG A 1 308 ? 18.262 -0.864 11.910 1.00 12.44 308 ARG A O 1
ATOM 4517 N N . VAL A 1 309 ? 16.174 -1.114 11.083 1.00 12.13 309 VAL A N 1
ATOM 4518 C CA . VAL A 1 309 ? 16.273 0.062 10.225 1.00 12.71 309 VAL A CA 1
ATOM 4519 C C . VAL A 1 309 ? 16.486 1.316 11.066 1.00 12.39 309 VAL A C 1
ATOM 4520 O O . VAL A 1 309 ? 17.358 2.135 10.768 1.00 12.30 309 VAL A O 1
ATOM 4533 N N . ASP A 1 310 ? 15.680 1.503 12.105 1.00 12.70 310 ASP A N 1
ATOM 4534 C CA . ASP A 1 310 ? 15.839 2.674 12.975 1.00 12.63 310 ASP A CA 1
ATOM 4535 C C . ASP A 1 310 ? 17.235 2.741 13.571 1.00 12.23 310 ASP A C 1
ATOM 4536 O O . ASP A 1 310 ? 17.860 3.812 13.623 1.00 11.95 310 ASP A O 1
ATOM 4545 N N . TYR A 1 311 ? 17.736 1.603 14.047 1.00 12.02 311 TYR A N 1
ATOM 4546 C CA . TYR A 1 311 ? 19.058 1.551 14.671 1.00 11.75 311 TYR A CA 1
ATOM 4547 C C . TYR A 1 311 ? 20.164 1.923 13.701 1.00 11.11 311 TYR A C 1
ATOM 4548 O O . TYR A 1 311 ? 21.042 2.747 14.003 1.00 11.31 311 TYR A O 1
ATOM 4566 N N . LEU A 1 312 ? 20.155 1.300 12.522 1.00 11.20 312 LEU A N 1
ATOM 4567 C CA . LEU A 1 312 ? 21.197 1.567 11.537 1.00 10.73 312 LEU A CA 1
ATOM 4568 C C . LEU A 1 312 ? 21.100 2.985 11.005 1.00 10.19 312 LEU A C 1
ATOM 4569 O O . LEU A 1 312 ? 22.122 3.653 10.828 1.00 11.13 312 LEU A O 1
ATOM 4585 N N . LEU A 1 313 ? 19.890 3.477 10.730 1.00 10.95 313 LEU A N 1
ATOM 4586 C CA . LEU A 1 313 ? 19.765 4.868 10.310 1.00 11.23 313 LEU A CA 1
ATOM 4587 C C . LEU A 1 313 ? 20.259 5.821 11.385 1.00 9.87 313 LEU A C 1
ATOM 4588 O O . LEU A 1 313 ? 20.865 6.853 11.071 1.00 11.86 313 LEU A O 1
ATOM 4604 N N . ALA A 1 314 ? 19.996 5.511 12.648 1.00 11.15 314 ALA A N 1
ATOM 4605 C CA . ALA A 1 314 ? 20.484 6.361 13.725 1.00 11.41 314 ALA A CA 1
ATOM 4606 C C . ALA A 1 314 ? 21.999 6.438 13.735 1.00 10.59 314 ALA A C 1
ATOM 4607 O O . ALA A 1 314 ? 22.566 7.518 13.868 1.00 11.00 314 ALA A O 1
ATOM 4614 N N . ILE A 1 315 ? 22.675 5.306 13.567 1.00 10.67 315 ILE A N 1
ATOM 4615 C CA . ILE A 1 315 ? 24.132 5.311 13.480 1.00 10.56 315 ILE A CA 1
ATOM 4616 C C . ILE A 1 315 ? 24.583 6.249 12.370 1.00 10.91 315 ILE A C 1
ATOM 4617 O O . ILE A 1 315 ? 25.478 7.085 12.554 1.00 11.18 315 ILE A O 1
ATOM 4633 N N . PHE A 1 316 ? 23.994 6.094 11.183 1.00 10.22 316 PHE A N 1
ATOM 4634 C CA . PHE A 1 316 ? 24.338 6.949 10.050 1.00 10.15 316 PHE A CA 1
ATOM 4635 C C . PHE A 1 316 ? 24.099 8.415 10.380 1.00 10.46 316 PHE A C 1
ATOM 4636 O O . PHE A 1 316 ? 24.943 9.279 10.125 1.00 11.07 316 PHE A O 1
ATOM 4653 N N . LEU A 1 317 ? 22.917 8.725 10.902 1.00 10.72 317 LEU A N 1
ATOM 4654 C CA . LEU A 1 317 ? 22.546 10.120 11.125 1.00 11.36 317 LEU A CA 1
ATOM 4655 C C . LEU A 1 317 ? 23.391 10.804 12.197 1.00 11.21 317 LEU A C 1
ATOM 4656 O O . LEU A 1 317 ? 23.555 12.020 12.150 1.00 12.02 317 LEU A O 1
ATOM 4672 N N . ILE A 1 318 ? 23.932 10.049 13.153 1.00 11.25 318 ILE A N 1
ATOM 4673 C CA . ILE A 1 318 ? 24.867 10.610 14.124 1.00 11.55 318 ILE A CA 1
ATOM 4674 C C . ILE A 1 318 ? 26.131 11.096 13.441 1.00 10.31 318 ILE A C 1
ATOM 4675 O O . ILE A 1 318 ? 26.837 11.970 13.965 1.00 12.37 318 ILE A O 1
ATOM 4691 N N . CYS A 1 319 ? 26.469 10.574 12.273 1.00 11.17 319 CYS A N 1
ATOM 4692 C CA . CYS A 1 319 ? 27.712 10.944 11.551 1.00 11.83 319 CYS A CA 1
ATOM 4693 C C . CYS A 1 319 ? 27.492 11.874 10.364 1.00 11.19 319 CYS A C 1
ATOM 4694 O O . CYS A 1 319 ? 28.418 12.600 10.038 1.00 13.22 319 CYS A O 1
ATOM 4702 N N . ALA A 1 320 ? 26.317 11.860 9.763 1.00 11.54 320 ALA A N 1
ATOM 4703 C CA . ALA A 1 320 ? 26.100 12.462 8.429 1.00 12.19 320 ALA A CA 1
ATOM 4704 C C . ALA A 1 320 ? 26.329 13.956 8.255 1.00 11.00 320 ALA A C 1
ATOM 4705 O O . ALA A 1 320 ? 25.999 14.705 9.059 1.00 12.88 320 ALA A O 1
ATOM 4712 N N . GLU A 1 321 ? 26.871 14.346 7.137 1.00 12.50 321 GLU A N 1
ATOM 4713 C CA . GLU A 1 321 ? 26.946 15.766 6.752 1.00 13.32 321 GLU A CA 1
ATOM 4714 C C . GLU A 1 321 ? 26.500 15.810 5.306 1.00 12.70 321 GLU A C 1
ATOM 4715 O O . GLU A 1 321 ? 26.114 14.809 4.814 1.00 13.21 321 GLU A O 1
ATOM 4727 N N . LYS A 1 322 ? 26.530 16.968 4.680 1.00 13.99 322 LYS A N 1
ATOM 4728 C CA . LYS A 1 322 ? 26.258 17.065 3.259 1.00 14.44 322 LYS A CA 1
ATOM 4729 C C . LYS A 1 322 ? 27.155 16.089 2.520 1.00 13.95 322 LYS A C 1
ATOM 4730 O O . LYS A 1 322 ? 28.350 15.980 2.796 1.00 13.28 322 LYS A O 1
ATOM 4749 N N . TYR A 1 323 ? 26.562 15.370 1.569 1.00 12.90 323 TYR A N 1
ATOM 4750 C CA . TYR A 1 323 ? 27.232 14.365 0.747 1.00 12.90 323 TYR A CA 1
ATOM 4751 C C . TYR A 1 323 ? 27.509 13.065 1.488 1.00 12.92 323 TYR A C 1
ATOM 4752 O O . TYR A 1 323 ? 28.362 12.274 1.053 1.00 12.26 323 TYR A O 1
ATOM 4770 N N . SER A 1 324 ? 26.793 12.816 2.576 1.00 11.92 324 SER A N 1
ATOM 4771 C CA . SER A 1 324 ? 26.729 11.518 3.229 1.00 10.63 324 SER A CA 1
ATOM 4772 C C . SER A 1 324 ? 25.464 10.785 2.773 1.00 10.77 324 SER A C 1
ATOM 4773 O O . SER A 1 324 ? 24.365 11.362 2.786 1.00 12.86 324 SER A O 1
ATOM 4781 N N . TYR A 1 325 ? 25.612 9.508 2.427 1.00 11.18 325 TYR A N 1
ATOM 4782 C CA . TYR A 1 325 ? 24.531 8.706 1.895 1.00 11.28 325 TYR A CA 1
ATOM 4783 C C . TYR A 1 325 ? 24.586 7.335 2.552 1.00 11.41 325 TYR A C 1
ATOM 4784 O O . TYR A 1 325 ? 25.672 6.840 2.862 1.00 11.93 325 TYR A O 1
ATOM 4802 N N . VAL A 1 326 ? 23.419 6.707 2.773 1.00 11.22 326 VAL A N 1
ATOM 4803 C CA . VAL A 1 326 ? 23.350 5.453 3.515 1.00 11.16 326 VAL A CA 1
ATOM 4804 C C . VAL A 1 326 ? 22.740 4.364 2.640 1.00 10.40 326 VAL A C 1
ATOM 4805 O O . VAL A 1 326 ? 21.842 4.609 1.835 1.00 11.65 326 VAL A O 1
ATOM 4818 N N . TYR A 1 327 ? 23.215 3.142 2.838 1.00 10.89 327 TYR A N 1
ATOM 4819 C CA . TYR A 1 327 ? 22.614 1.977 2.198 1.00 10.83 327 TYR A CA 1
ATOM 4820 C C . TYR A 1 327 ? 22.456 0.865 3.221 1.00 10.99 327 TYR A C 1
ATOM 4821 O O . TYR A 1 327 ? 23.447 0.220 3.614 1.00 11.87 327 TYR A O 1
ATOM 4839 N N . LEU A 1 328 ? 21.215 0.631 3.627 1.00 11.55 328 LEU A N 1
ATOM 4840 C CA . LEU A 1 328 ? 20.838 -0.508 4.470 1.00 11.46 328 LEU A CA 1
ATOM 4841 C C . LEU A 1 328 ? 20.500 -1.668 3.550 1.00 12.22 328 LEU A C 1
ATOM 4842 O O . LEU A 1 328 ? 19.502 -1.628 2.837 1.00 14.33 328 LEU A O 1
ATOM 4858 N N . HIS A 1 329 ? 21.302 -2.721 3.583 1.00 11.91 329 HIS A N 1
ATOM 4859 C CA . HIS A 1 329 ? 21.227 -3.725 2.537 1.00 10.94 329 HIS A CA 1
ATOM 4860 C C . HIS A 1 329 ? 21.092 -5.122 3.103 1.00 11.38 329 HIS A C 1
ATOM 4861 O O . HIS A 1 329 ? 21.404 -5.406 4.257 1.00 11.82 329 HIS A O 1
ATOM 4875 N N . ASP A 1 330 ? 20.603 -6.002 2.238 1.00 12.12 330 ASP A N 1
ATOM 4876 C CA . ASP A 1 330 ? 20.593 -7.444 2.449 1.00 13.37 330 ASP A CA 1
ATOM 4877 C C . ASP A 1 330 ? 21.502 -8.077 1.392 1.00 12.51 330 ASP A C 1
ATOM 4878 O O . ASP A 1 330 ? 21.068 -8.941 0.618 1.00 13.65 330 ASP A O 1
ATOM 4887 N N . GLY A 1 331 ? 22.763 -7.653 1.367 1.00 12.62 331 GLY A N 1
ATOM 4888 C CA . GLY A 1 331 ? 23.689 -8.084 0.344 1.00 12.48 331 GLY A CA 1
ATOM 4889 C C . GLY A 1 331 ? 23.545 -7.245 -0.909 1.00 12.57 331 GLY A C 1
ATOM 4890 O O . GLY A 1 331 ? 22.582 -6.525 -1.112 1.00 13.69 331 GLY A O 1
ATOM 4894 N N . TYR A 1 332 ? 24.530 -7.372 -1.787 1.00 12.25 332 TYR A N 1
ATOM 4895 C CA . TYR A 1 332 ? 24.618 -6.544 -2.977 1.00 13.18 332 TYR A CA 1
ATOM 4896 C C . TYR A 1 332 ? 24.069 -7.215 -4.220 1.00 14.37 332 TYR A C 1
ATOM 4897 O O . TYR A 1 332 ? 24.001 -6.579 -5.274 1.00 15.59 332 TYR A O 1
ATOM 4915 N N . LEU A 1 333 ? 23.666 -8.471 -4.132 1.00 13.14 333 LEU A N 1
ATOM 4916 C CA . LEU A 1 333 ? 23.062 -9.170 -5.267 1.00 12.44 333 LEU A CA 1
ATOM 4917 C C . LEU A 1 333 ? 21.555 -8.928 -5.250 1.00 12.22 333 LEU A C 1
ATOM 4918 O O . LEU A 1 333 ? 20.851 -9.362 -4.321 1.00 13.74 333 LEU A O 1
ATOM 4934 N N . ALA A 1 334 ? 21.060 -8.229 -6.263 1.00 12.90 334 ALA A N 1
ATOM 4935 C CA . ALA A 1 334 ? 19.673 -7.771 -6.246 1.00 14.31 334 ALA A CA 1
ATOM 4936 C C . ALA A 1 334 ? 18.699 -8.923 -6.031 1.00 15.21 334 ALA A C 1
ATOM 4937 O O . ALA A 1 334 ? 17.716 -8.787 -5.281 1.00 16.27 334 ALA A O 1
ATOM 4944 N N . THR A 1 335 ? 18.939 -10.049 -6.691 1.00 14.39 335 THR A N 1
ATOM 4945 C CA . THR A 1 335 ? 18.007 -11.161 -6.722 1.00 16.11 335 THR A CA 1
ATOM 4946 C C . THR A 1 335 ? 18.016 -11.987 -5.443 1.00 16.16 335 THR A C 1
ATOM 4947 O O . THR A 1 335 ? 17.174 -12.880 -5.306 1.00 18.76 335 THR A O 1
ATOM 4958 N N . ASN A 1 336 ? 18.918 -11.714 -4.514 1.00 14.79 336 ASN A N 1
ATOM 4959 C CA . ASN A 1 336 ? 18.957 -12.413 -3.233 1.00 14.93 336 ASN A CA 1
ATOM 4960 C C . ASN A 1 336 ? 18.694 -11.497 -2.058 1.00 16.46 336 ASN A C 1
ATOM 4961 O O . ASN A 1 336 ? 18.955 -11.884 -0.911 1.00 16.94 336 ASN A O 1
ATOM 4972 N N . SER A 1 337 ? 18.176 -10.293 -2.306 1.00 14.50 337 SER A N 1
ATOM 4973 C CA . SER A 1 337 ? 18.010 -9.282 -1.279 1.00 14.74 337 SER A CA 1
ATOM 4974 C C . SER A 1 337 ? 16.543 -9.089 -0.966 1.00 17.03 337 SER A C 1
ATOM 4975 O O . SER A 1 337 ? 15.738 -8.818 -1.857 1.00 18.09 337 SER A O 1
ATOM 4983 N N . ALA A 1 338 ? 16.205 -9.139 0.313 1.00 16.32 338 ALA A N 1
ATOM 4984 C CA . ALA A 1 338 ? 14.832 -8.917 0.743 1.00 18.07 338 ALA A CA 1
ATOM 4985 C C . ALA A 1 338 ? 14.402 -7.467 0.633 1.00 18.41 338 ALA A C 1
ATOM 4986 O O . ALA A 1 338 ? 13.193 -7.207 0.701 1.00 24.24 338 ALA A O 1
ATOM 4993 N N . VAL A 1 339 ? 15.318 -6.519 0.470 1.00 15.42 339 VAL A N 1
ATOM 4994 C CA . VAL A 1 339 ? 14.980 -5.102 0.419 1.00 18.48 339 VAL A CA 1
ATOM 4995 C C . VAL A 1 339 ? 15.148 -4.497 -0.963 1.00 17.38 339 VAL A C 1
ATOM 4996 O O . VAL A 1 339 ? 14.812 -3.325 -1.164 1.00 18.71 339 VAL A O 1
ATOM 5009 N N . TRP A 1 340 ? 15.613 -5.269 -1.941 1.00 18.41 340 TRP A N 1
ATOM 5010 C CA . TRP A 1 340 ? 15.689 -4.779 -3.308 1.00 18.66 340 TRP A CA 1
ATOM 5011 C C . TRP A 1 340 ? 14.310 -4.348 -3.760 1.00 17.42 340 TRP A C 1
ATOM 5012 O O . TRP A 1 340 ? 13.314 -5.035 -3.529 1.00 19.73 340 TRP A O 1
ATOM 5033 N N . LEU A 1 341 ? 14.248 -3.175 -4.387 1.00 19.76 341 LEU A N 1
ATOM 5034 C CA . LEU A 1 341 ? 13.024 -2.527 -4.856 1.00 21.73 341 LEU A CA 1
ATOM 5035 C C . LEU A 1 341 ? 12.141 -1.990 -3.739 1.00 24.93 341 LEU A C 1
ATOM 5036 O O . LEU A 1 341 ? 11.058 -1.483 -4.047 1.00 31.48 341 LEU A O 1
ATOM 5052 N N . HIS A 1 342 ? 12.552 -2.050 -2.482 1.00 22.20 342 HIS A N 1
ATOM 5053 C CA . HIS A 1 342 ? 11.679 -1.677 -1.374 1.00 21.33 342 HIS A CA 1
ATOM 5054 C C . HIS A 1 342 ? 12.084 -0.314 -0.826 1.00 21.75 342 HIS A C 1
ATOM 5055 O O . HIS A 1 342 ? 13.278 -0.008 -0.692 1.00 33.59 342 HIS A O 1
ATOM 5069 N N . GLN A 1 343 ? 11.098 0.502 -0.477 1.00 20.09 343 GLN A N 1
ATOM 5070 C CA . GLN A 1 343 ? 11.350 1.788 0.169 1.00 22.12 343 GLN A CA 1
ATOM 5071 C C . GLN A 1 343 ? 10.757 1.735 1.571 1.00 22.75 343 GLN A C 1
ATOM 5072 O O . GLN A 1 343 ? 9.538 1.617 1.734 1.00 25.83 343 GLN A O 1
ATOM 5086 N N . PHE A 1 344 ? 11.626 1.806 2.578 1.00 17.52 344 PHE A N 1
ATOM 5087 C CA . PHE A 1 344 ? 11.175 1.880 3.966 1.00 17.42 344 PHE A CA 1
ATOM 5088 C C . PHE A 1 344 ? 10.469 3.209 4.221 1.00 16.39 344 PHE A C 1
ATOM 5089 O O . PHE A 1 344 ? 10.817 4.246 3.637 1.00 16.95 344 PHE A O 1
ATOM 5106 N N . ASP A 1 345 ? 9.509 3.192 5.153 1.00 17.37 345 ASP A N 1
ATOM 5107 C CA . ASP A 1 345 ? 8.801 4.419 5.507 1.00 20.17 345 ASP A CA 1
ATOM 5108 C C . ASP A 1 345 ? 9.777 5.480 5.998 1.00 17.72 345 ASP A C 1
ATOM 5109 O O . ASP A 1 345 ? 9.578 6.678 5.763 1.00 18.76 345 ASP A O 1
ATOM 5118 N N . GLN A 1 346 ? 10.850 5.053 6.676 1.00 15.76 346 GLN A N 1
ATOM 5119 C CA . GLN A 1 346 ? 11.869 5.950 7.192 1.00 16.58 346 GLN A CA 1
ATOM 5120 C C . GLN A 1 346 ? 12.598 6.706 6.096 1.00 15.88 346 GLN A C 1
ATOM 5121 O O . GLN A 1 346 ? 13.301 7.694 6.393 1.00 20.15 346 GLN A O 1
ATOM 5135 N N . TYR A 1 347 ? 12.506 6.251 4.844 1.00 14.79 347 TYR A N 1
ATOM 5136 C CA . TYR A 1 347 ? 13.119 6.944 3.726 1.00 15.44 347 TYR A CA 1
ATOM 5137 C C . TYR A 1 347 ? 12.203 8.004 3.134 1.00 17.22 347 TYR A C 1
ATOM 5138 O O . TYR A 1 347 ? 12.680 8.849 2.357 1.00 19.06 347 TYR A O 1
ATOM 5156 N N . LYS A 1 348 ? 10.926 7.988 3.485 1.00 16.76 348 LYS A N 1
ATOM 5157 C CA . LYS A 1 348 ? 9.953 8.903 2.911 1.00 18.04 348 LYS A CA 1
ATOM 5158 C C . LYS A 1 348 ? 9.622 10.065 3.830 1.00 20.16 348 LYS A C 1
ATOM 5159 O O . LYS A 1 348 ? 9.144 11.099 3.355 1.00 22.79 348 LYS A O 1
ATOM 5178 N N . LYS A 1 349 ? 9.874 9.930 5.124 1.00 17.88 349 LYS A N 1
ATOM 5179 C CA . LYS A 1 349 ? 9.498 10.934 6.090 1.00 18.77 349 LYS A CA 1
ATOM 5180 C C . LYS A 1 349 ? 10.451 12.125 6.005 1.00 17.68 349 LYS A C 1
ATOM 5181 O O . LYS A 1 349 ? 11.631 11.982 5.686 1.00 17.80 349 LYS A O 1
ATOM 5200 N N . ALA A 1 350 ? 9.940 13.308 6.313 1.00 18.91 350 ALA A N 1
ATOM 5201 C CA . ALA A 1 350 ? 10.768 14.505 6.289 1.00 18.36 350 ALA A CA 1
ATOM 5202 C C . ALA A 1 350 ? 11.909 14.415 7.299 1.00 18.67 350 ALA A C 1
ATOM 5203 O O . ALA A 1 350 ? 11.707 14.091 8.479 1.00 18.92 350 ALA A O 1
ATOM 5210 N N . LEU A 1 351 ? 13.115 14.746 6.844 1.00 16.25 351 LEU A N 1
ATOM 5211 C CA . LEU A 1 351 ? 14.316 14.668 7.671 1.00 15.16 351 LEU A CA 1
ATOM 5212 C C . LEU A 1 351 ? 14.764 16.083 8.021 1.00 15.81 351 LEU A C 1
ATOM 5213 O O . LEU A 1 351 ? 14.663 16.485 9.185 1.00 17.28 351 LEU A O 1
ATOM 5229 N N . GLY A 1 352 ? 15.194 16.874 7.039 1.00 15.83 352 GLY A N 1
ATOM 5230 C CA . GLY A 1 352 ? 15.653 18.221 7.272 1.00 17.47 352 GLY A CA 1
ATOM 5231 C C . GLY A 1 352 ? 17.114 18.283 7.667 1.00 14.08 352 GLY A C 1
ATOM 5232 O O . GLY A 1 352 ? 17.758 17.286 7.990 1.00 15.41 352 GLY A O 1
ATOM 5236 N N . ALA A 1 353 ? 17.632 19.508 7.684 1.00 16.60 353 ALA A N 1
ATOM 5237 C CA . ALA A 1 353 ? 19.056 19.646 7.923 1.00 16.44 353 ALA A CA 1
ATOM 5238 C C . ALA A 1 353 ? 19.388 19.417 9.394 1.00 15.29 353 ALA A C 1
ATOM 5239 O O . ALA A 1 353 ? 18.557 19.677 10.275 1.00 16.52 353 ALA A O 1
ATOM 5246 N N . PRO A 1 354 ? 20.608 18.978 9.682 1.00 15.18 354 PRO A N 1
ATOM 5247 C CA . PRO A 1 354 ? 21.025 18.887 11.095 1.00 15.74 354 PRO A CA 1
ATOM 5248 C C . PRO A 1 354 ? 21.033 20.264 11.737 1.00 18.13 354 PRO A C 1
ATOM 5249 O O . PRO A 1 354 ? 21.427 21.268 11.130 1.00 20.01 354 PRO A O 1
ATOM 5260 N N . LEU A 1 355 ? 20.601 20.324 12.990 1.00 15.88 355 LEU A N 1
ATOM 5261 C CA . LEU A 1 355 ? 20.626 21.561 13.749 1.00 17.14 355 LEU A CA 1
ATOM 5262 C C . LEU A 1 355 ? 21.896 21.698 14.576 1.00 18.75 355 LEU A C 1
ATOM 5263 O O . LEU A 1 355 ? 22.102 22.752 15.190 1.00 24.27 355 LEU A O 1
ATOM 5279 N N . GLY A 1 356 ? 22.734 20.677 14.609 1.00 19.50 356 GLY A N 1
ATOM 5280 C CA . GLY A 1 356 ? 23.985 20.704 15.348 1.00 20.25 356 GLY A CA 1
ATOM 5281 C C . GLY A 1 356 ? 24.624 19.342 15.245 1.00 20.07 356 GLY A C 1
ATOM 5282 O O . GLY A 1 356 ? 24.036 18.397 14.715 1.00 19.59 356 GLY A O 1
ATOM 5286 N N . LYS A 1 357 ? 25.862 19.258 15.715 1.00 17.37 357 LYS A N 1
ATOM 5287 C CA . LYS A 1 357 ? 26.544 17.984 15.753 1.00 18.45 357 LYS A CA 1
ATOM 5288 C C . LYS A 1 357 ? 25.876 17.061 16.768 1.00 15.00 357 LYS A C 1
ATOM 5289 O O . LYS A 1 357 ? 25.150 17.493 17.678 1.00 17.77 357 LYS A O 1
ATOM 5308 N N . ALA A 1 358 ? 26.165 15.788 16.630 1.00 15.56 358 ALA A N 1
ATOM 5309 C CA . ALA A 1 358 ? 25.707 14.819 17.603 1.00 14.58 358 ALA A CA 1
ATOM 5310 C C . ALA A 1 358 ? 26.305 15.104 18.968 1.00 15.77 358 ALA A C 1
ATOM 5311 O O . ALA A 1 358 ? 27.399 15.667 19.095 1.00 16.75 358 ALA A O 1
ATOM 5318 N N . ILE A 1 359 ? 25.557 14.727 20.002 1.00 12.36 359 ILE A N 1
ATOM 5319 C CA . ILE A 1 359 ? 25.986 14.773 21.402 1.00 12.80 359 ILE A CA 1
ATOM 5320 C C . ILE A 1 359 ? 26.245 13.344 21.853 1.00 13.59 359 ILE A C 1
ATOM 5321 O O . ILE A 1 359 ? 25.360 12.480 21.775 1.00 14.71 359 ILE A O 1
ATOM 5337 N N . LYS A 1 360 ? 27.449 13.090 22.350 1.00 13.48 360 LYS A N 1
ATOM 5338 C CA . LYS A 1 360 ? 27.840 11.772 22.841 1.00 13.45 360 LYS A CA 1
ATOM 5339 C C . LYS A 1 360 ? 27.763 11.747 24.359 1.00 13.82 360 LYS A C 1
ATOM 5340 O O . LYS A 1 360 ? 28.400 12.567 25.029 1.00 14.49 360 LYS A O 1
ATOM 5359 N N . ASN A 1 361 ? 27.026 10.776 24.883 1.00 12.84 361 ASN A N 1
ATOM 5360 C CA . ASN A 1 361 ? 26.841 10.541 26.315 1.00 12.87 361 ASN A CA 1
ATOM 5361 C C . ASN A 1 361 ? 27.190 9.078 26.561 1.00 11.26 361 ASN A C 1
ATOM 5362 O O . ASN A 1 361 ? 26.317 8.217 26.607 1.00 12.17 361 ASN A O 1
ATOM 5373 N N . GLY A 1 362 ? 28.475 8.801 26.729 1.00 12.83 362 GLY A N 1
ATOM 5374 C CA . GLY A 1 362 ? 28.884 7.405 26.860 1.00 12.87 362 GLY A CA 1
ATOM 5375 C C . GLY A 1 362 ? 28.641 6.649 25.572 1.00 12.33 362 GLY A C 1
ATOM 5376 O O . GLY A 1 362 ? 29.179 7.036 24.535 1.00 12.71 362 GLY A O 1
ATOM 5380 N N . TYR A 1 363 ? 27.828 5.610 25.629 1.00 11.80 363 TYR A N 1
ATOM 5381 C CA . TYR A 1 363 ? 27.445 4.852 24.450 1.00 10.72 363 TYR A CA 1
ATOM 5382 C C . TYR A 1 363 ? 26.139 5.355 23.847 1.00 11.92 363 TYR A C 1
ATOM 5383 O O . TYR A 1 363 ? 25.668 4.758 22.865 1.00 12.11 363 TYR A O 1
ATOM 5401 N N . ILE A 1 364 ? 25.544 6.403 24.395 1.00 11.64 364 ILE A N 1
ATOM 5402 C CA . ILE A 1 364 ? 24.316 7.000 23.875 1.00 11.60 364 ILE A CA 1
ATOM 5403 C C . ILE A 1 364 ? 24.691 8.235 23.079 1.00 13.09 364 ILE A C 1
ATOM 5404 O O . ILE A 1 364 ? 25.573 9.012 23.475 1.00 15.87 364 ILE A O 1
ATOM 5420 N N . TYR A 1 365 ? 24.056 8.406 21.924 1.00 11.69 365 TYR A N 1
ATOM 5421 C CA . TYR A 1 365 ? 24.223 9.606 21.112 1.00 11.68 365 TYR A CA 1
ATOM 5422 C C . TYR A 1 365 ? 22.851 10.183 20.779 1.00 11.61 365 TYR A C 1
ATOM 5423 O O . TYR A 1 365 ? 21.887 9.438 20.561 1.00 12.60 365 TYR A O 1
ATOM 5441 N N . THR A 1 366 ? 22.780 11.502 20.704 1.00 11.60 366 THR A N 1
ATOM 5442 C CA . THR A 1 366 ? 21.578 12.171 20.210 1.00 12.17 366 THR A CA 1
ATOM 5443 C C . THR A 1 366 ? 21.962 13.186 19.143 1.00 13.15 366 THR A C 1
ATOM 5444 O O . THR A 1 366 ? 23.081 13.704 19.102 1.00 12.93 366 THR A O 1
ATOM 5455 N N . ARG A 1 367 ? 20.998 13.484 18.271 1.00 12.44 367 ARG A N 1
ATOM 5456 C CA . ARG A 1 367 ? 21.195 14.549 17.299 1.00 11.50 367 ARG A CA 1
ATOM 5457 C C . ARG A 1 367 ? 19.844 15.070 16.858 1.00 12.94 367 ARG A C 1
ATOM 5458 O O . ARG A 1 367 ? 18.909 14.286 16.680 1.00 14.74 367 ARG A O 1
ATOM 5479 N N . LYS A 1 368 ? 19.774 16.377 16.655 1.00 13.53 368 LYS A N 1
ATOM 5480 C CA . LYS A 1 368 ? 18.570 17.050 16.180 1.00 15.69 368 LYS A CA 1
ATOM 5481 C C . LYS A 1 368 ? 18.714 17.457 14.719 1.00 15.62 368 LYS A C 1
ATOM 5482 O O . LYS A 1 368 ? 19.739 18.035 14.317 1.00 15.97 368 LYS A O 1
ATOM 5501 N N . PHE A 1 369 ? 17.685 17.144 13.940 1.00 14.61 369 PHE A N 1
ATOM 5502 C CA . PHE A 1 369 ? 17.482 17.618 12.572 1.00 14.14 369 PHE A CA 1
ATOM 5503 C C . PHE A 1 369 ? 16.205 18.441 12.545 1.00 16.25 369 PHE A C 1
ATOM 5504 O O . PHE A 1 369 ? 15.397 18.401 13.480 1.00 17.34 369 PHE A O 1
ATOM 5521 N N . GLU A 1 370 ? 15.984 19.193 11.469 1.00 15.97 370 GLU A N 1
ATOM 5522 C CA . GLU A 1 370 ? 14.818 20.074 11.436 1.00 17.45 370 GLU A CA 1
ATOM 5523 C C . GLU A 1 370 ? 13.536 19.319 11.751 1.00 17.59 370 GLU A C 1
ATOM 5524 O O . GLU A 1 370 ? 12.640 19.852 12.423 1.00 20.38 370 GLU A O 1
ATOM 5536 N N . ASN A 1 371 ? 13.409 18.097 11.248 1.00 16.70 371 ASN A N 1
ATOM 5537 C CA . ASN A 1 371 ? 12.170 17.341 11.337 1.00 17.08 371 ASN A CA 1
ATOM 5538 C C . ASN A 1 371 ? 12.333 16.001 12.036 1.00 16.87 371 ASN A C 1
ATOM 5539 O O . ASN A 1 371 ? 11.430 15.164 11.961 1.00 17.90 371 ASN A O 1
ATOM 5550 N N . LEU A 1 372 ? 13.429 15.789 12.754 1.00 14.91 372 LEU A N 1
ATOM 5551 C CA . LEU A 1 372 ? 13.688 14.496 13.361 1.00 14.08 372 LEU A CA 1
ATOM 5552 C C . LEU A 1 372 ? 14.636 14.652 14.531 1.00 15.82 372 LEU A C 1
ATOM 5553 O O . LEU A 1 372 ? 15.630 15.379 14.439 1.00 16.59 372 LEU A O 1
ATOM 5569 N N . ASP A 1 373 ? 14.348 13.924 15.617 1.00 15.24 373 ASP A N 1
ATOM 5570 C CA . ASP A 1 373 ? 15.265 13.761 16.745 1.00 14.97 373 ASP A CA 1
ATOM 5571 C C . ASP A 1 373 ? 15.732 12.314 16.780 1.00 15.41 373 ASP A C 1
ATOM 5572 O O . ASP A 1 373 ? 14.912 11.388 16.732 1.00 15.88 373 ASP A O 1
ATOM 5581 N N . VAL A 1 374 ? 17.042 12.119 16.856 1.00 13.14 374 VAL A N 1
ATOM 5582 C CA . VAL A 1 374 ? 17.677 10.812 16.852 1.00 12.11 374 VAL A CA 1
ATOM 5583 C C . VAL A 1 374 ? 18.178 10.519 18.258 1.00 12.80 374 VAL A C 1
ATOM 5584 O O . VAL A 1 374 ? 18.847 11.359 18.868 1.00 13.05 374 VAL A O 1
ATOM 5597 N N . TRP A 1 375 ? 17.895 9.315 18.744 1.00 12.88 375 TRP A N 1
ATOM 5598 C CA . TRP A 1 375 ? 18.473 8.795 19.982 1.00 11.66 375 TRP A CA 1
ATOM 5599 C C . TRP A 1 375 ? 19.015 7.414 19.673 1.00 12.06 375 TRP A C 1
ATOM 5600 O O . TRP A 1 375 ? 18.312 6.590 19.069 1.00 13.28 375 TRP A O 1
ATOM 5621 N N . LEU A 1 376 ? 20.258 7.155 20.058 1.00 11.80 376 LEU A N 1
ATOM 5622 C CA . LEU A 1 376 ? 20.969 5.927 19.727 1.00 12.08 376 LEU A CA 1
ATOM 5623 C C . LEU A 1 376 ? 21.650 5.408 20.985 1.00 12.03 376 LEU A C 1
ATOM 5624 O O . LEU A 1 376 ? 22.317 6.183 21.673 1.00 12.34 376 LEU A O 1
ATOM 5640 N N . ASN A 1 377 ? 21.514 4.120 21.266 1.00 11.42 377 ASN A N 1
ATOM 5641 C CA . ASN A 1 377 ? 22.211 3.493 22.394 1.00 11.74 377 ASN A CA 1
ATOM 5642 C C . ASN A 1 377 ? 22.990 2.293 21.846 1.00 11.23 377 ASN A C 1
ATOM 5643 O O . ASN A 1 377 ? 22.413 1.249 21.543 1.00 12.64 377 ASN A O 1
ATOM 5654 N N . LEU A 1 378 ? 24.302 2.441 21.734 1.00 11.66 378 LEU A N 1
ATOM 5655 C CA . LEU A 1 378 ? 25.135 1.349 21.219 1.00 12.29 378 LEU A CA 1
ATOM 5656 C C . LEU A 1 378 ? 25.188 0.177 22.177 1.00 12.09 378 LEU A C 1
ATOM 5657 O O . LEU A 1 378 ? 25.433 -0.945 21.745 1.00 14.75 378 LEU A O 1
ATOM 5673 N N . GLU A 1 379 ? 25.007 0.425 23.476 1.00 13.14 379 GLU A N 1
ATOM 5674 C CA . GLU A 1 379 ? 25.175 -0.633 24.467 1.00 14.18 379 GLU A CA 1
ATOM 5675 C C . GLU A 1 379 ? 24.025 -1.628 24.407 1.00 14.75 379 GLU A C 1
ATOM 5676 O O . GLU A 1 379 ? 24.244 -2.838 24.510 1.00 19.04 379 GLU A O 1
ATOM 5688 N N . THR A 1 380 ? 22.805 -1.147 24.234 1.00 15.17 380 THR A N 1
ATOM 5689 C CA . THR A 1 380 ? 21.631 -1.994 24.068 1.00 16.50 380 THR A CA 1
ATOM 5690 C C . THR A 1 380 ? 21.319 -2.306 22.603 1.00 16.00 380 THR A C 1
ATOM 5691 O O . THR A 1 380 ? 20.414 -3.100 22.322 1.00 17.26 380 THR A O 1
ATOM 5702 N N . GLN A 1 381 ? 22.019 -1.671 21.668 1.00 14.09 381 GLN A N 1
ATOM 5703 C CA . GLN A 1 381 ? 21.800 -1.819 20.230 1.00 13.87 381 GLN A CA 1
ATOM 5704 C C . GLN A 1 381 ? 20.363 -1.458 19.853 1.00 15.36 381 GLN A C 1
ATOM 5705 O O . GLN A 1 381 ? 19.687 -2.184 19.126 1.00 16.58 381 GLN A O 1
ATOM 5719 N N . THR A 1 382 ? 19.929 -0.298 20.336 1.00 14.28 382 THR A N 1
ATOM 5720 C CA . THR A 1 382 ? 18.593 0.217 20.062 1.00 15.24 382 THR A CA 1
ATOM 5721 C C . THR A 1 382 ? 18.673 1.690 19.696 1.00 13.03 382 THR A C 1
ATOM 5722 O O . THR A 1 382 ? 19.655 2.378 19.986 1.00 12.56 382 THR A O 1
ATOM 5733 N N . ALA A 1 383 ? 17.603 2.178 19.075 1.00 13.80 383 ALA A N 1
ATOM 5734 C CA . ALA A 1 383 ? 17.514 3.591 18.730 1.00 13.14 383 ALA A CA 1
ATOM 5735 C C . ALA A 1 383 ? 16.055 3.988 18.640 1.00 15.05 383 ALA A C 1
ATOM 5736 O O . ALA A 1 383 ? 15.166 3.141 18.473 1.00 17.91 383 ALA A O 1
ATOM 5743 N N . THR A 1 384 ? 15.808 5.283 18.734 1.00 14.13 384 THR A N 1
ATOM 5744 C CA . THR A 1 384 ? 14.489 5.826 18.440 1.00 15.99 384 THR A CA 1
ATOM 5745 C C . THR A 1 384 ? 14.652 6.972 17.458 1.00 16.84 384 THR A C 1
ATOM 5746 O O . THR A 1 384 ? 15.548 7.820 17.606 1.00 17.31 384 THR A O 1
ATOM 5757 N N . LEU A 1 385 ? 13.765 7.010 16.478 1.00 14.43 385 LEU A N 1
ATOM 5758 C CA . LEU A 1 385 ? 13.658 8.102 15.522 1.00 15.33 385 LEU A CA 1
ATOM 5759 C C . LEU A 1 385 ? 12.323 8.784 15.794 1.00 15.46 385 LEU A C 1
ATOM 5760 O O . LEU A 1 385 ? 11.258 8.210 15.538 1.00 17.36 385 LEU A O 1
ATOM 5776 N N . THR A 1 386 ? 12.363 10.004 16.319 1.00 15.29 386 THR A N 1
ATOM 5777 C CA . THR A 1 386 ? 11.147 10.741 16.671 1.00 16.82 386 THR A CA 1
ATOM 5778 C C . THR A 1 386 ? 10.922 11.776 15.581 1.00 16.75 386 THR A C 1
ATOM 5779 O O . THR A 1 386 ? 11.594 12.809 15.540 1.00 17.48 386 THR A O 1
ATOM 5790 N N . TRP A 1 387 ? 9.987 11.488 14.678 1.00 17.66 387 TRP A N 1
ATOM 5791 C CA . TRP A 1 387 ? 9.730 12.321 13.512 1.00 17.21 387 TRP A CA 1
ATOM 5792 C C . TRP A 1 387 ? 8.765 13.441 13.883 1.00 19.44 387 TRP A C 1
ATOM 5793 O O . TRP A 1 387 ? 7.650 13.187 14.358 1.00 21.76 387 TRP A O 1
ATOM 5814 N N . LYS A 1 388 ? 9.146 14.682 13.582 1.00 22.00 388 LYS A N 1
ATOM 5815 C CA . LYS A 1 388 ? 8.400 15.871 14.019 1.00 22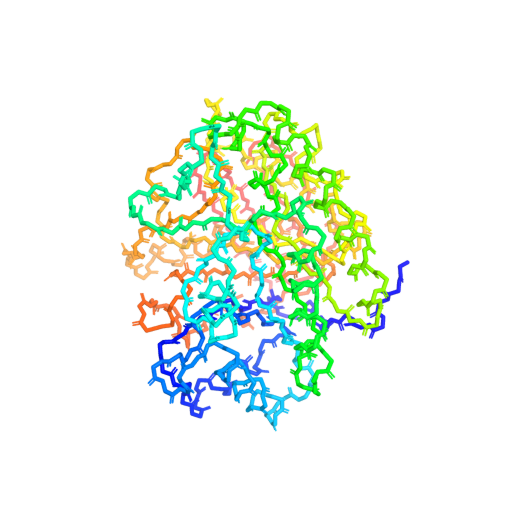.99 388 LYS A CA 1
ATOM 5816 C C . LYS A 1 388 ? 7.301 16.215 13.022 1.00 41.23 388 LYS A C 1
ATOM 5817 O O . LYS A 1 388 ? 7.512 16.127 11.816 1.00 41.28 388 LYS A O 1
#

B-factor: mean 19.98, std 8.24, range [6.52, 64.21]

Organism: NCBI:txid1790137

Solvent-accessible surface area: 15284 Å² total; per-residue (Å²): 141,96,89,93,39,18,5,96,37,58,40,106,54,8,7,24,1,5,0,1,41,16,48,63,32,18,72,94,116,13,11,68,38,0,5,83,12,30,1,0,0,1,9,43,15,0,0,19,110,70,90,65,1,0,15,76,0,0,62,31,6,0,41,32,0,26,150,103,52,118,128,0,42,0,1,5,2,5,4,0,0,3,16,67,41,67,3,98,68,2,79,91,22,27,82,131,40,83,55,0,16,0,56,53,193,129,97,118,56,18,90,30,97,163,53,84,37,16,0,4,5,0,37,71,89,83,0,32,77,44,1,8,94,28,0,20,87,14,4,84,40,124,38,5,24,0,0,2,0,24,4,0,9,14,0,7,2,61,65,28,1,30,91,55,23,30,113,118,47,10,46,84,3,49,103,15,0,45,65,1,1,45,75,1,106,134,56,6,69,119,38,4,6,4,0,7,1,2,11,7,13,96,77,6,166,94,11,0,35,66,37,9,50,57,10,42,0,0,3,0,26,0,11,17,10,63,2,73,82,53,58,32,12,76,2,0,25,63,1,2,85,5,0,36,109,2,3,89,60,12,44,4,1,0,0,0,2,0,1,4,118,37,71,146,42,117,79,1,16,41,22,92,32,93,96,23,136,69,82,106,120,86,36,73,150,40,0,31,9,0,0,0,0,1,0,1,2,1,23,111,23,1,0,0,20,5,7,11,30,44,49,3,94,91,20,74,13,35,65,88,90,10,88,13,22,118,92,55,0,6,33,31,111,38,112,20,108,112,100,46,66,46,5,50,6,126,0,97,50,0,51,3,87,0,16,2,121,82,98,64,17,68,19,80,59,122

Nearest PDB structures (foldseek):
  9jog-assembly1_B  TM=9.569E-01  e=7.223E-74  Wenyingzhuangia fucanilytica
  8rg5-assembly1_A  TM=8.912E-01  e=2.232E-31  Stieleria marina
  8rg5-assembly1_B  TM=8.799E-01  e=2.845E-30  Stieleria marina
  9jp2-assembly1_A  TM=8.281E-01  e=2.451E-25  Novipirellula artificiosorum
  9jp3-assembly1_A  TM=8.315E-01  e=3.295E-25  Novipirellula artificiosorum

Secondary structure (DSSP, 8-state):
---TTPPP--SSS--BEEEEB-SSPPPHHHHHHHHTSSEEEE-SS-SHHHHSSHHHHHHHHHHHHHHH-TTSEEEEEEESSB--S--HHHHHHHHH-GGGB-B-TTS-B-B-SSS--BBB-TTSHHHHHHHHHHHHHHHTSTT--EEEEE-HHHHHSHHHHHHHH-HHHHHHHHHHHHHHHHHHHHHTTTSEEEEE-----TT-TTTTGGGGGGSSEEEE--TT---TT--HHHHHHHHHHHHHHHHHTT-EEEEEEESSPBPS--SSS---BPPP---HHHHHHHHHHHHHHHHHH--TTEEEEEES-SBGGG-TTTT---GGGTS----BSS--EEETTEEEEEETTEEEEEETTTTEEEEEE-